Protein AF-0000000078980904 (afdb_homodimer)

Organism: Ruegeria pomeroyi (strain ATCC 700808 / DSM 15171 / DSS-3) (NCBI:txid246200)

Secondary structure (DSSP, 8-state):
-HHHHHHHTT--SHHHHHHHHHHHHHTTTEEEEEEEEES---SS----GGG-EEEE-S-HHHHIIIIITSGGGG-HHHHHHHH--EEEETHHHHHHHHTT---HHHHHHHHHHHHTT--SEEEEEPP-SBTT-EEEEEEEEPTT--HHHHHHHHHHHHHHHHHHHHHHHHHHTTS----TT-PPPHHHHHHHHHHHTT--HHHHHHHHT--HHHHHHHHHHHHHHHT-SSHHHHHHHHHHTT-TTB---/-HHHHHHHHH--SHHHHHHHHHHHHHTTTEEEEEEEEES---SS----GGG-EEEE-S-HHHHIIIIITSGGGG-HHHHHHHH--EEEETHHHHHHHHTT---HHHHHHHHHHHHTT--SEEEEEPP-SBTT-EEEEEEEEPTT--HHHHHHHHHHHHHHHHHHHHHHHHHHTTS----TT-PPPHHHHHHHHHHHTT--HHHHHHHHTS-HHHHHHHHHHHHHHHT-SSHHHHHHHHHHTT-TTB---

pLDDT: mean 93.18, std 6.85, range [42.88, 98.75]

InterPro domains:
  IPR000792 Transcription regulator LuxR, C-terminal [PF00196] (183-237)
  IPR000792 Transcription regulator LuxR, C-terminal [PR00038] (184-198)
  IPR000792 Transcription regulator LuxR, C-terminal [PR00038] (198-214)
  IPR000792 Transcription regulator LuxR, C-terminal [PR00038] (214-226)
  IPR000792 Transcription regulator LuxR, C-terminal [PS50043] (177-242)
  IPR000792 Transcription regulator LuxR, C-terminal [SM00421] (181-238)
  IPR000792 Transcription regulator LuxR, C-terminal [cd06170] (184-238)
  IPR005143 Transcription factor LuxR-like, autoinducer-binding domain [PF03472] (14-171)
  IPR016032 Signal transduction response regulator, C-terminal effector [SSF46894] (166-242)
  IPR036388 Winged helix-like DNA-binding domain superfamily [G3DSA:1.10.10.10] (178-242)
  IPR036693 Transcription factor LuxR-like, autoinducer-binding domain superfamily [G3DSA:3.30.450.80] (2-177)
  IPR036693 Transcription factor LuxR-like, autoinducer-binding domain superfamily [SSF75516] (3-175)

Nearest PDB structures (foldseek):
  6cbq-assembly1_A  TM=6.176E-01  e=3.354E-12  Pseudomonas aeruginosa
  3szt-assembly1_B  TM=5.827E-01  e=2.633E-11  Pseudomonas aeruginosa
  7r3g-assembly1_B  TM=4.937E-01  e=3.749E-12  Pseudomonas aeruginosa PAO1
  2q0o-assembly1_B  TM=4.973E-01  e=9.662E-12  Sinorhizobium fredii NGR234
  4lgw-assembly1_A  TM=5.316E-01  e=2.633E-11  Escherichia coli K-12

Structure (mmCIF, N/CA/C/O backbone):
data_AF-0000000078980904-model_v1
#
loop_
_entity.id
_entity.type
_entity.pdbx_description
1 polymer 'Autoinducer-binding transcriptional regulator, LuxR family'
#
loop_
_atom_site.group_PDB
_atom_site.id
_atom_site.type_symbol
_atom_site.label_atom_id
_atom_site.label_alt_id
_atom_site.label_comp_id
_atom_site.label_asym_id
_atom_site.label_entity_id
_atom_site.label_seq_id
_atom_site.pdbx_PDB_ins_code
_atom_site.Cartn_x
_atom_site.Cartn_y
_atom_site.Cartn_z
_atom_site.occupancy
_atom_site.B_iso_or_equiv
_atom_site.auth_seq_id
_atom_site.auth_comp_id
_atom_site.auth_asym_id
_atom_site.auth_atom_id
_atom_site.pdbx_PDB_model_num
ATOM 1 N N . MET A 1 1 ? 20.359 -0.77 -10.539 1 91.62 1 MET A N 1
ATOM 2 C CA . MET A 1 1 ? 19.359 -0.873 -9.477 1 91.62 1 MET A CA 1
ATOM 3 C C . MET A 1 1 ? 18.75 0.488 -9.172 1 91.62 1 MET A C 1
ATOM 5 O O . MET A 1 1 ? 17.531 0.631 -9.164 1 91.62 1 MET A O 1
ATOM 9 N N . ARG A 1 2 ? 19.609 1.496 -9.117 1 91.25 2 ARG A N 1
ATOM 10 C CA . ARG A 1 2 ? 19.109 2.812 -8.742 1 91.25 2 ARG A CA 1
ATOM 11 C C . ARG A 1 2 ? 18.156 3.357 -9.797 1 91.25 2 ARG A C 1
ATOM 13 O O . ARG A 1 2 ? 17.062 3.809 -9.469 1 91.25 2 ARG A O 1
ATOM 20 N N . ASN A 1 3 ? 18.547 3.277 -11.039 1 94.12 3 ASN A N 1
ATOM 21 C CA . ASN A 1 3 ? 17.703 3.771 -12.125 1 94.12 3 ASN A CA 1
ATOM 22 C C . ASN A 1 3 ? 16.391 3.012 -12.203 1 94.12 3 ASN A C 1
ATOM 24 O O . ASN A 1 3 ? 15.336 3.611 -12.43 1 94.12 3 ASN A O 1
ATOM 28 N N . TYR A 1 4 ? 16.453 1.774 -12.031 1 96.75 4 TYR A N 1
ATOM 29 C CA . TYR A 1 4 ? 15.258 0.938 -12.047 1 96.75 4 TYR A CA 1
ATOM 30 C C . TYR A 1 4 ? 14.305 1.334 -10.922 1 96.75 4 TYR A C 1
ATOM 32 O O . TYR A 1 4 ? 13.109 1.527 -11.156 1 96.75 4 TYR A O 1
ATOM 40 N N . LEU A 1 5 ? 14.82 1.483 -9.703 1 96.62 5 LEU A N 1
ATOM 41 C CA . LEU A 1 5 ? 13.992 1.816 -8.555 1 96.62 5 LEU A CA 1
ATOM 42 C C . LEU A 1 5 ? 13.375 3.203 -8.703 1 96.62 5 LEU A C 1
ATOM 44 O O . LEU A 1 5 ? 12.234 3.432 -8.289 1 96.62 5 LEU A O 1
ATOM 48 N N . GLU A 1 6 ? 14.141 4.098 -9.289 1 95.38 6 GLU A N 1
ATOM 49 C CA . GLU A 1 6 ? 13.625 5.438 -9.555 1 95.38 6 GLU A CA 1
ATOM 50 C C . GLU A 1 6 ? 12.43 5.395 -10.5 1 95.38 6 GLU A C 1
ATOM 52 O O . GLU A 1 6 ? 11.391 5.984 -10.211 1 95.38 6 GLU A O 1
ATOM 57 N N . LYS A 1 7 ? 12.555 4.68 -11.57 1 95.56 7 LYS A N 1
ATOM 58 C CA . LYS A 1 7 ? 11.461 4.559 -12.531 1 95.56 7 LYS A CA 1
ATOM 59 C C . LYS A 1 7 ? 10.25 3.877 -11.914 1 95.56 7 LYS A C 1
ATOM 61 O O . LYS A 1 7 ? 9.109 4.293 -12.133 1 95.56 7 LYS A O 1
ATOM 66 N N . LEU A 1 8 ? 10.523 2.846 -11.156 1 95.5 8 LEU A N 1
ATOM 67 C CA . LEU A 1 8 ? 9.477 2.061 -10.516 1 95.5 8 LEU A CA 1
ATOM 68 C C . LEU A 1 8 ? 8.617 2.938 -9.609 1 95.5 8 LEU A C 1
ATOM 70 O O . LEU A 1 8 ? 7.398 2.756 -9.539 1 95.5 8 LEU A O 1
ATOM 74 N N . SER A 1 9 ? 9.164 3.908 -8.938 1 93 9 SER A N 1
ATOM 75 C CA . SER A 1 9 ? 8.484 4.754 -7.961 1 93 9 SER A CA 1
ATOM 76 C C . SER A 1 9 ? 7.438 5.637 -8.633 1 93 9 SER A C 1
ATOM 78 O O . SER A 1 9 ? 6.512 6.121 -7.98 1 93 9 SER A O 1
ATOM 80 N N . TYR A 1 10 ? 7.531 5.812 -9.992 1 93.5 10 TYR A N 1
ATOM 81 C CA . TYR A 1 10 ? 6.668 6.793 -10.648 1 93.5 10 TYR A CA 1
ATOM 82 C C . TYR A 1 10 ? 5.676 6.105 -11.578 1 93.5 10 TYR A C 1
ATOM 84 O O . TYR A 1 10 ? 4.836 6.766 -12.195 1 93.5 10 TYR A O 1
ATOM 92 N N . VAL A 1 11 ? 5.773 4.781 -11.664 1 94.56 11 VAL A N 1
ATOM 93 C CA . VAL A 1 11 ? 4.848 4.062 -12.531 1 94.56 11 VAL A CA 1
ATOM 94 C C . VAL A 1 11 ? 3.422 4.211 -12 1 94.56 11 VAL A C 1
ATOM 96 O O . VAL A 1 11 ? 3.213 4.336 -10.797 1 94.56 11 VAL A O 1
ATOM 99 N N . ARG A 1 12 ? 2.438 4.105 -12.93 1 92.44 12 ARG A N 1
ATOM 100 C CA . ARG A 1 12 ? 1.066 4.379 -12.516 1 92.44 12 ARG A CA 1
ATOM 101 C C . ARG A 1 12 ? 0.149 3.207 -12.844 1 92.44 12 ARG A C 1
ATOM 103 O O . ARG A 1 12 ? -1.033 3.219 -12.492 1 92.44 12 ARG A O 1
ATOM 110 N N . THR A 1 13 ? 0.688 2.209 -13.594 1 93.62 13 THR A N 1
ATOM 111 C CA . THR A 1 13 ? -0.117 1.042 -13.938 1 93.62 13 THR A CA 1
ATOM 112 C C . THR A 1 13 ? 0.659 -0.245 -13.672 1 93.62 13 THR A C 1
ATOM 114 O O . THR A 1 13 ? 1.891 -0.251 -13.703 1 93.62 13 THR A O 1
ATOM 117 N N . LEU A 1 14 ? -0.031 -1.295 -13.445 1 95.5 14 LEU A N 1
ATOM 118 C CA . LEU A 1 14 ? 0.595 -2.6 -13.266 1 95.5 14 LEU A CA 1
ATOM 119 C C . LEU A 1 14 ? 1.284 -3.057 -14.539 1 95.5 14 LEU A C 1
ATOM 121 O O . LEU A 1 14 ? 2.322 -3.721 -14.492 1 95.5 14 LEU A O 1
ATOM 125 N N . GLU A 1 15 ? 0.719 -2.691 -15.656 1 95.94 15 GLU A N 1
ATOM 126 C CA . GLU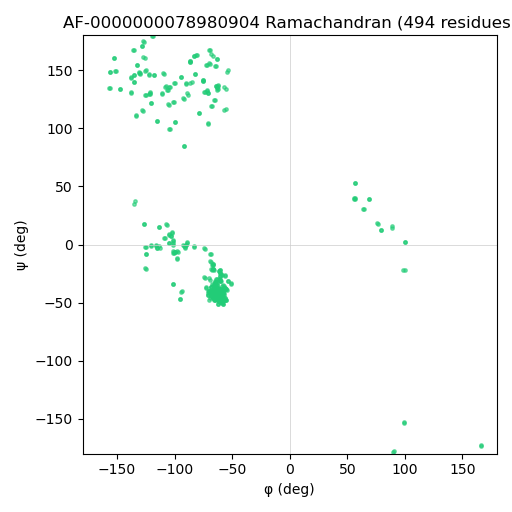 A 1 15 ? 1.309 -3.051 -16.938 1 95.94 15 GLU A CA 1
ATOM 127 C C . GLU A 1 15 ? 2.703 -2.449 -17.094 1 95.94 15 GLU A C 1
ATOM 129 O O . GLU A 1 15 ? 3.65 -3.152 -17.453 1 95.94 15 GLU A O 1
ATOM 134 N N . GLU A 1 16 ? 2.756 -1.181 -16.797 1 96.69 16 GLU A N 1
ATOM 135 C CA . GLU A 1 16 ? 4.043 -0.5 -16.891 1 96.69 16 GLU A CA 1
ATOM 136 C C . GLU A 1 16 ? 5.043 -1.087 -15.891 1 96.69 16 GLU A C 1
ATOM 138 O O . GLU A 1 16 ? 6.203 -1.326 -16.234 1 96.69 16 GLU A O 1
ATOM 143 N N . LEU A 1 17 ? 4.578 -1.302 -14.703 1 97.88 17 LEU A N 1
ATOM 144 C CA . LEU A 1 17 ? 5.445 -1.865 -13.672 1 97.88 17 LEU A CA 1
ATOM 145 C C . LEU A 1 17 ? 5.961 -3.238 -14.086 1 97.88 17 LEU A C 1
ATOM 147 O O . LEU A 1 17 ? 7.164 -3.502 -14.016 1 97.88 17 LEU A O 1
ATOM 151 N N . TRP A 1 18 ? 5.086 -4.062 -14.5 1 98.25 18 TRP A N 1
ATOM 152 C CA . TRP A 1 18 ? 5.426 -5.453 -14.781 1 98.25 18 TRP A CA 1
ATOM 153 C C . TRP A 1 18 ? 6.371 -5.555 -15.969 1 98.25 18 TRP A C 1
ATOM 155 O O . TRP A 1 18 ? 7.312 -6.352 -15.961 1 98.25 18 TRP A O 1
ATOM 165 N N . ASP A 1 19 ? 6.129 -4.773 -16.969 1 98.12 19 ASP A N 1
ATOM 166 C CA . ASP A 1 19 ? 7.027 -4.727 -18.125 1 98.12 19 ASP A CA 1
ATOM 167 C C . ASP A 1 19 ? 8.445 -4.348 -17.688 1 98.12 19 ASP A C 1
ATOM 169 O O . ASP A 1 19 ? 9.406 -5.039 -18.031 1 98.12 19 ASP A O 1
ATOM 173 N N . GLY A 1 20 ? 8.555 -3.275 -16.953 1 98.25 20 GLY A N 1
ATOM 174 C CA . GLY A 1 20 ? 9.852 -2.85 -16.469 1 98.25 20 GLY A CA 1
ATOM 175 C C . GLY A 1 20 ? 10.516 -3.875 -15.57 1 98.25 20 GLY A C 1
ATOM 176 O O . GLY A 1 20 ? 11.727 -4.098 -15.656 1 98.25 20 GLY A O 1
ATOM 177 N N . HIS A 1 21 ? 9.734 -4.523 -14.711 1 98.75 21 HIS A N 1
ATOM 178 C CA . HIS A 1 21 ? 10.289 -5.461 -13.75 1 98.75 21 HIS A CA 1
ATOM 179 C C . HIS A 1 21 ? 10.781 -6.73 -14.43 1 98.75 21 HIS A C 1
ATOM 181 O O . HIS A 1 21 ? 11.859 -7.238 -14.109 1 98.75 21 HIS A O 1
ATOM 187 N N . THR A 1 22 ? 9.992 -7.234 -15.359 1 98.62 22 THR A N 1
ATOM 188 C CA . THR A 1 22 ? 10.398 -8.438 -16.078 1 98.62 22 THR A CA 1
ATOM 189 C C . THR A 1 22 ? 11.68 -8.188 -16.859 1 98.62 22 THR A C 1
ATOM 191 O O . THR A 1 22 ? 12.57 -9.039 -16.891 1 98.62 22 THR A O 1
ATOM 194 N N . ARG A 1 23 ? 11.805 -7.008 -17.469 1 98.31 23 ARG A N 1
ATOM 195 C CA . ARG A 1 23 ? 13.016 -6.664 -18.203 1 98.31 23 ARG A CA 1
ATOM 196 C C . ARG A 1 23 ? 14.211 -6.57 -17.25 1 98.31 23 ARG A C 1
ATOM 198 O O . ARG A 1 23 ? 15.297 -7.059 -17.562 1 98.31 23 ARG A O 1
ATOM 205 N N . GLN A 1 24 ? 13.969 -5.98 -16.156 1 98.62 24 GLN A N 1
ATOM 206 C CA . GLN A 1 24 ? 15.055 -5.812 -15.188 1 98.62 24 GLN A CA 1
ATOM 207 C C . GLN A 1 24 ? 15.539 -7.164 -14.664 1 98.62 24 GLN A C 1
ATOM 209 O O . GLN A 1 24 ? 16.75 -7.402 -14.578 1 98.62 24 GLN A O 1
ATOM 214 N N . MET A 1 25 ? 14.656 -8.062 -14.281 1 98.62 25 MET A N 1
ATOM 215 C CA . MET A 1 25 ? 15.031 -9.375 -13.773 1 98.62 25 MET A CA 1
ATOM 216 C C . MET A 1 25 ? 15.719 -10.203 -14.852 1 98.62 25 MET A C 1
ATOM 218 O O . MET A 1 25 ? 16.625 -10.984 -14.555 1 98.62 25 MET A O 1
ATOM 222 N N . ALA A 1 26 ? 15.297 -9.953 -16.078 1 98.38 26 ALA A N 1
ATOM 223 C CA . ALA A 1 26 ? 15.906 -10.672 -17.188 1 98.38 26 ALA A CA 1
ATOM 224 C C . ALA A 1 26 ? 17.391 -10.336 -17.328 1 98.38 26 ALA A C 1
ATOM 226 O O . ALA A 1 26 ? 18.188 -11.164 -17.75 1 98.38 26 ALA A O 1
ATOM 227 N N . GLU A 1 27 ? 17.75 -9.141 -16.938 1 97.69 27 GLU A N 1
ATOM 228 C CA . GLU A 1 27 ? 19.156 -8.734 -16.953 1 97.69 27 GLU A CA 1
ATOM 229 C C . GLU A 1 27 ? 19.984 -9.609 -16.031 1 97.69 27 GLU A C 1
ATOM 231 O O . GLU A 1 27 ? 21.203 -9.758 -16.234 1 97.69 27 GLU A O 1
ATOM 236 N N . TYR A 1 28 ? 19.328 -10.234 -15.055 1 97.62 28 TYR A N 1
ATOM 237 C CA . TYR A 1 28 ? 20.031 -11.102 -14.125 1 97.62 28 TYR A CA 1
ATOM 238 C C . TYR A 1 28 ? 19.828 -12.57 -14.477 1 97.62 28 TYR A C 1
ATOM 240 O O . TYR A 1 28 ? 20.203 -13.461 -13.703 1 97.62 28 TYR A O 1
ATOM 248 N N . GLY A 1 29 ? 19.141 -12.805 -15.562 1 97.56 29 GLY A N 1
ATOM 249 C CA . GLY A 1 29 ? 18.984 -14.172 -16.031 1 97.56 29 GLY A CA 1
ATOM 250 C C . GLY A 1 29 ? 17.656 -14.789 -15.672 1 97.56 29 GLY A C 1
ATOM 251 O O . GLY A 1 29 ? 17.406 -15.961 -15.945 1 97.56 29 GLY A O 1
ATOM 252 N N . PHE A 1 30 ? 16.781 -14.078 -15.039 1 98.69 30 PHE A N 1
ATOM 253 C CA . PHE A 1 30 ? 15.438 -14.539 -14.719 1 98.69 30 PHE A CA 1
ATOM 254 C C . PHE A 1 30 ? 14.43 -13.992 -15.719 1 98.69 30 PHE A C 1
ATOM 256 O O . PHE A 1 30 ? 13.992 -12.844 -15.609 1 98.69 30 PHE A O 1
ATOM 263 N N . ASP A 1 31 ? 13.977 -14.836 -16.594 1 98.12 31 ASP A N 1
ATOM 264 C CA . ASP A 1 31 ? 13.211 -14.273 -17.703 1 98.12 31 ASP A CA 1
ATOM 265 C C . ASP A 1 31 ? 11.758 -14.734 -17.672 1 98.12 31 ASP A C 1
ATOM 267 O O . ASP A 1 31 ? 10.953 -14.344 -18.516 1 98.12 31 ASP A O 1
ATOM 271 N N . ARG A 1 32 ? 11.367 -15.57 -16.766 1 98 32 ARG A N 1
ATOM 272 C CA . ARG A 1 32 ? 9.984 -15.969 -16.516 1 98 32 ARG A CA 1
ATOM 273 C C . ARG A 1 32 ? 9.625 -15.805 -15.047 1 98 32 ARG A C 1
ATOM 275 O O . ARG A 1 32 ? 10.195 -16.469 -14.188 1 98 32 ARG A O 1
ATOM 282 N N . LEU A 1 33 ? 8.727 -14.938 -14.82 1 98.62 33 LEU A N 1
ATOM 283 C CA . LEU A 1 33 ? 8.344 -14.578 -13.461 1 98.62 33 LEU A CA 1
ATOM 284 C C . LEU A 1 33 ? 6.879 -14.906 -13.203 1 98.62 33 LEU A C 1
ATOM 286 O O . LEU A 1 33 ? 6.051 -14.828 -14.117 1 98.62 33 LEU A O 1
ATOM 290 N N . LEU A 1 34 ? 6.562 -15.297 -12.016 1 97.38 34 LEU A N 1
ATOM 291 C CA . LEU A 1 34 ? 5.195 -15.477 -11.531 1 97.38 34 LEU A CA 1
ATOM 292 C C . LEU A 1 34 ? 5.02 -14.852 -10.156 1 97.38 34 LEU A C 1
ATOM 294 O O . LEU A 1 34 ? 5.625 -15.297 -9.18 1 97.38 34 LEU A O 1
ATOM 298 N N . TYR A 1 35 ? 4.246 -13.805 -10.125 1 97.62 35 TYR A N 1
ATOM 299 C CA . TYR A 1 35 ? 3.916 -13.078 -8.898 1 97.62 35 TYR A CA 1
ATOM 300 C C . TYR A 1 35 ? 2.496 -13.398 -8.445 1 97.62 35 TYR A C 1
ATOM 302 O O . TYR A 1 35 ? 1.574 -13.445 -9.266 1 97.62 35 TYR A O 1
ATOM 310 N N . GLY A 1 36 ? 2.375 -13.633 -7.152 1 95.38 36 GLY A N 1
ATOM 311 C CA . GLY A 1 36 ? 1.072 -13.82 -6.535 1 95.38 36 GLY A CA 1
ATOM 312 C C . GLY A 1 36 ? 0.915 -13.07 -5.227 1 95.38 36 GLY A C 1
ATOM 313 O O . GLY A 1 36 ? 1.856 -12.984 -4.438 1 95.38 36 GLY A O 1
ATOM 314 N N . TYR A 1 37 ? -0.259 -12.516 -5.074 1 94.94 37 TYR A N 1
ATOM 315 C CA . TYR A 1 37 ? -0.573 -11.766 -3.861 1 94.94 37 TYR A CA 1
ATOM 316 C C . TYR A 1 37 ? -2.047 -11.906 -3.5 1 94.94 37 TYR A C 1
ATOM 318 O O . TYR A 1 37 ? -2.914 -11.844 -4.375 1 94.94 37 TYR A O 1
ATOM 326 N N . THR A 1 38 ? -2.314 -12.172 -2.223 1 91.81 38 THR A N 1
ATOM 327 C CA . THR A 1 38 ? -3.697 -12.242 -1.764 1 91.81 38 THR A CA 1
ATOM 328 C C . THR A 1 38 ? -3.902 -11.383 -0.521 1 91.81 38 THR A C 1
ATOM 330 O O . THR A 1 38 ? -2.984 -11.219 0.287 1 91.81 38 THR A O 1
ATOM 333 N N . ASN A 1 39 ? -5.113 -10.812 -0.394 1 88.62 39 ASN A N 1
ATOM 334 C CA . ASN A 1 39 ? -5.555 -10.078 0.787 1 88.62 39 ASN A CA 1
ATOM 335 C C . ASN A 1 39 ? -6.535 -10.898 1.622 1 88.62 39 ASN A C 1
ATOM 337 O O . ASN A 1 39 ? -7.137 -10.383 2.564 1 88.62 39 ASN A O 1
ATOM 341 N N . TYR A 1 40 ? -6.738 -12.156 1.313 1 84.94 40 TYR A N 1
ATOM 342 C CA . TYR A 1 40 ? -7.863 -12.891 1.877 1 84.94 40 TYR A CA 1
ATOM 343 C C . TYR A 1 40 ? -7.398 -14.18 2.533 1 84.94 40 TYR A C 1
ATOM 345 O O . TYR A 1 40 ? -8.195 -15.094 2.75 1 84.94 40 TYR A O 1
ATOM 353 N N . ARG A 1 41 ? -6.188 -14.188 2.777 1 83.88 41 ARG A N 1
ATOM 354 C CA . ARG A 1 41 ? -5.633 -15.375 3.41 1 83.88 41 ARG A CA 1
ATOM 355 C C . ARG A 1 41 ? -6.211 -15.57 4.809 1 83.88 41 ARG A C 1
ATOM 357 O O . ARG A 1 41 ? -6.43 -14.602 5.539 1 83.88 41 ARG A O 1
ATOM 364 N N . THR A 1 42 ? -6.523 -16.797 5.047 1 79.12 42 THR A N 1
ATOM 365 C CA . THR A 1 42 ? -6.898 -17.203 6.398 1 79.12 42 THR A CA 1
ATOM 366 C C . THR A 1 42 ? -5.941 -18.266 6.926 1 79.12 42 THR A C 1
ATOM 368 O O . THR A 1 42 ? -4.98 -18.641 6.246 1 79.12 42 THR A O 1
ATOM 371 N N . ALA A 1 43 ? -6.148 -18.719 8.133 1 73.19 43 ALA A N 1
ATOM 372 C CA . ALA A 1 43 ? -5.297 -19.734 8.734 1 73.19 43 ALA A CA 1
ATOM 373 C C . ALA A 1 43 ? -5.332 -21.031 7.918 1 73.19 43 ALA A C 1
ATOM 375 O O . ALA A 1 43 ? -4.352 -21.781 7.887 1 73.19 43 ALA A O 1
ATOM 376 N N . THR A 1 44 ? -6.395 -21.172 7.148 1 72.06 44 THR A N 1
ATOM 377 C CA . THR A 1 44 ? -6.559 -22.484 6.531 1 72.06 44 THR A CA 1
ATOM 378 C C . THR A 1 44 ? -6.688 -22.344 5.016 1 72.06 44 THR A C 1
ATOM 380 O O . THR A 1 44 ? -6.867 -23.344 4.316 1 72.06 44 THR A O 1
ATOM 383 N N . SER A 1 45 ? -6.676 -21.141 4.574 1 80.38 45 SER A N 1
ATOM 384 C CA . SER A 1 45 ? -6.922 -21 3.143 1 80.38 45 SER A CA 1
ATOM 385 C C . SER A 1 45 ? -6.234 -19.75 2.594 1 80.38 45 SER A C 1
ATOM 387 O O . SER A 1 45 ? -6.078 -18.75 3.307 1 80.38 45 SER A O 1
ATOM 389 N N . LEU A 1 46 ? -5.859 -19.906 1.31 1 83.06 46 LEU A N 1
ATOM 390 C CA . LEU A 1 46 ? -5.297 -18.734 0.627 1 83.06 46 LEU A CA 1
ATOM 391 C C . LEU A 1 46 ? -6.402 -17.844 0.092 1 83.06 46 LEU A C 1
ATOM 393 O O . LEU A 1 46 ? -6.125 -16.75 -0.407 1 83.06 46 LEU A O 1
ATOM 397 N N . GLY A 1 47 ? -7.645 -18.281 0.299 1 82.81 47 GLY A N 1
ATOM 398 C CA . GLY A 1 47 ? -8.758 -17.531 -0.257 1 82.81 47 GLY A CA 1
ATOM 399 C C . GLY A 1 47 ? -9.141 -17.984 -1.654 1 82.81 47 GLY A C 1
ATOM 400 O O . GLY A 1 47 ? -8.633 -18.984 -2.152 1 82.81 47 GLY A O 1
ATOM 401 N N . ASP A 1 48 ? -10.102 -17.328 -2.219 1 85.5 48 ASP A N 1
ATOM 402 C CA . ASP A 1 48 ? -10.562 -17.594 -3.578 1 85.5 48 ASP A CA 1
ATOM 403 C C . ASP A 1 48 ? -9.492 -17.203 -4.602 1 85.5 48 ASP A C 1
ATOM 405 O O . ASP A 1 48 ? -9.102 -16.047 -4.691 1 85.5 48 ASP A O 1
ATOM 409 N N . PRO A 1 49 ? -9.039 -18.172 -5.363 1 83.69 49 PRO A N 1
ATOM 410 C CA . PRO A 1 49 ?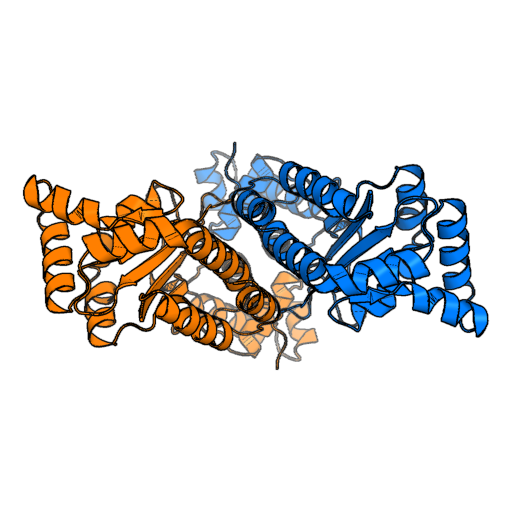 -7.988 -17.875 -6.34 1 83.69 49 PRO A CA 1
ATOM 411 C C . PRO A 1 49 ? -8.375 -16.766 -7.316 1 83.69 49 PRO A C 1
ATOM 413 O O . PRO A 1 49 ? -7.504 -16.078 -7.84 1 83.69 49 PRO A O 1
ATOM 416 N N . GLU A 1 50 ? -9.617 -16.609 -7.539 1 86.5 50 GLU A N 1
ATOM 417 C CA . GLU A 1 50 ? -10.078 -15.57 -8.461 1 86.5 50 GLU A CA 1
ATOM 418 C C . GLU A 1 50 ? -9.836 -14.18 -7.891 1 86.5 50 GLU A C 1
ATOM 420 O O . GLU A 1 50 ? -9.938 -13.18 -8.609 1 86.5 50 GLU A O 1
ATOM 425 N N . ASP A 1 51 ? -9.43 -14.141 -6.641 1 87.56 51 ASP A N 1
ATOM 426 C CA . ASP A 1 51 ? -9.211 -12.852 -5.988 1 87.56 51 ASP A CA 1
ATOM 427 C C . ASP A 1 51 ? -7.715 -12.555 -5.867 1 87.56 51 ASP A C 1
ATOM 429 O O . ASP A 1 51 ? -7.332 -11.508 -5.344 1 87.56 51 ASP A O 1
ATOM 433 N N . PHE A 1 52 ? -6.902 -13.477 -6.387 1 89.38 52 PHE A N 1
ATOM 434 C CA . PHE A 1 52 ? -5.461 -13.258 -6.32 1 89.38 52 PHE A CA 1
ATOM 435 C C . PHE A 1 52 ? -5.023 -12.219 -7.344 1 89.38 52 PHE A C 1
ATOM 437 O O . PHE A 1 52 ? -5.543 -12.18 -8.461 1 89.38 52 PHE A O 1
ATOM 444 N N . VAL A 1 53 ? -4.121 -11.406 -6.914 1 93.12 53 VAL A N 1
ATOM 445 C CA . VAL A 1 53 ? -3.354 -10.648 -7.895 1 93.12 53 VAL A CA 1
ATOM 446 C C . VAL A 1 53 ? -2.27 -11.539 -8.5 1 93.12 53 VAL A C 1
ATOM 448 O O . VAL A 1 53 ? -1.356 -11.977 -7.801 1 93.12 53 VAL A O 1
ATOM 451 N N . ILE A 1 54 ? -2.385 -11.836 -9.742 1 93.25 54 ILE A N 1
ATOM 452 C CA . ILE A 1 54 ? -1.413 -12.68 -10.43 1 93.25 54 ILE A CA 1
ATOM 453 C C . ILE A 1 54 ? -0.788 -11.914 -11.586 1 93.25 54 ILE A C 1
ATOM 455 O O . ILE A 1 54 ? -1.499 -11.391 -12.445 1 93.25 54 ILE A O 1
ATOM 459 N N . LEU A 1 55 ? 0.451 -11.773 -11.586 1 96.12 55 LEU A N 1
ATOM 460 C CA . LEU A 1 55 ? 1.22 -11.219 -12.688 1 96.12 55 LEU A CA 1
ATOM 461 C C . LEU A 1 55 ? 2.262 -12.219 -13.188 1 96.12 55 LEU A C 1
ATOM 463 O O . LEU A 1 55 ? 3 -12.797 -12.383 1 96.12 55 LEU A O 1
ATOM 467 N N . THR A 1 56 ? 2.326 -12.438 -14.469 1 96.75 56 THR A N 1
ATOM 468 C CA . THR A 1 56 ? 3.297 -13.406 -14.984 1 96.75 56 THR A CA 1
ATOM 469 C C . THR A 1 56 ? 3.627 -13.109 -16.453 1 96.75 56 THR A C 1
ATOM 471 O O . THR A 1 56 ? 2.834 -12.484 -17.156 1 96.75 56 THR A O 1
ATOM 474 N N . ASN A 1 57 ? 4.82 -13.406 -16.844 1 97.31 57 ASN A N 1
ATOM 475 C CA . ASN A 1 57 ? 5.199 -13.359 -18.25 1 97.31 57 ASN A CA 1
ATOM 476 C C . ASN A 1 57 ? 5.527 -14.75 -18.797 1 97.31 57 ASN A C 1
ATOM 478 O O . ASN A 1 57 ? 6.191 -14.883 -19.812 1 97.31 57 ASN A O 1
ATOM 482 N N . HIS A 1 58 ? 5.109 -15.859 -18 1 96.69 58 HIS A N 1
ATOM 483 C CA . HIS A 1 58 ? 5.168 -17.219 -18.531 1 96.69 58 HIS A CA 1
ATOM 484 C C . HIS A 1 58 ? 4.234 -17.375 -19.734 1 96.69 58 HIS A C 1
ATOM 486 O O . HIS A 1 58 ? 3.271 -16.625 -19.875 1 96.69 58 HIS A O 1
ATOM 492 N N . ASP A 1 59 ? 4.512 -18.359 -20.484 1 94.12 59 ASP A N 1
ATOM 493 C CA . ASP A 1 59 ? 3.633 -18.641 -21.609 1 94.12 59 ASP A CA 1
ATOM 494 C C . ASP A 1 59 ? 2.279 -19.156 -21.141 1 94.12 59 ASP A C 1
ATOM 496 O O . ASP A 1 59 ? 2.168 -19.703 -20.047 1 94.12 59 ASP A O 1
ATOM 500 N N . GLN A 1 60 ? 1.309 -19 -21.906 1 91.5 60 GLN A N 1
ATOM 501 C CA . GLN A 1 60 ? -0.066 -19.328 -21.547 1 91.5 60 GLN A CA 1
ATOM 502 C C . GLN A 1 60 ? -0.213 -20.828 -21.266 1 91.5 60 GLN A C 1
ATOM 504 O O . GLN A 1 60 ? -1.007 -21.219 -20.406 1 91.5 60 GLN A O 1
ATOM 509 N N . SER A 1 61 ? 0.499 -21.641 -22.031 1 91.31 61 SER A N 1
ATOM 510 C CA . SER A 1 61 ? 0.425 -23.078 -21.812 1 91.31 61 SER A CA 1
ATOM 511 C C . SER A 1 61 ? 0.856 -23.453 -20.406 1 91.31 61 SER A C 1
ATOM 513 O O . SER A 1 61 ? 0.258 -24.344 -19.781 1 91.31 61 SER A O 1
ATOM 515 N N . TYR A 1 62 ? 1.852 -22.781 -19.953 1 93.62 62 TYR A N 1
ATOM 516 C CA . TYR A 1 62 ? 2.305 -23.031 -18.594 1 93.62 62 TYR A CA 1
ATOM 517 C C . TYR A 1 62 ? 1.271 -22.562 -17.578 1 93.62 62 TYR A C 1
ATOM 519 O O . TYR A 1 62 ? 0.952 -23.281 -16.625 1 93.62 62 TYR A O 1
ATOM 527 N N . ILE A 1 63 ? 0.721 -21.406 -17.766 1 90.19 63 ILE A N 1
ATOM 528 C CA . ILE A 1 63 ? -0.221 -20.812 -16.828 1 90.19 63 ILE A CA 1
ATOM 529 C C . ILE A 1 63 ? -1.483 -21.672 -16.75 1 90.19 63 ILE A C 1
ATOM 531 O O . ILE A 1 63 ? -1.998 -21.922 -15.656 1 90.19 63 ILE A O 1
ATOM 535 N N . ASP A 1 64 ? -1.953 -22.047 -17.828 1 88.62 64 ASP A N 1
ATOM 536 C CA . ASP A 1 64 ? -3.162 -22.875 -17.875 1 88.62 64 ASP A CA 1
ATOM 537 C C . ASP A 1 64 ? -2.992 -24.156 -17.062 1 88.62 64 ASP A C 1
ATOM 539 O O . ASP A 1 64 ? -3.852 -24.5 -16.25 1 88.62 64 ASP A O 1
ATOM 543 N N . GLY A 1 65 ? -1.937 -24.766 -17.281 1 87.38 65 GLY A N 1
ATOM 544 C CA . GLY A 1 65 ? -1.689 -26 -16.562 1 87.38 65 GLY A CA 1
ATOM 545 C C . GLY A 1 65 ? -1.414 -25.781 -15.086 1 87.38 65 GLY A C 1
ATOM 546 O O . GLY A 1 65 ? -2.018 -26.438 -14.234 1 87.38 65 GLY A O 1
ATOM 547 N N . PHE A 1 66 ? -0.58 -24.875 -14.859 1 90.12 66 PHE A N 1
ATOM 548 C CA . PHE A 1 66 ? -0.086 -24.656 -13.5 1 90.12 66 PHE A CA 1
ATOM 549 C C . PHE A 1 66 ? -1.179 -24.094 -12.609 1 90.12 66 PHE A C 1
ATOM 551 O O . PHE A 1 66 ? -1.337 -24.516 -11.461 1 90.12 66 PHE A O 1
ATOM 558 N N . MET A 1 67 ? -1.998 -23.156 -13.07 1 83.75 67 MET A N 1
ATOM 559 C CA . MET A 1 67 ? -3.008 -22.484 -12.266 1 83.75 67 MET A CA 1
ATOM 560 C C . MET A 1 67 ? -4.367 -23.141 -12.414 1 83.75 67 MET A C 1
ATOM 562 O O . MET A 1 67 ? -5.062 -23.391 -11.43 1 83.75 67 MET A O 1
ATOM 566 N N . GLN A 1 68 ? -4.75 -23.406 -13.633 1 77.88 68 GLN A N 1
ATOM 567 C CA . GLN A 1 68 ? -6.109 -23.875 -13.891 1 77.88 68 GLN A CA 1
ATOM 568 C C . GLN A 1 68 ? -6.316 -25.297 -13.367 1 77.88 68 GLN A C 1
ATOM 570 O O . GLN A 1 68 ? -7.398 -25.625 -12.875 1 77.88 68 GLN A O 1
ATOM 575 N N . GLU A 1 69 ? -5.254 -26.062 -13.344 1 80.31 69 GLU A N 1
ATOM 576 C CA . GLU A 1 69 ? -5.391 -27.438 -12.859 1 80.31 69 GLU A CA 1
ATOM 577 C C . GLU A 1 69 ? -5.098 -27.516 -11.367 1 80.31 69 GLU A C 1
ATOM 579 O O . GLU A 1 69 ? -5.082 -28.609 -10.797 1 80.31 69 GLU A O 1
ATOM 584 N N . GLY A 1 70 ? -4.777 -26.375 -10.812 1 82.5 70 GLY A N 1
ATOM 585 C CA . GLY A 1 70 ? -4.598 -26.297 -9.375 1 82.5 70 GLY A CA 1
ATOM 586 C C . GLY A 1 70 ? -3.256 -26.828 -8.906 1 82.5 70 GLY A C 1
ATOM 587 O O . GLY A 1 70 ? -3.088 -27.156 -7.73 1 82.5 70 GLY A O 1
ATOM 588 N N . LEU A 1 71 ? -2.322 -27.047 -9.812 1 87.06 71 LEU A N 1
ATOM 589 C CA . LEU A 1 71 ? -1.016 -27.594 -9.461 1 87.06 71 LEU A CA 1
ATOM 590 C C . LEU A 1 71 ? -0.29 -26.672 -8.492 1 87.06 71 LEU A C 1
ATOM 592 O O . LEU A 1 71 ? 0.471 -27.141 -7.637 1 87.06 71 LEU A O 1
ATOM 596 N N . TYR A 1 72 ? -0.583 -25.375 -8.648 1 87.75 72 TYR A N 1
ATOM 597 C CA . TYR A 1 72 ? 0.13 -24.406 -7.824 1 87.75 72 TYR A CA 1
ATOM 598 C C . TYR A 1 72 ? -0.12 -24.656 -6.34 1 87.75 72 TYR A C 1
ATOM 600 O O . TYR A 1 72 ? 0.73 -24.359 -5.5 1 87.75 72 TYR A O 1
ATOM 608 N N . PHE A 1 73 ? -1.19 -25.266 -5.957 1 86.56 73 PHE A N 1
ATOM 609 C CA . PHE A 1 73 ? -1.52 -25.531 -4.559 1 86.56 73 PHE A CA 1
ATOM 610 C C . PHE A 1 73 ? -0.548 -26.531 -3.957 1 86.56 73 PHE A C 1
ATOM 612 O O . PHE A 1 73 ? -0.402 -26.609 -2.734 1 86.56 73 PHE A O 1
ATOM 619 N N . HIS A 1 74 ? 0.037 -27.266 -4.879 1 90.12 74 HIS A N 1
ATOM 620 C CA . HIS A 1 74 ? 0.912 -28.312 -4.391 1 90.12 74 HIS A CA 1
ATOM 621 C C . HIS A 1 74 ? 2.377 -27.984 -4.656 1 90.12 74 HIS A C 1
ATOM 623 O O . HIS A 1 74 ? 3.25 -28.844 -4.48 1 90.12 74 HIS A O 1
ATOM 629 N N . ALA A 1 75 ? 2.605 -26.844 -5.141 1 93.19 75 ALA A N 1
ATOM 630 C CA . ALA A 1 75 ? 3.979 -26.438 -5.43 1 93.19 75 ALA A CA 1
ATOM 631 C C . ALA A 1 75 ? 4.797 -26.328 -4.148 1 93.19 75 ALA A C 1
ATOM 633 O O . ALA A 1 75 ? 4.449 -25.562 -3.246 1 93.19 75 ALA A O 1
ATOM 634 N N . PRO A 1 76 ? 5.871 -27 -4.043 1 93.69 76 PRO A N 1
ATOM 635 C CA . PRO A 1 76 ? 6.684 -26.953 -2.826 1 93.69 76 PRO A CA 1
ATOM 636 C C . PRO A 1 76 ? 7.125 -25.547 -2.465 1 93.69 76 PRO A C 1
ATOM 638 O O . PRO A 1 76 ? 7.164 -25.188 -1.285 1 93.69 76 PRO A O 1
ATOM 641 N N . MET A 1 77 ? 7.43 -24.781 -3.457 1 94.38 77 MET A N 1
ATOM 642 C CA . MET A 1 77 ? 7.93 -23.438 -3.178 1 94.38 77 MET A CA 1
ATOM 643 C C . MET A 1 77 ? 6.801 -22.516 -2.713 1 94.38 77 MET A C 1
ATOM 645 O O . MET A 1 77 ? 7.039 -21.531 -2.018 1 94.38 77 MET A O 1
ATOM 649 N N . LEU A 1 78 ? 5.59 -22.797 -3.143 1 93 78 LEU A N 1
ATOM 650 C CA . LEU A 1 78 ? 4.469 -22.062 -2.557 1 93 78 LEU A CA 1
ATOM 651 C C . LEU A 1 78 ? 4.367 -22.344 -1.061 1 93 78 LEU A C 1
ATOM 653 O O . LEU A 1 78 ? 4.23 -21.406 -0.261 1 93 78 LEU A O 1
ATOM 657 N N . HIS A 1 79 ? 4.477 -23.641 -0.716 1 92.25 79 HIS A N 1
ATOM 658 C CA . HIS A 1 79 ? 4.438 -24 0.695 1 92.25 79 HIS A CA 1
ATOM 659 C C . HIS A 1 79 ? 5.574 -23.344 1.468 1 92.25 79 HIS A C 1
ATOM 661 O O . HIS A 1 79 ? 5.363 -22.844 2.574 1 92.25 79 HIS A O 1
ATOM 667 N N . TRP A 1 80 ? 6.695 -23.375 0.879 1 94.69 80 TRP A N 1
ATOM 668 C CA . TRP A 1 80 ? 7.832 -22.688 1.487 1 94.69 80 TRP A CA 1
ATOM 669 C C . TRP A 1 80 ? 7.527 -21.203 1.705 1 94.69 80 TRP A C 1
ATOM 671 O O . TRP A 1 80 ? 7.762 -20.672 2.791 1 94.69 80 TRP A O 1
ATOM 681 N N . ALA A 1 81 ? 7 -20.547 0.7 1 95 81 ALA A N 1
ATOM 682 C CA . ALA A 1 81 ? 6.738 -19.109 0.732 1 95 81 ALA A CA 1
ATOM 683 C C . ALA A 1 81 ? 5.715 -18.75 1.809 1 95 81 ALA A C 1
ATOM 685 O O . ALA A 1 81 ? 5.777 -17.688 2.41 1 95 81 ALA A O 1
ATOM 686 N N . LEU A 1 82 ? 4.762 -19.609 2.035 1 91.75 82 LEU A N 1
ATOM 687 C CA . LEU A 1 82 ? 3.721 -19.375 3.029 1 91.75 82 LEU A CA 1
ATOM 688 C C . LEU A 1 82 ? 4.305 -19.359 4.438 1 91.75 82 LEU A C 1
ATOM 690 O O . LEU A 1 82 ? 3.777 -18.688 5.328 1 91.75 82 LEU A O 1
ATOM 694 N N . GLU A 1 83 ? 5.504 -19.984 4.605 1 91.94 83 GLU A N 1
ATOM 695 C CA . GLU A 1 83 ? 6.031 -20.188 5.949 1 91.94 83 GLU A CA 1
ATOM 696 C C . GLU A 1 83 ? 7.34 -19.422 6.145 1 91.94 83 GLU A C 1
ATOM 698 O O . GLU A 1 83 ? 7.953 -19.5 7.211 1 91.94 83 GLU A O 1
ATOM 703 N N . HIS A 1 84 ? 7.766 -18.766 5.172 1 94.44 84 HIS A N 1
ATOM 704 C CA . HIS A 1 84 ? 9.055 -18.094 5.258 1 94.44 84 HIS A CA 1
ATOM 705 C C . HIS A 1 84 ? 8.977 -16.672 4.688 1 94.44 84 HIS A C 1
ATOM 707 O O . HIS A 1 84 ? 7.973 -16.312 4.074 1 94.44 84 HIS A O 1
ATOM 713 N N . GLU A 1 85 ? 9.969 -15.93 4.949 1 94.31 85 GLU A N 1
ATOM 714 C CA . GLU A 1 85 ? 10.242 -14.633 4.336 1 94.31 85 GLU A CA 1
ATOM 715 C C . GLU A 1 85 ? 11.641 -14.586 3.73 1 94.31 85 GLU A C 1
ATOM 717 O O . GLU A 1 85 ? 12.555 -15.242 4.23 1 94.31 85 GLU A O 1
ATOM 722 N N . GLY A 1 86 ? 11.719 -13.797 2.676 1 96.5 86 GLY A N 1
ATOM 723 C CA . GLY A 1 86 ? 13.016 -13.719 2.018 1 96.5 86 GLY A CA 1
ATOM 724 C C . GLY A 1 86 ? 13.109 -14.602 0.784 1 96.5 86 GLY A C 1
ATOM 725 O O . GLY A 1 86 ? 12.117 -14.789 0.076 1 96.5 86 GLY A O 1
ATOM 726 N N . ALA A 1 87 ? 14.344 -15.008 0.467 1 97.81 87 ALA A N 1
ATOM 727 C CA . ALA A 1 87 ? 14.578 -15.727 -0.785 1 97.81 87 ALA A CA 1
ATOM 728 C C . ALA A 1 87 ? 14.859 -17.203 -0.527 1 97.81 87 ALA A C 1
ATOM 730 O O . ALA A 1 87 ? 15.594 -17.547 0.404 1 97.81 87 ALA A O 1
ATOM 731 N N . GLY A 1 88 ? 14.25 -18.031 -1.32 1 97.94 88 GLY A N 1
ATOM 732 C CA . GLY A 1 88 ? 14.492 -19.469 -1.271 1 97.94 88 GLY A CA 1
ATOM 733 C C . GLY A 1 88 ? 14.977 -20.031 -2.592 1 97.94 88 GLY A C 1
ATOM 734 O O . GLY A 1 88 ? 14.352 -19.812 -3.631 1 97.94 88 GLY A O 1
ATOM 735 N N . SER A 1 89 ? 16.047 -20.75 -2.471 1 98.44 89 SER A N 1
ATOM 736 C CA . SER A 1 89 ? 16.594 -21.422 -3.645 1 98.44 89 SER A CA 1
ATOM 737 C C . SER A 1 89 ? 15.766 -22.641 -4.027 1 98.44 89 SER A C 1
ATOM 739 O O . SER A 1 89 ? 15.328 -23.391 -3.156 1 98.44 89 SER A O 1
ATOM 741 N N . TRP A 1 90 ? 15.602 -22.844 -5.332 1 97.88 90 TRP A N 1
ATOM 742 C CA . TRP A 1 90 ? 14.859 -24.016 -5.785 1 97.88 90 TRP A CA 1
ATOM 743 C C . TRP A 1 90 ? 15.695 -25.281 -5.617 1 97.88 90 TRP A C 1
ATOM 745 O O . TRP A 1 90 ? 15.211 -26.391 -5.855 1 97.88 90 TRP A O 1
ATOM 755 N N . ARG A 1 91 ? 16.922 -25.141 -5.18 1 95.94 91 ARG A N 1
ATOM 756 C CA . ARG A 1 91 ? 17.766 -26.297 -4.855 1 95.94 91 ARG A CA 1
ATOM 757 C C . ARG A 1 91 ? 17.062 -27.219 -3.865 1 95.94 91 ARG A C 1
ATOM 759 O O . ARG A 1 91 ? 17.266 -28.438 -3.889 1 95.94 91 ARG A O 1
ATOM 766 N N . MET A 1 92 ? 16.281 -26.656 -3.062 1 93.5 92 MET A N 1
ATOM 767 C CA . MET A 1 92 ? 15.586 -27.453 -2.055 1 93.5 92 MET A CA 1
ATOM 768 C C . MET A 1 92 ? 14.695 -28.5 -2.711 1 93.5 92 MET A C 1
ATOM 770 O O . MET A 1 92 ? 14.492 -29.578 -2.154 1 93.5 92 MET A O 1
ATOM 774 N N . ILE A 1 93 ? 14.211 -28.188 -3.865 1 92.75 93 ILE A N 1
ATOM 775 C CA . ILE A 1 93 ? 13.344 -29.125 -4.574 1 92.75 93 ILE A CA 1
ATOM 776 C C . ILE A 1 93 ? 14.156 -30.359 -4.984 1 92.75 93 ILE A C 1
ATOM 778 O O . ILE A 1 93 ? 13.695 -31.5 -4.836 1 92.75 93 ILE A O 1
ATOM 782 N N . SER A 1 94 ? 15.312 -30.109 -5.52 1 89.69 94 SER A N 1
ATOM 783 C CA . SER A 1 94 ? 16.188 -31.219 -5.875 1 89.69 94 SER A CA 1
ATOM 784 C C . SER A 1 94 ? 16.531 -32.062 -4.652 1 89.69 94 SER A C 1
ATOM 786 O O . SER A 1 94 ? 16.594 -33.281 -4.738 1 89.69 94 SER A O 1
ATOM 788 N N . ASP A 1 95 ? 16.734 -31.359 -3.588 1 91.62 95 ASP A N 1
ATOM 789 C CA . ASP A 1 95 ? 17.031 -32.062 -2.348 1 91.62 95 ASP A CA 1
ATOM 790 C C . ASP A 1 95 ? 15.852 -32.969 -1.935 1 91.62 95 ASP A C 1
ATOM 792 O O . ASP A 1 95 ? 16.047 -34.094 -1.495 1 91.62 95 ASP A O 1
ATOM 796 N N . MET A 1 96 ? 14.695 -32.438 -2.096 1 90.88 96 MET A N 1
ATOM 797 C CA . MET A 1 96 ? 13.492 -33.188 -1.778 1 90.88 96 MET A CA 1
ATOM 798 C C . MET A 1 96 ? 13.328 -34.375 -2.721 1 90.88 96 MET A C 1
ATOM 800 O O . MET A 1 96 ? 12.891 -35.438 -2.305 1 90.88 96 MET A O 1
ATOM 804 N N . LEU A 1 97 ? 13.656 -34.156 -3.947 1 88.69 97 LEU A N 1
ATOM 805 C CA . LEU A 1 97 ? 13.609 -35.25 -4.938 1 88.69 97 LEU A CA 1
ATOM 806 C C . LEU A 1 97 ? 14.586 -36.344 -4.582 1 88.69 97 LEU A C 1
ATOM 808 O O . LEU A 1 97 ? 14.211 -37.531 -4.562 1 88.69 97 LEU A O 1
ATOM 812 N N . ASP A 1 98 ? 15.742 -35.969 -4.262 1 89.38 98 ASP A N 1
ATOM 813 C CA . ASP A 1 98 ? 16.797 -36.938 -3.947 1 89.38 98 ASP A CA 1
ATOM 814 C C . ASP A 1 98 ? 16.469 -37.75 -2.691 1 89.38 98 ASP A C 1
ATOM 816 O O . ASP A 1 98 ? 16.766 -38.938 -2.611 1 89.38 98 ASP A O 1
ATOM 820 N N . SER A 1 99 ? 15.82 -37.062 -1.794 1 91.12 99 SER A N 1
ATOM 821 C CA . SER A 1 99 ? 15.5 -37.719 -0.531 1 91.12 99 SER A CA 1
ATOM 822 C C . SER A 1 99 ? 14.148 -38.406 -0.599 1 91.12 99 SER A C 1
ATOM 824 O O . SER A 1 99 ? 13.68 -38.969 0.397 1 91.12 99 SER A O 1
ATOM 826 N N . GLU A 1 100 ? 13.461 -38.344 -1.691 1 89.25 100 GLU A N 1
ATOM 827 C CA . GLU A 1 100 ? 12.164 -38.969 -1.954 1 89.25 100 GLU A CA 1
ATOM 828 C C . GLU A 1 100 ? 11.117 -38.531 -0.942 1 89.25 100 GLU A C 1
ATOM 830 O O . GLU A 1 100 ? 10.344 -39.344 -0.437 1 89.25 100 GLU A O 1
ATOM 835 N N . THR A 1 101 ? 11.234 -37.281 -0.665 1 89.5 101 THR A N 1
ATOM 836 C CA . THR A 1 101 ? 10.305 -36.781 0.331 1 89.5 101 THR A CA 1
ATOM 837 C C . THR A 1 101 ? 9.156 -36.031 -0.34 1 89.5 101 THR A C 1
ATOM 839 O O . THR A 1 101 ? 8.203 -35.625 0.324 1 89.5 101 THR A O 1
ATOM 842 N N . LEU A 1 102 ? 9.164 -35.938 -1.617 1 91.5 102 LEU A N 1
ATOM 843 C CA . LEU A 1 102 ? 8.07 -35.281 -2.33 1 91.5 102 LEU A CA 1
ATOM 844 C C . LEU A 1 102 ? 6.805 -36.125 -2.297 1 91.5 102 LEU A C 1
ATOM 846 O O . LEU A 1 102 ? 6.855 -37.344 -2.545 1 91.5 102 LEU A O 1
ATOM 850 N N . THR A 1 103 ? 5.773 -35.531 -2.002 1 92 103 THR A N 1
ATOM 851 C CA . THR A 1 103 ? 4.488 -36.188 -2.15 1 92 103 THR A CA 1
ATOM 852 C C . THR A 1 103 ? 4.176 -36.438 -3.621 1 92 103 THR A C 1
ATOM 854 O O . THR A 1 103 ? 4.801 -35.875 -4.504 1 92 103 THR A O 1
ATOM 857 N N . PRO A 1 104 ? 3.219 -37.344 -3.883 1 93 104 PRO A N 1
ATOM 858 C CA . PRO A 1 104 ? 2.832 -37.594 -5.277 1 93 104 PRO A CA 1
ATOM 859 C C . PRO A 1 104 ? 2.385 -36.312 -5.98 1 93 104 PRO A C 1
ATOM 861 O O . PRO A 1 104 ? 2.707 -36.094 -7.152 1 93 104 PRO A O 1
ATOM 864 N N . GLN A 1 105 ? 1.701 -35.438 -5.281 1 92.56 105 GLN A N 1
ATOM 865 C CA . GLN A 1 105 ? 1.233 -34.188 -5.863 1 92.56 105 GLN A CA 1
ATOM 866 C C . GLN A 1 105 ? 2.4 -33.25 -6.16 1 92.56 105 GLN A C 1
ATOM 868 O O . GLN A 1 105 ? 2.439 -32.625 -7.215 1 92.56 105 GLN A O 1
ATOM 873 N N . GLU A 1 106 ? 3.314 -33.188 -5.312 1 93.38 106 GLU A N 1
ATOM 874 C CA . GLU A 1 106 ? 4.496 -32.375 -5.508 1 93.38 106 GLU A CA 1
ATOM 875 C C . GLU A 1 106 ? 5.348 -32.875 -6.668 1 93.38 106 GLU A C 1
ATOM 877 O O . GLU A 1 106 ? 5.93 -32.094 -7.41 1 93.38 106 GLU A O 1
ATOM 882 N N . ARG A 1 107 ? 5.406 -34.156 -6.785 1 93.19 107 ARG A N 1
ATOM 883 C CA . ARG A 1 107 ? 6.148 -34.75 -7.887 1 93.19 107 ARG A CA 1
ATOM 884 C C . ARG A 1 107 ? 5.52 -34.406 -9.234 1 93.19 107 ARG A C 1
ATOM 886 O O . ARG A 1 107 ? 6.227 -34.219 -10.227 1 93.19 107 ARG A O 1
ATOM 893 N N . ARG A 1 108 ? 4.211 -34.375 -9.203 1 92.88 108 ARG A N 1
ATOM 894 C CA . ARG A 1 108 ? 3.51 -33.969 -10.414 1 92.88 108 ARG A CA 1
ATOM 895 C C . ARG A 1 108 ? 3.863 -32.562 -10.797 1 92.88 108 ARG A C 1
ATOM 897 O O . ARG A 1 108 ? 4.059 -32.25 -11.977 1 92.88 108 ARG A O 1
ATOM 904 N N . VAL A 1 109 ? 3.922 -31.688 -9.805 1 94.38 109 VAL A N 1
ATOM 905 C CA . VAL A 1 109 ? 4.305 -30.297 -10.039 1 94.38 109 VAL A CA 1
ATOM 906 C C . VAL A 1 109 ? 5.723 -30.234 -10.602 1 94.38 109 VAL A C 1
ATOM 908 O O . VAL A 1 109 ? 5.98 -29.516 -11.57 1 94.38 109 VAL A O 1
ATOM 911 N N . TYR A 1 110 ? 6.609 -30.969 -10.031 1 93.56 110 TYR A N 1
ATOM 912 C CA . TYR A 1 110 ? 7.996 -31.016 -10.484 1 93.56 110 TYR A CA 1
ATOM 913 C C . TYR A 1 110 ? 8.078 -31.469 -11.938 1 93.56 110 TYR A C 1
ATOM 915 O O . TYR A 1 110 ? 8.773 -30.859 -12.75 1 93.56 110 TYR A O 1
ATOM 923 N N . ALA A 1 111 ? 7.398 -32.562 -12.195 1 93.94 111 ALA A N 1
ATOM 924 C CA . ALA A 1 111 ? 7.414 -33.125 -13.547 1 93.94 111 ALA A CA 1
ATOM 925 C C . ALA A 1 111 ? 6.852 -32.125 -14.562 1 93.94 111 ALA A C 1
ATOM 927 O O . ALA A 1 111 ? 7.41 -31.938 -15.641 1 93.94 111 ALA A O 1
ATOM 928 N N . PHE A 1 112 ? 5.785 -31.531 -14.18 1 94.94 112 PHE A N 1
ATOM 929 C CA . PHE A 1 112 ? 5.172 -30.516 -15.039 1 94.94 112 PHE A CA 1
ATOM 930 C C . PHE A 1 112 ? 6.141 -29.375 -15.312 1 94.94 112 PHE A C 1
ATOM 932 O O . PHE A 1 112 ? 6.312 -28.969 -16.469 1 94.94 112 PHE A O 1
ATOM 939 N N . ASN A 1 113 ? 6.773 -28.812 -14.281 1 95.25 113 ASN A N 1
ATOM 940 C CA . ASN A 1 113 ? 7.742 -27.734 -14.414 1 95.25 113 ASN A CA 1
ATOM 941 C C . ASN A 1 113 ? 8.914 -28.141 -15.297 1 95.25 113 ASN A C 1
ATOM 943 O O . ASN A 1 113 ? 9.344 -27.359 -16.156 1 95.25 113 ASN A O 1
ATOM 947 N N . ALA A 1 114 ? 9.383 -29.328 -15.102 1 93.69 114 ALA A N 1
ATOM 948 C CA . ALA A 1 114 ? 10.5 -29.844 -15.891 1 93.69 114 ALA A CA 1
ATOM 949 C C . ALA A 1 114 ? 10.141 -29.891 -17.375 1 93.69 114 ALA A C 1
ATOM 951 O O . ALA A 1 114 ? 10.953 -29.516 -18.234 1 93.69 114 ALA A O 1
ATOM 952 N N . GLU A 1 115 ? 8.953 -30.359 -17.625 1 94.25 115 GLU A N 1
ATOM 953 C CA . GLU A 1 115 ? 8.484 -30.453 -19 1 94.25 115 GLU A CA 1
ATOM 954 C C . GLU A 1 115 ? 8.438 -29.078 -19.672 1 94.25 115 GLU A C 1
ATOM 956 O O . GLU A 1 115 ? 8.617 -28.969 -20.891 1 94.25 115 GLU A O 1
ATOM 961 N N . HIS A 1 116 ? 8.266 -28.078 -18.906 1 94.69 116 HIS A N 1
ATOM 962 C CA . HIS A 1 116 ? 8.133 -26.734 -19.453 1 94.69 116 HIS A CA 1
ATOM 963 C C . HIS A 1 116 ? 9.43 -25.938 -19.281 1 94.69 116 HIS A C 1
ATOM 965 O O . HIS A 1 116 ? 9.453 -24.719 -19.484 1 94.69 116 HIS A O 1
ATOM 971 N N . GLY A 1 117 ? 10.461 -26.625 -18.828 1 94.88 117 GLY A N 1
ATOM 972 C CA . GLY A 1 117 ? 11.766 -26 -18.703 1 94.88 117 GLY A CA 1
ATOM 973 C C . GLY A 1 117 ? 11.867 -25.062 -17.5 1 94.88 117 GLY A C 1
ATOM 974 O O . GLY A 1 117 ? 12.68 -24.141 -17.5 1 94.88 117 GLY A O 1
ATOM 975 N N . VAL A 1 118 ? 11 -25.172 -16.547 1 96.19 118 VAL A N 1
ATOM 976 C CA . VAL A 1 118 ? 11.039 -24.438 -15.281 1 96.19 118 VAL A CA 1
ATOM 977 C C . VAL A 1 118 ? 11.789 -25.25 -14.227 1 96.19 118 VAL A C 1
ATOM 979 O O . VAL A 1 118 ? 11.18 -26 -13.461 1 96.19 118 VAL A O 1
ATOM 982 N N . THR A 1 119 ? 13.133 -25.109 -14.242 1 95.44 119 THR A N 1
ATOM 983 C CA . THR A 1 119 ? 13.914 -26.109 -13.516 1 95.44 119 THR A CA 1
ATOM 984 C C . THR A 1 119 ? 14.844 -25.438 -12.508 1 95.44 119 THR A C 1
ATOM 986 O O . THR A 1 119 ? 15.367 -26.094 -11.602 1 95.44 119 THR A O 1
ATOM 989 N N . ALA A 1 120 ? 15.141 -24.156 -12.695 1 98 120 ALA A N 1
ATOM 990 C CA . ALA A 1 120 ? 16.031 -23.422 -11.797 1 98 120 ALA A CA 1
ATOM 991 C C . ALA A 1 120 ? 15.5 -22.031 -11.5 1 98 120 ALA A C 1
ATOM 993 O O . ALA A 1 120 ? 14.867 -21.406 -12.352 1 98 120 ALA A O 1
ATOM 994 N N . GLY A 1 121 ? 15.711 -21.625 -10.281 1 98.31 121 GLY A N 1
ATOM 995 C CA . GLY A 1 121 ? 15.219 -20.297 -9.93 1 98.31 121 GLY A CA 1
ATOM 996 C C . GLY A 1 121 ? 15.203 -20.047 -8.438 1 98.31 121 GLY A C 1
ATOM 997 O O . GLY A 1 121 ? 15.859 -20.75 -7.672 1 98.31 121 GLY A O 1
ATOM 998 N N . TYR A 1 122 ? 14.656 -18.984 -8.062 1 98.69 122 TYR A N 1
ATOM 999 C CA . TYR A 1 122 ? 14.438 -18.578 -6.676 1 98.69 122 TYR A CA 1
ATOM 1000 C C . TYR A 1 122 ? 13 -18.125 -6.461 1 98.69 122 TYR A C 1
ATOM 1002 O O . TYR A 1 122 ? 12.344 -17.656 -7.395 1 98.69 122 TYR A O 1
ATOM 1010 N N . THR A 1 123 ? 12.531 -18.344 -5.301 1 98.5 123 THR A N 1
ATOM 1011 C CA . THR A 1 123 ? 11.273 -17.766 -4.848 1 98.5 123 THR A CA 1
ATOM 1012 C C . THR A 1 123 ? 11.516 -16.719 -3.766 1 98.5 123 THR A C 1
ATOM 1014 O O . THR A 1 123 ? 12.32 -16.938 -2.854 1 98.5 123 THR A O 1
ATOM 1017 N N . VAL A 1 124 ? 10.93 -15.547 -3.938 1 98.5 124 VAL A N 1
ATOM 1018 C CA . VAL A 1 124 ? 10.969 -14.508 -2.914 1 98.5 124 VAL A CA 1
ATOM 1019 C C . VAL A 1 124 ? 9.617 -14.422 -2.215 1 98.5 124 VAL A C 1
ATOM 1021 O O . VAL A 1 124 ? 8.586 -14.219 -2.865 1 98.5 124 VAL A O 1
ATOM 1024 N N . SER A 1 125 ? 9.617 -14.633 -0.923 1 97.75 125 SER A N 1
ATOM 1025 C CA . SER A 1 125 ? 8.438 -14.469 -0.081 1 97.75 125 SER A CA 1
ATOM 1026 C C . SER A 1 125 ? 8.461 -13.141 0.661 1 97.75 125 SER A C 1
ATOM 1028 O O . SER A 1 125 ? 9.398 -12.852 1.408 1 97.75 125 SER A O 1
ATOM 1030 N N . PHE A 1 126 ? 7.465 -12.352 0.475 1 97.06 126 PHE A N 1
ATOM 1031 C CA . PHE A 1 126 ? 7.48 -10.984 0.976 1 97.06 126 PHE A CA 1
ATOM 1032 C C . PHE A 1 126 ? 6.98 -10.93 2.414 1 97.06 126 PHE A C 1
ATOM 1034 O O . PHE A 1 126 ? 6.227 -11.797 2.85 1 97.06 126 PHE A O 1
ATOM 1041 N N . THR A 1 127 ? 7.402 -9.883 3.068 1 91.56 127 THR A N 1
ATOM 1042 C CA . THR A 1 127 ? 6.945 -9.617 4.43 1 91.56 127 THR A CA 1
ATOM 1043 C C . THR A 1 127 ? 5.48 -9.188 4.43 1 91.56 127 THR A C 1
ATOM 1045 O O . THR A 1 127 ? 5.074 -8.344 3.627 1 91.56 127 THR A O 1
ATOM 1048 N N . SER A 1 128 ? 4.699 -9.82 5.277 1 85.62 128 SER A N 1
ATOM 1049 C CA . SER A 1 128 ? 3.293 -9.477 5.441 1 85.62 128 SER A CA 1
ATOM 1050 C C . SER A 1 128 ? 3.057 -8.727 6.75 1 85.62 128 SER A C 1
ATOM 1052 O O . SER A 1 128 ? 3.65 -9.062 7.777 1 85.62 128 SER A O 1
ATOM 1054 N N . VAL A 1 129 ? 2.314 -7.652 6.609 1 78.69 129 VAL A N 1
ATOM 1055 C CA . VAL A 1 129 ? 2.014 -6.902 7.828 1 78.69 129 VAL A CA 1
ATOM 1056 C C . VAL A 1 129 ? 0.599 -7.234 8.305 1 78.69 129 VAL A C 1
ATOM 1058 O O . VAL A 1 129 ? 0.175 -6.789 9.367 1 78.69 129 VAL A O 1
ATOM 1061 N N . SER A 1 130 ? -0.097 -7.938 7.562 1 82.5 130 SER A N 1
ATOM 1062 C CA . SER A 1 130 ? -1.44 -8.398 7.891 1 82.5 130 SER A CA 1
ATOM 1063 C C . SER A 1 130 ? -1.526 -9.922 7.844 1 82.5 130 SER A C 1
ATOM 1065 O O . SER A 1 130 ? -0.882 -10.562 7.008 1 82.5 130 SER A O 1
ATOM 1067 N N . ALA A 1 131 ? -2.32 -10.422 8.68 1 79.88 131 ALA A N 1
ATOM 1068 C CA . ALA A 1 131 ? -2.514 -11.867 8.734 1 79.88 131 ALA A CA 1
ATOM 1069 C C . ALA A 1 131 ? -3.242 -12.375 7.492 1 79.88 131 ALA A C 1
ATOM 1071 O O . ALA A 1 131 ? -3.234 -13.57 7.203 1 79.88 131 ALA A O 1
ATOM 1072 N N . ARG A 1 132 ? -3.791 -11.5 6.785 1 86.56 132 ARG A N 1
ATOM 1073 C CA . ARG A 1 132 ? -4.621 -11.922 5.66 1 86.56 132 ARG A CA 1
ATOM 1074 C C . ARG A 1 132 ? -3.869 -11.789 4.344 1 86.56 132 ARG A C 1
ATOM 1076 O O . ARG A 1 132 ? -4.371 -12.188 3.289 1 86.56 132 ARG A O 1
ATOM 1083 N N . THR A 1 133 ? -2.74 -11.234 4.496 1 90.69 133 THR A N 1
ATOM 1084 C CA . THR A 1 133 ? -2.039 -10.961 3.248 1 90.69 133 THR A CA 1
ATOM 1085 C C . THR A 1 133 ? -0.828 -11.875 3.096 1 90.69 133 THR A C 1
ATOM 1087 O O . THR A 1 133 ? -0.238 -12.305 4.09 1 90.69 133 THR A O 1
ATOM 1090 N N . LYS A 1 134 ? -0.508 -12.227 1.909 1 93.62 134 LYS A N 1
ATOM 1091 C CA . LYS A 1 134 ? 0.719 -12.93 1.55 1 93.62 134 LYS A CA 1
ATOM 1092 C C . LYS A 1 134 ? 1.072 -12.703 0.082 1 93.62 134 LYS A C 1
ATOM 1094 O O . LYS A 1 134 ? 0.196 -12.727 -0.784 1 93.62 134 LYS A O 1
ATOM 1099 N N . GLY A 1 135 ? 2.273 -12.43 -0.142 1 95.69 135 GLY A N 1
ATOM 1100 C CA . GLY A 1 135 ? 2.783 -12.25 -1.492 1 95.69 135 GLY A CA 1
ATOM 1101 C C . GLY A 1 135 ? 4.109 -12.953 -1.726 1 95.69 135 GLY A C 1
ATOM 1102 O O . GLY A 1 135 ? 4.922 -13.078 -0.805 1 95.69 135 GLY A O 1
ATOM 1103 N N . ALA A 1 136 ? 4.254 -13.414 -2.904 1 97.44 136 ALA A N 1
ATOM 1104 C CA . ALA A 1 136 ? 5.508 -14.039 -3.311 1 97.44 136 ALA A CA 1
ATOM 1105 C C . ALA A 1 136 ? 5.723 -13.914 -4.816 1 97.44 136 ALA A C 1
ATOM 1107 O O . ALA A 1 136 ? 4.781 -13.633 -5.562 1 97.44 136 ALA A O 1
ATOM 1108 N N . ILE A 1 137 ? 6.949 -14.078 -5.215 1 98.44 137 ILE A N 1
ATOM 1109 C CA . ILE A 1 137 ? 7.281 -14.07 -6.637 1 98.44 137 ILE A CA 1
ATOM 1110 C C . ILE A 1 137 ? 8.281 -15.18 -6.938 1 98.44 137 ILE A C 1
ATOM 1112 O O . ILE A 1 137 ? 9.234 -15.391 -6.18 1 98.44 137 ILE A O 1
ATOM 1116 N N . SER A 1 138 ? 8.016 -15.945 -7.941 1 98 138 SER A N 1
ATOM 1117 C CA . SER A 1 138 ? 8.961 -16.938 -8.461 1 98 138 SER A CA 1
ATOM 1118 C C . SER A 1 138 ? 9.805 -16.344 -9.586 1 98 138 SER A C 1
ATOM 1120 O O . SER A 1 138 ? 9.266 -15.797 -10.547 1 98 138 SER A O 1
ATOM 1122 N N . LEU A 1 139 ? 11.023 -16.438 -9.445 1 98.75 139 LEU A N 1
ATOM 1123 C CA . LEU A 1 139 ? 12 -16.031 -10.445 1 98.75 139 LEU A CA 1
ATOM 1124 C C . LEU A 1 139 ? 12.602 -17.234 -11.148 1 98.75 139 LEU A C 1
ATOM 1126 O O . LEU A 1 139 ? 13.523 -17.859 -10.625 1 98.75 139 LEU A O 1
ATOM 1130 N N . CYS A 1 140 ? 12.094 -17.5 -12.281 1 98.56 140 CYS A N 1
ATOM 1131 C CA . CYS A 1 140 ? 12.578 -18.641 -13.039 1 98.56 140 CYS A CA 1
ATOM 1132 C C . CYS A 1 140 ? 13.75 -18.234 -13.93 1 98.56 140 CYS A C 1
ATOM 1134 O O . CYS A 1 140 ? 13.664 -17.266 -14.68 1 98.56 140 CYS A O 1
ATOM 1136 N N . ALA A 1 141 ? 14.789 -18.984 -13.852 1 98.25 141 ALA A N 1
ATOM 1137 C CA . ALA A 1 141 ? 15.984 -18.719 -14.656 1 98.25 141 ALA A CA 1
ATOM 1138 C C . ALA A 1 141 ? 15.75 -19.062 -16.125 1 98.25 141 ALA A C 1
ATOM 1140 O O . ALA A 1 141 ? 14.914 -19.922 -16.438 1 98.25 141 ALA A O 1
ATOM 1141 N N . ARG A 1 142 ? 16.5 -18.406 -16.922 1 96.75 142 ARG A N 1
ATOM 1142 C CA . ARG A 1 142 ? 16.453 -18.703 -18.344 1 96.75 142 ARG A CA 1
ATOM 1143 C C . ARG A 1 142 ? 16.688 -20.188 -18.609 1 96.75 142 ARG A C 1
ATOM 1145 O O . ARG A 1 142 ? 17.438 -20.828 -17.891 1 96.75 142 ARG A O 1
ATOM 1152 N N . LYS A 1 143 ? 16.062 -20.641 -19.719 1 95.06 143 LYS A N 1
ATOM 1153 C CA . LYS A 1 143 ? 16.25 -22.047 -20.094 1 95.06 143 LYS A CA 1
ATOM 1154 C C . LYS A 1 143 ? 17.719 -22.359 -20.281 1 95.06 143 LYS A C 1
ATOM 1156 O O . LYS A 1 143 ? 18.469 -21.578 -20.875 1 95.06 143 LYS A O 1
ATOM 1161 N N . GLY A 1 144 ? 18.125 -23.484 -19.734 1 93 144 GLY A N 1
ATOM 1162 C CA . GLY A 1 144 ? 19.5 -23.922 -19.875 1 93 144 GLY A CA 1
ATOM 1163 C C . GLY A 1 144 ? 20.375 -23.609 -18.688 1 93 144 GLY A C 1
ATOM 1164 O O . GLY A 1 144 ? 21.438 -24.203 -18.5 1 93 144 GLY A O 1
ATOM 1165 N N . MET A 1 145 ? 20.016 -22.672 -17.891 1 96.31 145 MET A N 1
ATOM 1166 C CA . MET A 1 145 ? 20.75 -22.344 -16.672 1 96.31 145 MET A CA 1
ATOM 1167 C C . MET A 1 145 ? 20.516 -23.391 -15.602 1 96.31 145 MET A C 1
ATOM 1169 O O . MET A 1 145 ? 19.359 -23.766 -15.328 1 96.31 145 MET A O 1
ATOM 1173 N N . SER A 1 146 ? 21.594 -23.844 -15.023 1 96.94 146 SER A N 1
ATOM 1174 C CA . SER A 1 146 ? 21.484 -24.797 -13.93 1 96.94 146 SER A CA 1
ATOM 1175 C C . SER A 1 146 ? 21.234 -24.078 -12.602 1 96.94 146 SER A C 1
ATOM 1177 O O . SER A 1 146 ? 21.5 -22.875 -12.477 1 96.94 146 SER A O 1
ATOM 1179 N N . GLN A 1 147 ? 20.766 -24.828 -11.617 1 98 147 GLN A N 1
ATOM 1180 C CA . GLN A 1 147 ? 20.562 -24.234 -10.297 1 98 147 GLN A CA 1
ATOM 1181 C C . GLN A 1 147 ? 21.891 -23.781 -9.688 1 98 147 GLN A C 1
ATOM 1183 O O . GLN A 1 147 ? 21.938 -22.781 -8.977 1 98 147 GLN A O 1
ATOM 1188 N N . ASP A 1 148 ? 22.984 -24.469 -9.984 1 97.88 148 ASP A N 1
ATOM 1189 C CA . ASP A 1 148 ? 24.297 -24.062 -9.523 1 97.88 148 ASP A CA 1
ATOM 1190 C C . ASP A 1 148 ? 24.656 -22.672 -10.055 1 97.88 148 ASP A C 1
ATOM 1192 O O . ASP A 1 148 ? 25.203 -21.844 -9.32 1 97.88 148 ASP A O 1
ATOM 1196 N N . GLU A 1 149 ? 24.359 -22.484 -11.297 1 98 149 GLU A N 1
ATOM 1197 C CA . GLU A 1 149 ? 24.625 -21.188 -11.906 1 98 149 GLU A CA 1
ATOM 1198 C C . GLU A 1 149 ? 23.766 -20.094 -11.266 1 98 149 GLU A C 1
ATOM 1200 O O . GLU A 1 149 ? 24.234 -19 -11.016 1 98 149 GLU A O 1
ATOM 1205 N N . VAL A 1 150 ? 22.531 -20.391 -11.016 1 98.31 150 VAL A N 1
ATOM 1206 C CA . VAL A 1 150 ? 21.609 -19.453 -10.391 1 98.31 150 VAL A CA 1
ATOM 1207 C C . VAL A 1 150 ? 22.094 -19.125 -8.977 1 98.31 150 VAL A C 1
ATOM 1209 O O . VAL A 1 150 ? 22.109 -17.953 -8.578 1 98.31 150 VAL A O 1
ATOM 1212 N N . ASP A 1 151 ? 22.516 -20.156 -8.234 1 98.25 151 ASP A N 1
ATOM 1213 C CA . ASP A 1 151 ? 23 -19.938 -6.879 1 98.25 151 ASP A CA 1
ATOM 1214 C C . ASP A 1 151 ? 24.266 -19.094 -6.879 1 98.25 151 ASP A C 1
ATOM 1216 O O . ASP A 1 151 ? 24.469 -18.266 -5.984 1 98.25 151 ASP A O 1
ATOM 1220 N N . ALA A 1 152 ? 25.109 -19.297 -7.828 1 98 152 ALA A N 1
ATOM 1221 C CA . ALA A 1 152 ? 26.312 -18.484 -7.965 1 98 152 ALA A CA 1
ATOM 1222 C C . ALA A 1 152 ? 25.938 -17.016 -8.242 1 98 152 ALA A C 1
ATOM 1224 O O . ALA A 1 152 ? 26.516 -16.109 -7.641 1 98 152 ALA A O 1
ATOM 1225 N N . LEU A 1 153 ? 25.031 -16.891 -9.156 1 97.44 153 LEU A N 1
ATOM 1226 C CA . LEU A 1 153 ? 24.531 -15.555 -9.477 1 97.44 153 LEU A CA 1
ATOM 1227 C C . LEU A 1 153 ? 23.938 -14.891 -8.234 1 97.44 153 LEU A C 1
ATOM 1229 O O . LEU A 1 153 ? 24.203 -13.711 -7.977 1 97.44 153 LEU A O 1
ATOM 1233 N N . TRP A 1 154 ? 23.203 -15.625 -7.426 1 97.88 154 TRP A N 1
ATOM 1234 C CA . TRP A 1 154 ? 22.531 -15.102 -6.238 1 97.88 154 TRP A CA 1
ATOM 1235 C C . TRP A 1 154 ? 23.547 -14.672 -5.184 1 97.88 154 TRP A C 1
ATOM 1237 O O . TRP A 1 154 ? 23.312 -13.719 -4.438 1 97.88 154 TRP A O 1
ATOM 1247 N N . ARG A 1 155 ? 24.641 -15.383 -5.105 1 97.38 155 ARG A N 1
ATOM 1248 C CA . ARG A 1 155 ? 25.703 -15.016 -4.16 1 97.38 155 ARG A CA 1
ATOM 1249 C C . ARG A 1 155 ? 26.234 -13.617 -4.457 1 97.38 155 ARG A C 1
ATOM 1251 O O . ARG A 1 155 ? 26.594 -12.883 -3.539 1 97.38 155 ARG A O 1
ATOM 1258 N N . THR A 1 156 ? 26.203 -13.242 -5.707 1 97.12 156 THR A N 1
ATOM 1259 C CA . THR A 1 156 ? 26.781 -11.969 -6.129 1 97.12 156 THR A CA 1
ATOM 1260 C C . THR A 1 156 ? 25.719 -10.875 -6.152 1 97.12 156 THR A C 1
ATOM 1262 O O . THR A 1 156 ? 25.969 -9.75 -5.727 1 97.12 156 THR A O 1
ATOM 1265 N N . HIS A 1 157 ? 24.547 -11.242 -6.605 1 97.44 157 HIS A N 1
ATOM 1266 C CA . HIS A 1 157 ? 23.547 -10.211 -6.91 1 97.44 157 HIS A CA 1
ATOM 1267 C C . HIS A 1 157 ? 22.281 -10.398 -6.082 1 97.44 157 HIS A C 1
ATOM 1269 O O . HIS A 1 157 ? 21.344 -9.625 -6.199 1 97.44 157 HIS A O 1
ATOM 1275 N N . GLY A 1 158 ? 22.203 -11.398 -5.258 1 97.44 158 GLY A N 1
ATOM 1276 C CA . GLY A 1 158 ? 20.984 -11.797 -4.574 1 97.44 158 GLY A CA 1
ATOM 1277 C C . GLY A 1 158 ? 20.391 -10.695 -3.725 1 97.44 158 GLY A C 1
ATOM 1278 O O . GLY A 1 158 ? 19.172 -10.508 -3.705 1 97.44 158 GLY A O 1
ATOM 1279 N N . GLN A 1 159 ? 21.25 -9.977 -3.047 1 96 159 GLN A N 1
ATOM 1280 C CA . GLN A 1 159 ? 20.766 -8.898 -2.188 1 96 159 GLN A CA 1
ATOM 1281 C C . GLN A 1 159 ? 20.094 -7.797 -3.008 1 96 159 GLN A C 1
ATOM 1283 O O . GLN A 1 159 ? 19.047 -7.273 -2.615 1 96 159 GLN A O 1
ATOM 1288 N N . ASP A 1 160 ? 20.672 -7.473 -4.121 1 96.88 160 ASP A N 1
ATOM 1289 C CA . ASP A 1 160 ? 20.094 -6.465 -5.004 1 96.88 160 ASP A CA 1
ATOM 1290 C C . ASP A 1 160 ? 18.766 -6.945 -5.594 1 96.88 160 ASP A C 1
ATOM 1292 O O . ASP A 1 160 ? 17.797 -6.188 -5.648 1 96.88 160 ASP A O 1
ATOM 1296 N N . ILE A 1 161 ? 18.734 -8.172 -6.023 1 98.12 161 ILE A N 1
ATOM 1297 C CA . ILE A 1 161 ? 17.531 -8.75 -6.621 1 98.12 161 ILE A CA 1
ATOM 1298 C C . ILE A 1 161 ? 16.406 -8.781 -5.59 1 98.12 161 ILE A C 1
ATOM 1300 O O . ILE A 1 161 ? 15.273 -8.398 -5.895 1 98.12 161 ILE A O 1
ATOM 1304 N N . LEU A 1 162 ? 16.781 -9.18 -4.406 1 97.94 162 LEU A N 1
ATOM 1305 C CA . LEU A 1 162 ? 15.812 -9.219 -3.32 1 97.94 162 LEU A CA 1
ATOM 1306 C C . LEU A 1 162 ? 15.25 -7.832 -3.039 1 97.94 162 LEU A C 1
ATOM 1308 O O . LEU A 1 162 ? 14.039 -7.66 -2.912 1 97.94 162 LEU A O 1
ATOM 1312 N N . LEU A 1 163 ? 16.094 -6.887 -2.994 1 97.5 163 LEU A N 1
ATOM 1313 C CA . LEU A 1 163 ? 15.68 -5.516 -2.732 1 97.5 163 LEU A CA 1
ATOM 1314 C C . LEU A 1 163 ? 14.758 -5.008 -3.836 1 97.5 163 LEU A C 1
ATOM 1316 O O . LEU A 1 163 ? 13.703 -4.434 -3.557 1 97.5 163 LEU A O 1
ATOM 1320 N N . MET A 1 164 ? 15.094 -5.215 -5.086 1 98.31 164 MET A N 1
ATOM 1321 C CA . MET A 1 164 ? 14.273 -4.777 -6.211 1 98.31 164 MET A CA 1
ATOM 1322 C C . MET A 1 164 ? 12.891 -5.426 -6.16 1 98.31 164 MET A C 1
ATOM 1324 O O . MET A 1 164 ? 11.883 -4.77 -6.414 1 98.31 164 MET A O 1
ATOM 1328 N N . ASN A 1 165 ? 12.844 -6.668 -5.805 1 98.69 165 ASN A N 1
ATOM 1329 C CA . ASN A 1 165 ? 11.562 -7.367 -5.727 1 98.69 165 ASN A CA 1
ATOM 1330 C C . ASN A 1 165 ? 10.727 -6.871 -4.547 1 98.69 165 ASN A C 1
ATOM 1332 O O . ASN A 1 165 ? 9.508 -6.75 -4.656 1 98.69 165 ASN A O 1
ATOM 1336 N N . ASN A 1 166 ? 11.406 -6.645 -3.436 1 98.06 166 ASN A N 1
ATOM 1337 C CA . ASN A 1 166 ? 10.688 -6.09 -2.293 1 98.06 166 ASN A CA 1
ATOM 1338 C C . ASN A 1 166 ? 10.039 -4.75 -2.633 1 98.06 166 ASN A C 1
ATOM 1340 O O . ASN A 1 166 ? 8.875 -4.516 -2.307 1 98.06 166 ASN A O 1
ATOM 1344 N N . VAL A 1 167 ? 10.742 -3.887 -3.281 1 97.88 167 VAL A N 1
ATOM 1345 C CA . VAL A 1 167 ? 10.219 -2.568 -3.621 1 97.88 167 VAL A CA 1
ATOM 1346 C C . VAL A 1 167 ? 9.125 -2.703 -4.684 1 97.88 167 VAL A C 1
ATOM 1348 O O . VAL A 1 167 ? 8.109 -2.008 -4.629 1 97.88 167 VAL A O 1
ATOM 1351 N N . ALA A 1 168 ? 9.328 -3.586 -5.648 1 98.44 168 ALA A N 1
ATOM 1352 C CA . ALA A 1 168 ? 8.289 -3.84 -6.645 1 98.44 168 ALA A CA 1
ATOM 1353 C C . ALA A 1 168 ? 6.988 -4.289 -5.988 1 98.44 168 ALA A C 1
ATOM 1355 O O . ALA A 1 168 ? 5.906 -3.836 -6.367 1 98.44 168 ALA A O 1
ATOM 1356 N N . HIS A 1 169 ? 7.121 -5.16 -5.027 1 97.94 169 HIS A N 1
ATOM 1357 C CA . HIS A 1 169 ? 5.953 -5.637 -4.297 1 97.94 169 HIS A CA 1
ATOM 1358 C C . HIS A 1 169 ? 5.223 -4.488 -3.613 1 97.94 169 HIS A C 1
ATOM 1360 O O . HIS A 1 169 ? 3.996 -4.383 -3.705 1 97.94 169 HIS A O 1
ATOM 1366 N N . LEU A 1 170 ? 5.973 -3.617 -2.979 1 96.56 170 LEU A N 1
ATOM 1367 C CA . LEU A 1 170 ? 5.379 -2.457 -2.324 1 96.56 170 LEU A CA 1
ATOM 1368 C C . LEU A 1 170 ? 4.621 -1.596 -3.328 1 96.56 170 LEU A C 1
ATOM 1370 O O . LEU A 1 170 ? 3.518 -1.126 -3.039 1 96.56 170 LEU A O 1
ATOM 1374 N N . LYS A 1 171 ? 5.211 -1.382 -4.445 1 97.06 171 LYS A N 1
ATOM 1375 C CA . LYS A 1 171 ? 4.566 -0.553 -5.461 1 97.06 171 LYS A CA 1
ATOM 1376 C C . LYS A 1 171 ? 3.324 -1.236 -6.023 1 97.06 171 LYS A C 1
ATOM 1378 O O . LYS A 1 171 ? 2.293 -0.591 -6.227 1 97.06 171 LYS A O 1
ATOM 1383 N N . ILE A 1 172 ? 3.387 -2.529 -6.281 1 96.56 172 ILE A N 1
ATOM 1384 C CA . ILE A 1 172 ? 2.256 -3.283 -6.812 1 96.56 172 ILE A CA 1
ATOM 1385 C C . ILE A 1 172 ? 1.051 -3.123 -5.887 1 96.56 172 ILE A C 1
ATOM 1387 O O . ILE A 1 172 ? -0.077 -2.939 -6.355 1 96.56 172 ILE A O 1
ATOM 1391 N N . MET A 1 173 ? 1.301 -3.104 -4.652 1 94.25 173 MET A N 1
ATOM 1392 C CA . MET A 1 173 ? 0.235 -3.047 -3.656 1 94.25 173 MET A CA 1
ATOM 1393 C C . MET A 1 173 ? -0.505 -1.716 -3.73 1 94.25 173 MET A C 1
ATOM 1395 O O . MET A 1 173 ? -1.598 -1.577 -3.176 1 94.25 173 MET A O 1
ATOM 1399 N N . THR A 1 174 ? 0.048 -0.718 -4.352 1 93.06 174 THR A N 1
ATOM 1400 C CA . THR A 1 174 ? -0.58 0.597 -4.414 1 93.06 174 THR A CA 1
ATOM 1401 C C . THR A 1 174 ? -1.33 0.779 -5.727 1 93.06 174 THR A C 1
ATOM 1403 O O . THR A 1 174 ? -2.057 1.76 -5.906 1 93.06 174 THR A O 1
ATOM 1406 N N . LEU A 1 175 ? -1.142 -0.091 -6.699 1 94.12 175 LEU A N 1
ATOM 1407 C CA . LEU A 1 175 ? -1.679 0.093 -8.047 1 94.12 175 LEU A CA 1
ATOM 1408 C C . LEU A 1 175 ? -3.014 -0.627 -8.195 1 94.12 175 LEU A C 1
ATOM 1410 O O . LEU A 1 175 ? -3.205 -1.714 -7.648 1 94.12 175 LEU A O 1
ATOM 1414 N N . PRO A 1 176 ? -3.873 -0.026 -8.945 1 91.62 176 PRO A N 1
ATOM 1415 C CA . PRO A 1 176 ? -5.16 -0.686 -9.172 1 91.62 176 PRO A CA 1
ATOM 1416 C C . PRO A 1 176 ? -5.02 -2.014 -9.914 1 91.62 176 PRO A C 1
ATOM 1418 O O . PRO A 1 176 ? -4.27 -2.104 -10.891 1 91.62 176 PRO A O 1
ATOM 1421 N N . TYR A 1 177 ? -5.711 -2.951 -9.422 1 91.19 177 TYR A N 1
ATOM 1422 C CA . TYR A 1 177 ? -5.777 -4.262 -10.055 1 91.19 177 TYR A CA 1
ATOM 1423 C C . TYR A 1 177 ? -7.223 -4.668 -10.32 1 91.19 177 TYR A C 1
ATOM 1425 O O . TYR A 1 177 ? -8.062 -4.621 -9.422 1 91.19 177 TYR A O 1
ATOM 1433 N N . VAL A 1 178 ? -7.414 -5.043 -11.531 1 85.62 178 VAL A N 1
ATOM 1434 C CA . VAL A 1 178 ? -8.727 -5.559 -11.906 1 85.62 178 VAL A CA 1
ATOM 1435 C C . VAL A 1 178 ? -8.609 -7.027 -12.305 1 85.62 178 VAL A C 1
ATOM 1437 O O . VAL A 1 178 ? -8.086 -7.348 -13.375 1 85.62 178 VAL A O 1
ATOM 1440 N N . ALA A 1 179 ? -9.102 -7.828 -11.391 1 83.38 179 ALA A N 1
ATOM 1441 C CA . ALA A 1 179 ? -9.141 -9.242 -11.75 1 83.38 179 ALA A CA 1
ATOM 1442 C C . ALA A 1 179 ? -10.047 -9.477 -12.953 1 83.38 179 ALA A C 1
ATOM 1444 O O . ALA A 1 179 ? -11.117 -8.875 -13.062 1 83.38 179 ALA A O 1
ATOM 1445 N N . PRO A 1 180 ? -9.617 -10.297 -13.891 1 81.19 180 PRO A N 1
ATOM 1446 C CA . PRO A 1 180 ? -10.367 -10.508 -15.133 1 81.19 180 PRO A CA 1
ATOM 1447 C C . PRO A 1 180 ? -11.836 -10.852 -14.875 1 81.19 180 PRO A C 1
ATOM 1449 O O . PRO A 1 180 ? -12.719 -10.391 -15.609 1 81.19 180 PRO A O 1
ATOM 1452 N N . ASN A 1 181 ? -12.211 -11.523 -13.852 1 83.31 181 ASN A N 1
ATOM 1453 C CA . ASN A 1 181 ? -13.586 -11.945 -13.625 1 83.31 181 ASN A CA 1
ATOM 1454 C C . ASN A 1 181 ? -14.242 -11.141 -12.5 1 83.31 181 ASN A C 1
ATOM 1456 O O . ASN A 1 181 ? -15.289 -11.531 -11.984 1 83.31 181 ASN A O 1
ATOM 1460 N N . ARG A 1 182 ? -13.664 -10.031 -12.188 1 87.94 182 ARG A N 1
ATOM 1461 C CA . ARG A 1 182 ? -14.195 -9.242 -11.078 1 87.94 182 ARG A CA 1
ATOM 1462 C C . ARG A 1 182 ? -14.281 -7.766 -11.445 1 87.94 182 ARG A C 1
ATOM 1464 O O . ARG A 1 182 ? -14.133 -6.895 -10.586 1 87.94 182 ARG A O 1
ATOM 1471 N N . SER A 1 183 ? -14.578 -7.469 -12.641 1 90.25 183 SER A N 1
ATOM 1472 C CA . SER A 1 183 ? -14.562 -6.082 -13.094 1 90.25 183 SER A CA 1
ATOM 1473 C C . SER A 1 183 ? -15.883 -5.387 -12.781 1 90.25 183 SER A C 1
ATOM 1475 O O . SER A 1 183 ? -16.953 -5.984 -12.906 1 90.25 183 SER A O 1
ATOM 1477 N N . LEU A 1 184 ? -15.734 -4.148 -12.367 1 93.94 184 LEU A N 1
ATOM 1478 C CA . LEU A 1 184 ? -16.891 -3.301 -12.117 1 93.94 184 LEU A CA 1
ATOM 1479 C C . LEU A 1 184 ? -17.125 -2.344 -13.281 1 93.94 184 LEU A C 1
ATOM 1481 O O . LEU A 1 184 ? -16.172 -1.806 -13.844 1 93.94 184 LEU A O 1
ATOM 1485 N N . THR A 1 185 ? -18.406 -2.18 -13.625 1 93.44 185 THR A N 1
ATOM 1486 C CA . THR A 1 185 ? -18.734 -1.091 -14.539 1 93.44 185 THR A CA 1
ATOM 1487 C C . THR A 1 185 ? -18.547 0.262 -13.859 1 93.44 185 THR A C 1
ATOM 1489 O O . THR A 1 185 ? -18.359 0.33 -12.641 1 93.44 185 THR A O 1
ATOM 1492 N N . ARG A 1 186 ? -18.562 1.278 -14.695 1 93.38 186 ARG A N 1
ATOM 1493 C CA . ARG A 1 186 ? -18.391 2.631 -14.18 1 93.38 186 ARG A CA 1
ATOM 1494 C C . ARG A 1 186 ? -19.469 2.975 -13.156 1 93.38 186 ARG A C 1
ATOM 1496 O O . ARG A 1 186 ? -19.156 3.514 -12.094 1 93.38 186 ARG A O 1
ATOM 1503 N N . ARG A 1 187 ? -20.703 2.619 -13.422 1 95.19 187 ARG A N 1
ATOM 1504 C CA . ARG A 1 187 ? -21.828 2.973 -12.562 1 95.19 187 ARG A CA 1
ATOM 1505 C C . ARG A 1 187 ? -21.797 2.156 -11.273 1 95.19 187 ARG A C 1
ATOM 1507 O O . ARG A 1 187 ? -22.141 2.664 -10.203 1 95.19 187 ARG A O 1
ATOM 1514 N N . GLN A 1 188 ? -21.391 0.876 -11.383 1 95.75 188 GLN A N 1
ATOM 1515 C CA . GLN A 1 188 ? -21.25 0.029 -10.203 1 95.75 188 GLN A CA 1
ATOM 1516 C C . GLN A 1 188 ? -20.188 0.579 -9.258 1 95.75 188 GLN A C 1
ATOM 1518 O O . GLN A 1 188 ? -20.438 0.708 -8.055 1 95.75 188 GLN A O 1
ATOM 1523 N N . ARG A 1 189 ? -19.109 0.964 -9.82 1 94.75 189 ARG A N 1
ATOM 1524 C CA . ARG A 1 189 ? -18.016 1.531 -9.047 1 94.75 189 ARG A CA 1
ATOM 1525 C C . ARG A 1 189 ? -18.438 2.852 -8.406 1 94.75 189 ARG A C 1
ATOM 1527 O O . ARG A 1 189 ? -18.141 3.09 -7.227 1 94.75 189 ARG A O 1
ATOM 1534 N N . GLU A 1 190 ? -19 3.664 -9.156 1 95.25 190 GLU A N 1
ATOM 1535 C CA . GLU A 1 190 ? -19.453 4.949 -8.648 1 95.25 190 GLU A CA 1
ATOM 1536 C C . GLU A 1 190 ? -20.391 4.766 -7.449 1 95.25 190 GLU A C 1
ATOM 1538 O O . GLU A 1 190 ? -20.219 5.43 -6.426 1 95.25 190 GLU A O 1
ATOM 1543 N N . ALA A 1 191 ? -21.375 3.867 -7.574 1 96.94 191 ALA A N 1
ATOM 1544 C CA . ALA A 1 191 ? -22.297 3.592 -6.48 1 96.94 191 ALA A CA 1
ATOM 1545 C C . ALA A 1 191 ? -21.562 3.104 -5.242 1 96.94 191 ALA A C 1
ATOM 1547 O O . ALA A 1 191 ? -21.828 3.559 -4.129 1 96.94 191 ALA A O 1
ATOM 1548 N N . LEU A 1 192 ? -20.609 2.232 -5.426 1 95.75 192 LEU A N 1
ATOM 1549 C CA . LEU A 1 192 ? -19.844 1.691 -4.316 1 95.75 192 LEU A CA 1
ATOM 1550 C C . LEU A 1 192 ? -19.031 2.789 -3.629 1 95.75 192 LEU A C 1
ATOM 1552 O O . LEU A 1 192 ? -18.906 2.799 -2.402 1 95.75 192 LEU A O 1
ATOM 1556 N N . GLN A 1 193 ? -18.5 3.693 -4.395 1 94.94 193 GLN A N 1
ATOM 1557 C CA . GLN A 1 193 ? -17.703 4.793 -3.852 1 94.94 193 GLN A CA 1
ATOM 1558 C C . GLN A 1 193 ? -18.562 5.695 -2.961 1 94.94 193 GLN A C 1
ATOM 1560 O O . GLN A 1 193 ? -18.109 6.129 -1.899 1 94.94 193 GLN A O 1
ATOM 1565 N N . TRP A 1 194 ? -19.75 5.898 -3.365 1 95.88 194 TRP A N 1
ATOM 1566 C CA . TRP A 1 194 ? -20.656 6.707 -2.553 1 95.88 194 TRP A CA 1
ATOM 1567 C C . TRP A 1 194 ? -21 5.988 -1.256 1 95.88 194 TRP A C 1
ATOM 1569 O O . TRP A 1 194 ? -21.094 6.613 -0.197 1 95.88 194 TRP A O 1
ATOM 1579 N N . VAL A 1 195 ? -21.203 4.672 -1.366 1 96.62 195 VAL A N 1
ATOM 1580 C CA . VAL A 1 195 ? -21.406 3.885 -0.155 1 96.62 195 VAL A CA 1
ATOM 1581 C C . VAL A 1 195 ? -20.219 4.043 0.777 1 96.62 195 VAL A C 1
ATOM 1583 O O . VAL A 1 195 ? -20.375 4.254 1.981 1 96.62 195 VAL A O 1
ATOM 1586 N N . GLY A 1 196 ? -19.047 3.939 0.211 1 94.44 196 GLY A N 1
ATOM 1587 C CA . GLY A 1 196 ? -17.812 4.113 0.973 1 94.44 196 GLY A CA 1
ATOM 1588 C C . GLY A 1 196 ? -17.719 5.473 1.635 1 94.44 196 GLY A C 1
ATOM 1589 O O . GLY A 1 196 ? -17.047 5.621 2.664 1 94.44 196 GLY A O 1
ATOM 1590 N N . ASP A 1 197 ? -18.406 6.43 1.046 1 93.12 197 ASP A N 1
ATOM 1591 C CA . ASP A 1 197 ? -18.406 7.785 1.589 1 93.12 197 ASP A CA 1
ATOM 1592 C C . ASP A 1 197 ? -19.531 7.965 2.605 1 93.12 197 ASP A C 1
ATOM 1594 O O . ASP A 1 197 ? -19.766 9.07 3.102 1 93.12 197 ASP A O 1
ATOM 1598 N N . GLY A 1 198 ? -20.25 6.902 2.834 1 95.31 198 GLY A N 1
ATOM 1599 C CA . GLY A 1 198 ? -21.25 6.914 3.885 1 95.31 198 GLY A CA 1
ATOM 1600 C C . GLY A 1 198 ? -22.609 7.406 3.41 1 95.31 198 GLY A C 1
ATOM 1601 O O . GLY A 1 198 ? -23.469 7.734 4.223 1 95.31 198 GLY A O 1
ATOM 1602 N N . LYS A 1 199 ? -22.75 7.453 2.158 1 96.62 199 LYS A N 1
ATOM 1603 C CA . LYS A 1 199 ? -24.016 7.934 1.629 1 96.62 199 LYS A CA 1
ATOM 1604 C C . LYS A 1 199 ? -25.062 6.82 1.62 1 96.62 199 LYS A C 1
ATOM 1606 O O . LYS A 1 199 ? -24.734 5.66 1.367 1 96.62 199 LYS A O 1
ATOM 1611 N N . THR A 1 200 ? -26.297 7.168 1.829 1 95.12 200 THR A N 1
ATOM 1612 C CA . THR A 1 200 ? -27.422 6.23 1.751 1 95.12 200 THR A CA 1
ATOM 1613 C C . THR A 1 200 ? -27.828 6.008 0.301 1 95.12 200 THR A C 1
ATOM 1615 O O . THR A 1 200 ? -27.469 6.781 -0.583 1 95.12 200 THR A O 1
ATOM 1618 N N . THR A 1 201 ? -28.562 4.934 0.144 1 96.38 201 THR A N 1
ATOM 1619 C CA . THR A 1 201 ? -29.078 4.648 -1.193 1 96.38 201 THR A CA 1
ATOM 1620 C C . THR A 1 201 ? -29.859 5.836 -1.737 1 96.38 201 THR A C 1
ATOM 1622 O O . THR A 1 201 ? -29.766 6.16 -2.922 1 96.38 201 THR A O 1
ATOM 1625 N N . GLN A 1 202 ? -30.609 6.484 -0.873 1 96.88 202 GLN A N 1
ATOM 1626 C CA . GLN A 1 202 ? -31.391 7.648 -1.278 1 96.88 202 GLN A CA 1
ATOM 1627 C C . GLN A 1 202 ? -30.484 8.805 -1.682 1 96.88 202 GLN A C 1
ATOM 1629 O O . GLN A 1 202 ? -30.719 9.469 -2.695 1 96.88 202 GLN A O 1
ATOM 1634 N N . ASP A 1 203 ? -29.5 9.039 -0.92 1 97.19 203 ASP A N 1
ATOM 1635 C CA . ASP A 1 203 ? -28.516 10.086 -1.243 1 97.19 203 ASP A CA 1
ATOM 1636 C C . ASP A 1 203 ? -27.812 9.789 -2.564 1 97.19 203 ASP A C 1
ATOM 1638 O O . ASP A 1 203 ? -27.641 10.68 -3.393 1 97.19 203 ASP A O 1
ATOM 1642 N N . ILE A 1 204 ? -27.422 8.547 -2.752 1 97.5 204 ILE A N 1
ATOM 1643 C CA . ILE A 1 204 ? -26.703 8.117 -3.947 1 97.5 204 ILE A CA 1
ATOM 1644 C C . ILE A 1 204 ? -27.578 8.32 -5.176 1 97.5 204 ILE A C 1
ATOM 1646 O O . ILE A 1 204 ? -27.109 8.758 -6.227 1 97.5 204 ILE A O 1
ATOM 1650 N N . ALA A 1 205 ? -28.844 8 -5.012 1 98 205 ALA A N 1
ATOM 1651 C CA . ALA A 1 205 ? -29.797 8.195 -6.105 1 98 205 ALA A CA 1
ATOM 1652 C C . ALA A 1 205 ? -29.797 9.648 -6.574 1 98 205 ALA A C 1
ATOM 1654 O O . ALA A 1 205 ? -29.734 9.922 -7.773 1 98 205 ALA A O 1
ATOM 1655 N N . ILE A 1 206 ? -29.828 10.57 -5.656 1 97.81 206 ILE A N 1
ATOM 1656 C CA . ILE A 1 206 ? -29.828 11.992 -5.961 1 97.81 206 ILE A CA 1
ATOM 1657 C C . ILE A 1 206 ? -28.5 12.383 -6.625 1 97.81 206 ILE A C 1
ATOM 1659 O O . ILE A 1 206 ? -28.5 13.023 -7.676 1 97.81 206 ILE A O 1
ATOM 1663 N N . LEU A 1 207 ? -27.438 11.953 -6.086 1 96.25 207 LEU A N 1
ATOM 1664 C CA . LEU A 1 207 ? -26.109 12.32 -6.547 1 96.25 207 LEU A CA 1
ATOM 1665 C C . LEU A 1 207 ? -25.844 11.797 -7.953 1 96.25 207 LEU A C 1
ATOM 1667 O O . LEU A 1 207 ? -25.172 12.445 -8.758 1 96.25 207 LEU A O 1
ATOM 1671 N N . MET A 1 208 ? -26.422 10.617 -8.258 1 96.88 208 MET A N 1
ATOM 1672 C CA . MET A 1 208 ? -26.156 9.969 -9.539 1 96.88 208 MET A CA 1
ATOM 1673 C C . MET A 1 208 ? -27.266 10.258 -10.539 1 96.88 208 MET A C 1
ATOM 1675 O O . MET A 1 208 ? -27.188 9.875 -11.703 1 96.88 208 MET A O 1
ATOM 1679 N N . GLY A 1 209 ? -28.281 10.898 -10.086 1 97.94 209 GLY A N 1
ATOM 1680 C CA . GLY A 1 209 ? -29.422 11.172 -10.953 1 97.94 209 GLY A CA 1
ATOM 1681 C C . GLY A 1 209 ? -30.203 9.922 -11.32 1 97.94 209 GLY A C 1
ATOM 1682 O O . GLY A 1 209 ? -30.578 9.734 -12.477 1 97.94 209 GLY A O 1
ATOM 1683 N N . LEU A 1 210 ? -30.359 9.055 -10.414 1 98.12 210 LEU A N 1
ATOM 1684 C CA . LEU A 1 210 ? -31.047 7.789 -10.602 1 98.12 210 LEU A CA 1
ATOM 1685 C C . LEU A 1 210 ? -32.156 7.605 -9.547 1 98.12 210 LEU A C 1
ATOM 1687 O O . LEU A 1 210 ? -32.312 8.453 -8.664 1 98.12 210 LEU A O 1
ATOM 1691 N N . THR A 1 211 ? -32.906 6.547 -9.695 1 98.12 211 THR A N 1
ATOM 1692 C CA . THR A 1 211 ? -33.844 6.141 -8.641 1 98.12 211 THR A CA 1
ATOM 1693 C C . THR A 1 211 ? -33.125 5.25 -7.621 1 98.12 211 THR A C 1
ATOM 1695 O O . THR A 1 211 ? -32.125 4.625 -7.93 1 98.12 211 THR A O 1
ATOM 1698 N N . ALA A 1 212 ? -33.688 5.215 -6.461 1 97.88 212 ALA A N 1
ATOM 1699 C CA . ALA A 1 212 ? -33.156 4.332 -5.434 1 97.88 212 ALA A CA 1
ATOM 1700 C C . ALA A 1 212 ? -33.125 2.881 -5.914 1 97.88 212 ALA A C 1
ATOM 1702 O O . ALA A 1 212 ? -32.188 2.135 -5.613 1 97.88 212 ALA A O 1
ATOM 1703 N N . ALA A 1 213 ? -34.094 2.535 -6.66 1 98.12 213 ALA A N 1
ATOM 1704 C CA . ALA A 1 213 ? -34.188 1.175 -7.184 1 98.12 213 ALA A CA 1
ATOM 1705 C C . ALA A 1 213 ? -33.031 0.881 -8.148 1 98.12 213 ALA A C 1
ATOM 1707 O O . ALA A 1 213 ? -32.469 -0.213 -8.125 1 98.12 213 ALA A O 1
ATOM 1708 N N . THR A 1 214 ? -32.719 1.752 -8.969 1 98.25 214 THR A N 1
ATOM 1709 C CA . THR A 1 214 ? -31.625 1.584 -9.914 1 98.25 214 THR A CA 1
ATOM 1710 C C . THR A 1 214 ? -30.281 1.521 -9.188 1 98.25 214 THR A C 1
ATOM 1712 O O . THR A 1 214 ? -29.406 0.743 -9.562 1 98.25 214 THR A O 1
ATOM 1715 N N . VAL A 1 215 ? -30.125 2.342 -8.211 1 98.25 215 VAL A N 1
ATOM 1716 C CA . VAL A 1 215 ? -28.906 2.303 -7.402 1 98.25 215 VAL A CA 1
ATOM 1717 C C . VAL A 1 215 ? -28.75 0.923 -6.77 1 98.25 215 VAL A C 1
ATOM 1719 O O . VAL A 1 215 ? -27.672 0.332 -6.812 1 98.25 215 VAL A O 1
ATOM 1722 N N . GLU A 1 216 ? -29.844 0.434 -6.203 1 98 216 GLU A N 1
ATOM 1723 C CA . GLU A 1 216 ? -29.812 -0.891 -5.59 1 98 216 GLU A CA 1
ATOM 1724 C C . GLU A 1 216 ? -29.438 -1.962 -6.617 1 98 216 GLU A C 1
ATOM 1726 O O . GLU A 1 216 ? -28.75 -2.922 -6.293 1 98 216 GLU A O 1
ATOM 1731 N N . LYS A 1 217 ? -29.938 -1.806 -7.746 1 98.19 217 LYS A N 1
ATOM 1732 C CA . LYS A 1 217 ? -29.578 -2.736 -8.812 1 98.19 217 LYS A CA 1
ATOM 1733 C C . LYS A 1 217 ? -28.078 -2.693 -9.094 1 98.19 217 LYS A C 1
ATOM 1735 O O . LYS A 1 217 ? -27.438 -3.738 -9.219 1 98.19 217 LYS A O 1
ATOM 1740 N N . HIS A 1 218 ? -27.5 -1.478 -9.227 1 97.94 218 HIS A N 1
ATOM 1741 C CA . HIS A 1 218 ? -26.062 -1.342 -9.453 1 97.94 218 HIS A CA 1
ATOM 1742 C C . HIS A 1 218 ? -25.266 -1.974 -8.32 1 97.94 218 HIS A C 1
ATOM 1744 O O . HIS A 1 218 ? -24.266 -2.641 -8.555 1 97.94 218 HIS A O 1
ATOM 1750 N N . LEU A 1 219 ? -25.734 -1.763 -7.129 1 98.06 219 LEU A N 1
ATOM 1751 C CA . LEU A 1 219 ? -25.031 -2.322 -5.973 1 98.06 219 LEU A CA 1
ATOM 1752 C C . LEU A 1 219 ? -25.125 -3.844 -5.969 1 98.06 219 LEU A C 1
ATOM 1754 O O . LEU A 1 219 ? -24.156 -4.531 -5.645 1 98.06 219 LEU A O 1
ATOM 1758 N N . ARG A 1 220 ? -26.297 -4.348 -6.289 1 98.06 220 ARG A N 1
ATOM 1759 C CA . ARG A 1 220 ? -26.453 -5.797 -6.387 1 98.06 220 ARG A CA 1
ATOM 1760 C C . ARG A 1 220 ? -25.531 -6.383 -7.445 1 98.06 220 ARG A C 1
ATOM 1762 O O . ARG A 1 220 ? -24.875 -7.398 -7.211 1 98.06 220 ARG A O 1
ATOM 1769 N N . LEU A 1 221 ? -25.516 -5.77 -8.555 1 97.69 221 LEU A N 1
ATOM 1770 C CA . LEU A 1 221 ? -24.656 -6.238 -9.641 1 97.69 221 LEU A CA 1
ATOM 1771 C C . LEU A 1 221 ? -23.188 -6.113 -9.273 1 97.69 221 LEU A C 1
ATOM 1773 O O . LEU A 1 221 ? -22.375 -6.941 -9.688 1 97.69 221 LEU A O 1
ATOM 1777 N N . ALA A 1 222 ? -22.844 -5.078 -8.539 1 96.94 222 ALA A N 1
AT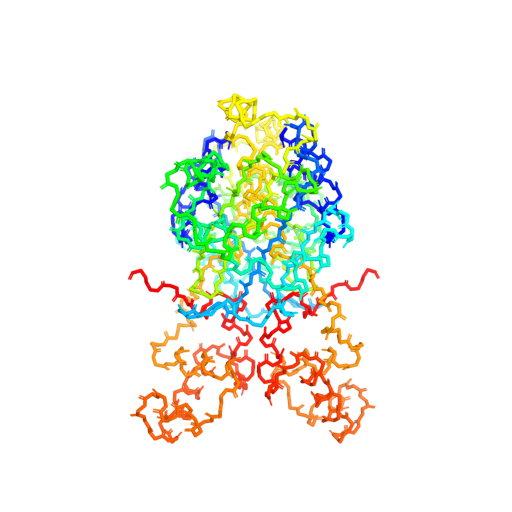OM 1778 C CA . ALA A 1 222 ? -21.484 -4.934 -8.055 1 96.94 222 ALA A CA 1
ATOM 1779 C C . ALA A 1 222 ? -21.094 -6.094 -7.141 1 96.94 222 ALA A C 1
ATOM 1781 O O . ALA A 1 222 ? -20 -6.645 -7.254 1 96.94 222 ALA A O 1
ATOM 1782 N N . ARG A 1 223 ? -21.984 -6.461 -6.223 1 97.62 223 ARG A N 1
ATOM 1783 C CA . ARG A 1 223 ? -21.75 -7.594 -5.336 1 97.62 223 ARG A CA 1
ATOM 1784 C C . ARG A 1 223 ? -21.562 -8.883 -6.133 1 97.62 223 ARG A C 1
ATOM 1786 O O . ARG A 1 223 ? -20.672 -9.672 -5.84 1 97.62 223 ARG A O 1
ATOM 1793 N N . GLU A 1 224 ? -22.359 -9.047 -7.105 1 97.06 224 GLU A N 1
ATOM 1794 C CA . GLU A 1 224 ? -22.25 -10.227 -7.965 1 97.06 224 GLU A CA 1
ATOM 1795 C C . GLU A 1 224 ? -20.922 -10.258 -8.703 1 97.06 224 GLU A C 1
ATOM 1797 O O . GLU A 1 224 ? -20.234 -11.281 -8.711 1 97.06 224 GLU A O 1
ATOM 1802 N N . ALA A 1 225 ? -20.562 -9.117 -9.234 1 95 225 ALA A N 1
ATOM 1803 C CA . ALA A 1 225 ? -19.312 -9.016 -9.984 1 95 225 ALA A CA 1
ATOM 1804 C C . ALA A 1 225 ? -18.109 -9.344 -9.094 1 95 225 ALA A C 1
ATOM 1806 O O . ALA A 1 225 ? -17.188 -10.023 -9.531 1 95 225 ALA A O 1
ATOM 1807 N N . LEU A 1 226 ? -18.156 -8.922 -7.879 1 95 226 LEU A N 1
ATOM 1808 C CA . LEU A 1 226 ? -17.031 -9.094 -6.957 1 95 226 LEU A CA 1
ATOM 1809 C C . LEU A 1 226 ? -17.172 -10.398 -6.18 1 95 226 LEU A C 1
ATOM 1811 O O . LEU A 1 226 ? -16.297 -10.742 -5.379 1 95 226 LEU A O 1
ATOM 1815 N N . SER A 1 227 ? -18.234 -11.141 -6.379 1 94.69 227 SER A N 1
ATOM 1816 C CA . SER A 1 227 ? -18.516 -12.414 -5.723 1 94.69 227 SER A CA 1
ATOM 1817 C C . SER A 1 227 ? -18.516 -12.266 -4.203 1 94.69 227 SER A C 1
ATOM 1819 O O . SER A 1 227 ? -17.828 -13.008 -3.502 1 94.69 227 SER A O 1
ATOM 1821 N N . VAL A 1 228 ? -19.312 -11.312 -3.785 1 95.88 228 VAL A N 1
ATOM 1822 C CA . VAL A 1 228 ? -19.438 -11.078 -2.352 1 95.88 228 VAL A CA 1
ATOM 1823 C C . VAL A 1 228 ? -20.906 -11.055 -1.948 1 95.88 228 VAL A C 1
ATOM 1825 O O . VAL A 1 228 ? -21.781 -11.023 -2.807 1 95.88 228 VAL A O 1
ATOM 1828 N N . GLU A 1 229 ? -21.156 -11.031 -0.657 1 95.06 229 GLU A N 1
ATOM 1829 C CA . GLU A 1 229 ? -22.516 -11.203 -0.151 1 95.06 229 GLU A CA 1
ATOM 1830 C C . GLU A 1 229 ? -23.125 -9.859 0.247 1 95.06 229 GLU A C 1
ATOM 1832 O O . GLU A 1 229 ? -24.344 -9.68 0.166 1 95.06 229 GLU A O 1
ATOM 1837 N N . THR A 1 230 ? -22.344 -8.93 0.749 1 96.81 230 THR A N 1
ATOM 1838 C CA . THR A 1 230 ? -22.859 -7.676 1.271 1 96.81 230 THR A CA 1
ATOM 1839 C C . THR A 1 230 ? -22.188 -6.48 0.61 1 96.81 230 THR A C 1
ATOM 1841 O O . THR A 1 230 ? -21.109 -6.625 0.02 1 96.81 230 THR A O 1
ATOM 1844 N N . THR A 1 231 ? -22.844 -5.332 0.716 1 96.62 231 THR A N 1
ATOM 1845 C CA . THR A 1 231 ? -22.281 -4.113 0.137 1 96.62 231 THR A CA 1
ATOM 1846 C C . THR A 1 231 ? -21.031 -3.68 0.89 1 96.62 231 THR A C 1
ATOM 1848 O O . THR A 1 231 ? -20.078 -3.188 0.286 1 96.62 231 THR A O 1
ATOM 1851 N N . ALA A 1 232 ? -21.031 -3.865 2.201 1 96.31 232 ALA A N 1
ATOM 1852 C CA . ALA A 1 232 ? -19.844 -3.555 2.982 1 96.31 232 ALA A CA 1
ATOM 1853 C C . ALA A 1 232 ? -18.656 -4.402 2.529 1 96.31 232 ALA A C 1
ATOM 1855 O O . ALA A 1 232 ? -17.531 -3.895 2.395 1 96.31 232 ALA A O 1
ATOM 1856 N N . GLN A 1 233 ? -18.891 -5.625 2.301 1 96.06 233 GLN A N 1
ATOM 1857 C CA . GLN A 1 233 ? -17.859 -6.516 1.792 1 96.06 233 GLN A CA 1
ATOM 1858 C C . GLN A 1 233 ? -17.391 -6.074 0.409 1 96.06 233 GLN A C 1
ATOM 1860 O O . GLN A 1 233 ? -16.188 -6.152 0.1 1 96.06 233 GLN A O 1
ATOM 1865 N N . ALA A 1 234 ? -18.312 -5.645 -0.394 1 96.69 234 ALA A N 1
ATOM 1866 C CA . ALA A 1 234 ? -17.969 -5.16 -1.729 1 96.69 234 ALA A CA 1
ATOM 1867 C C . ALA A 1 234 ? -17.062 -3.936 -1.654 1 96.69 234 ALA A C 1
ATOM 1869 O O . ALA A 1 234 ? -16.078 -3.84 -2.387 1 96.69 234 ALA A O 1
ATOM 1870 N N . VAL A 1 235 ? -17.375 -3.023 -0.787 1 95.62 235 VAL A N 1
ATOM 1871 C CA . VAL A 1 235 ? -16.578 -1.818 -0.587 1 95.62 235 VAL A CA 1
ATOM 1872 C C . VAL A 1 235 ? -15.172 -2.197 -0.151 1 95.62 235 VAL A C 1
ATOM 1874 O O . VAL A 1 235 ? -14.188 -1.684 -0.691 1 95.62 235 VAL A O 1
ATOM 1877 N N . LEU A 1 236 ? -15.078 -3.109 0.76 1 94.5 236 LEU A N 1
ATOM 1878 C CA . LEU A 1 236 ? -13.781 -3.555 1.26 1 94.5 236 LEU A CA 1
ATOM 1879 C C . LEU A 1 236 ? -12.961 -4.188 0.144 1 94.5 236 LEU A C 1
ATOM 1881 O O . LEU A 1 236 ? -11.797 -3.826 -0.059 1 94.5 236 LEU A O 1
ATOM 1885 N N . LYS A 1 237 ? -13.555 -5.094 -0.531 1 93.5 237 LYS A N 1
ATOM 1886 C CA . LYS A 1 237 ? -12.844 -5.809 -1.588 1 93.5 237 LYS A CA 1
ATOM 1887 C C . LYS A 1 237 ? -12.359 -4.852 -2.672 1 93.5 237 LYS A C 1
ATOM 1889 O O . LYS A 1 237 ? -11.219 -4.941 -3.121 1 93.5 237 LYS A O 1
ATOM 1894 N N . ALA A 1 238 ? -13.211 -3.979 -3.09 1 93 238 ALA A N 1
ATOM 1895 C CA . ALA A 1 238 ? -12.836 -2.984 -4.09 1 93 238 ALA A CA 1
ATOM 1896 C C . ALA A 1 238 ? -11.688 -2.111 -3.59 1 93 238 ALA A C 1
ATOM 1898 O O . ALA A 1 238 ? -10.781 -1.77 -4.355 1 93 238 ALA A O 1
ATOM 1899 N N . ALA A 1 239 ? -11.727 -1.753 -2.35 1 91.5 239 ALA A N 1
ATOM 1900 C CA . ALA A 1 239 ? -10.68 -0.926 -1.757 1 91.5 239 ALA A CA 1
ATOM 1901 C C . ALA A 1 239 ? -9.352 -1.677 -1.707 1 91.5 239 ALA A C 1
ATOM 1903 O O . ALA A 1 239 ? -8.297 -1.112 -2.021 1 91.5 239 ALA A O 1
ATOM 1904 N N . LEU A 1 240 ? -9.375 -2.926 -1.329 1 90.25 240 LEU A N 1
ATOM 1905 C CA . LEU A 1 240 ? -8.172 -3.74 -1.187 1 90.25 240 LEU A CA 1
ATOM 1906 C C . LEU A 1 240 ? -7.512 -3.977 -2.541 1 90.25 240 LEU A C 1
ATOM 1908 O O . LEU A 1 240 ? -6.305 -4.223 -2.615 1 90.25 240 LEU A O 1
ATOM 1912 N N . HIS A 1 241 ? -8.234 -3.832 -3.588 1 89.69 241 HIS A N 1
ATOM 1913 C CA . HIS A 1 241 ? -7.695 -3.986 -4.934 1 89.69 241 HIS A CA 1
ATOM 1914 C C . HIS A 1 241 ? -7.445 -2.631 -5.59 1 89.69 241 HIS A C 1
ATOM 1916 O O . HIS A 1 241 ? -7.238 -2.553 -6.801 1 89.69 241 HIS A O 1
ATOM 1922 N N . ASN A 1 242 ? -7.551 -1.63 -4.789 1 88.88 242 ASN A N 1
ATOM 1923 C CA . ASN A 1 242 ? -7.309 -0.263 -5.238 1 88.88 242 ASN A CA 1
ATOM 1924 C C . ASN A 1 242 ? -8.195 0.102 -6.422 1 88.88 242 ASN A C 1
ATOM 1926 O O . ASN A 1 242 ? -7.742 0.731 -7.379 1 88.88 242 ASN A O 1
ATOM 1930 N N . GLN A 1 243 ? -9.375 -0.342 -6.34 1 85.62 243 GLN A N 1
ATOM 1931 C CA . GLN A 1 243 ? -10.297 -0.095 -7.441 1 85.62 243 GLN A CA 1
ATOM 1932 C C . GLN A 1 243 ? -11.219 1.08 -7.133 1 85.62 243 GLN A C 1
ATOM 1934 O O . GLN A 1 243 ? -12 1.509 -7.992 1 85.62 243 GLN A O 1
ATOM 1939 N N . MET A 1 244 ? -11.086 1.517 -5.922 1 82 244 MET A N 1
ATOM 1940 C CA . MET A 1 244 ? -11.922 2.646 -5.539 1 82 244 MET A CA 1
ATOM 1941 C C . MET A 1 244 ? -11.227 3.969 -5.836 1 82 244 MET A C 1
ATOM 1943 O O . MET A 1 244 ? -10.008 4.082 -5.68 1 82 244 MET A O 1
ATOM 1947 N N . PHE A 1 245 ? -11.922 4.977 -6.363 1 75.81 245 PHE A N 1
ATOM 1948 C CA . PHE A 1 245 ? -11.469 6.352 -6.539 1 75.81 245 PHE A CA 1
ATOM 1949 C C . PHE A 1 245 ? -10.305 6.418 -7.523 1 75.81 245 PHE A C 1
ATOM 1951 O O . PHE A 1 245 ? -9.336 7.145 -7.297 1 75.81 245 PHE A O 1
ATOM 1958 N N . ILE A 1 246 ? -10.289 5.539 -8.445 1 72.44 246 ILE A N 1
ATOM 1959 C CA . ILE A 1 246 ? -9.219 5.477 -9.445 1 72.44 246 ILE A CA 1
ATOM 1960 C C . ILE A 1 246 ? -9.227 6.754 -10.281 1 72.44 246 ILE A C 1
ATOM 1962 O O . ILE A 1 246 ? -10.289 7.289 -10.602 1 72.44 246 ILE A O 1
ATOM 1966 N N . MET A 1 247 ? -8.039 7.289 -10.438 1 63.53 247 MET A N 1
ATOM 1967 C CA . MET A 1 247 ? -7.879 8.453 -11.312 1 63.53 247 MET A CA 1
ATOM 1968 C C . MET A 1 247 ? -8.047 8.062 -12.773 1 63.53 247 MET A C 1
ATOM 1970 O O . MET A 1 247 ? -7.457 7.082 -13.234 1 63.53 247 MET A O 1
ATOM 1974 N N . GLU A 1 248 ? -9.156 8.398 -13.328 1 56.94 248 GLU A N 1
ATOM 1975 C CA . GLU A 1 248 ? -9.289 8.117 -14.758 1 56.94 248 GLU A CA 1
ATOM 1976 C C . GLU A 1 248 ? -8.172 8.781 -15.555 1 56.94 248 GLU A C 1
ATOM 1978 O O . GLU A 1 248 ? -7.832 9.938 -15.32 1 56.94 248 GLU A O 1
ATOM 1983 N N . ALA A 1 249 ? -7.402 7.953 -16.141 1 42.88 249 ALA A N 1
ATOM 1984 C CA . ALA A 1 249 ? -6.434 8.539 -17.062 1 42.88 249 ALA A CA 1
ATOM 1985 C C . ALA A 1 249 ? -7.117 9.469 -18.047 1 42.88 249 ALA A C 1
ATOM 1987 O O . ALA A 1 249 ? -8.273 9.258 -18.422 1 42.88 249 ALA A O 1
ATOM 1988 N N . MET B 1 1 ? 22.516 3.795 1.11 1 91.69 1 MET B N 1
ATOM 1989 C CA . MET B 1 1 ? 21.172 3.725 0.549 1 91.69 1 MET B CA 1
ATOM 1990 C C . MET B 1 1 ? 20.688 2.281 0.479 1 91.69 1 MET B C 1
ATOM 1992 O O . MET B 1 1 ? 19.594 1.967 0.958 1 91.69 1 MET B O 1
ATOM 1996 N N . ARG B 1 2 ? 21.594 1.418 0.047 1 91.25 2 ARG B N 1
ATOM 1997 C CA . ARG B 1 2 ? 21.172 0.031 -0.136 1 91.25 2 ARG B CA 1
ATOM 1998 C C . ARG B 1 2 ? 20.812 -0.614 1.198 1 91.25 2 ARG B C 1
ATOM 2000 O O . ARG B 1 2 ? 19.766 -1.228 1.334 1 91.25 2 ARG B O 1
ATOM 2007 N N . ASN B 1 3 ? 21.656 -0.447 2.172 1 94.06 3 ASN B N 1
ATOM 2008 C CA . ASN B 1 3 ? 21.422 -1.025 3.49 1 94.06 3 ASN B CA 1
ATOM 2009 C C . ASN B 1 3 ? 20.141 -0.46 4.125 1 94.06 3 ASN B C 1
ATOM 2011 O O . ASN B 1 3 ? 19.375 -1.198 4.734 1 94.06 3 ASN B O 1
ATOM 2015 N N . TYR B 1 4 ? 19.969 0.771 3.984 1 96.75 4 TYR B N 1
ATOM 2016 C CA . TYR B 1 4 ? 18.781 1.43 4.504 1 96.75 4 TYR B CA 1
ATOM 2017 C C . TYR B 1 4 ? 17.516 0.871 3.855 1 96.75 4 TYR B C 1
ATOM 2019 O O . TYR B 1 4 ? 16.562 0.515 4.547 1 96.75 4 TYR B O 1
ATOM 2027 N N . LEU B 1 5 ? 17.516 0.751 2.535 1 96.69 5 LEU B N 1
ATOM 2028 C CA . LEU B 1 5 ? 16.344 0.271 1.807 1 96.69 5 LEU B CA 1
ATOM 2029 C C . LEU B 1 5 ? 16.047 -1.185 2.152 1 96.69 5 LEU B C 1
ATOM 2031 O O . LEU B 1 5 ? 14.883 -1.583 2.232 1 96.69 5 LEU B O 1
ATOM 2035 N N . GLU B 1 6 ? 17.109 -1.935 2.342 1 95.38 6 GLU B N 1
ATOM 2036 C CA . GLU B 1 6 ? 16.938 -3.326 2.746 1 95.38 6 GLU B CA 1
ATOM 2037 C C . GLU B 1 6 ? 16.234 -3.426 4.098 1 95.38 6 GLU B C 1
ATOM 2039 O O . GLU B 1 6 ? 15.258 -4.164 4.246 1 95.38 6 GLU B O 1
ATOM 2044 N N . LYS B 1 7 ? 16.688 -2.684 5.051 1 95.56 7 LYS B N 1
ATOM 2045 C CA . LYS B 1 7 ? 16.078 -2.697 6.379 1 95.56 7 LYS B CA 1
ATOM 2046 C C . LYS B 1 7 ? 14.641 -2.215 6.328 1 95.56 7 LYS B C 1
ATOM 2048 O O . LYS B 1 7 ? 13.766 -2.783 6.988 1 95.56 7 LYS B O 1
ATOM 2053 N N . LEU B 1 8 ? 14.43 -1.169 5.566 1 95.56 8 LEU B N 1
ATOM 2054 C CA . LEU B 1 8 ? 13.109 -0.56 5.434 1 95.56 8 LEU B CA 1
ATOM 2055 C C . LEU B 1 8 ? 12.086 -1.577 4.938 1 95.56 8 LEU B C 1
ATOM 2057 O O . LEU B 1 8 ? 10.938 -1.576 5.379 1 95.56 8 LEU B O 1
ATOM 2061 N N . SER B 1 9 ? 12.445 -2.465 4.055 1 93.06 9 SER B N 1
ATOM 2062 C CA . SER B 1 9 ? 11.547 -3.424 3.422 1 93.06 9 SER B CA 1
ATOM 2063 C C . SER B 1 9 ? 11.016 -4.438 4.434 1 93.06 9 SER B C 1
ATOM 2065 O O . SER B 1 9 ? 9.984 -5.066 4.203 1 93.06 9 SER B O 1
ATOM 2067 N N . TYR B 1 10 ? 11.68 -4.57 5.617 1 93.56 10 TYR B N 1
ATOM 2068 C CA . TYR B 1 10 ? 11.32 -5.641 6.539 1 93.56 10 TYR B CA 1
ATOM 2069 C C . TYR B 1 10 ? 10.695 -5.082 7.812 1 93.56 10 TYR B C 1
ATOM 2071 O O . TYR B 1 10 ? 10.281 -5.836 8.695 1 93.56 10 TYR B O 1
ATOM 2079 N N . VAL B 1 11 ? 10.633 -3.758 7.906 1 94.56 11 VAL B N 1
ATOM 2080 C CA . VAL B 1 11 ? 10.047 -3.154 9.102 1 94.56 11 VAL B CA 1
ATOM 2081 C C . VAL B 1 11 ? 8.57 -3.527 9.195 1 94.56 11 VAL B C 1
ATOM 2083 O O . VAL B 1 11 ? 7.906 -3.721 8.172 1 94.56 11 VAL B O 1
ATOM 2086 N N . ARG B 1 12 ? 8.047 -3.545 10.438 1 92.56 12 ARG B N 1
ATOM 2087 C CA . ARG B 1 12 ? 6.68 -4.027 10.617 1 92.56 12 ARG B CA 1
ATOM 2088 C C . ARG B 1 12 ? 5.816 -2.992 11.328 1 92.56 12 ARG B C 1
ATOM 2090 O O . ARG B 1 12 ? 4.613 -3.191 11.508 1 92.56 12 ARG B O 1
ATOM 2097 N N . THR B 1 13 ? 6.469 -1.892 11.82 1 93.69 13 THR B N 1
ATOM 2098 C CA . THR B 1 13 ? 5.715 -0.844 12.5 1 93.69 13 THR B CA 1
ATOM 2099 C C . THR B 1 13 ? 6.117 0.535 11.984 1 93.69 13 THR B C 1
ATOM 2101 O O . THR B 1 13 ? 7.238 0.721 11.508 1 93.69 13 THR B O 1
ATOM 2104 N N . LEU B 1 14 ? 5.242 1.457 12.094 1 95.5 14 LEU B N 1
ATOM 2105 C CA . LEU B 1 14 ? 5.539 2.834 11.711 1 95.5 14 LEU B CA 1
ATOM 2106 C C . LEU B 1 14 ? 6.621 3.426 12.609 1 95.5 14 LEU B C 1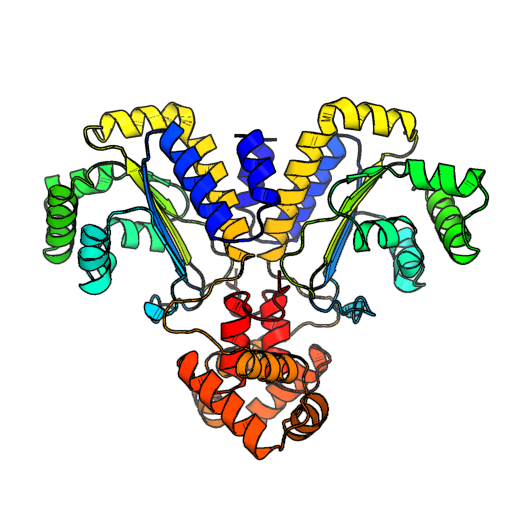
ATOM 2108 O O . LEU B 1 14 ? 7.438 4.234 12.164 1 95.5 14 LEU B O 1
ATOM 2112 N N . GLU B 1 15 ? 6.625 3.025 13.844 1 95.9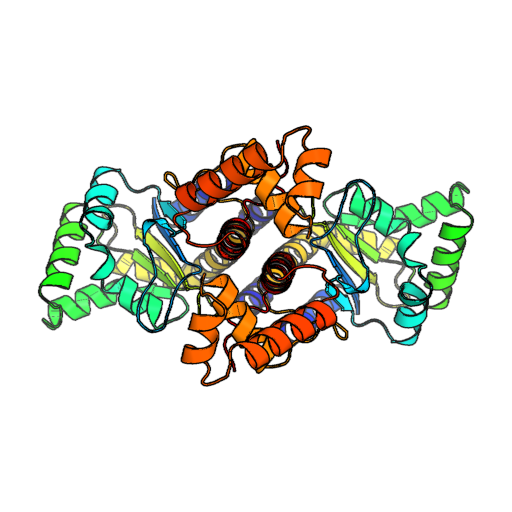4 15 GLU B N 1
ATOM 2113 C CA . GLU B 1 15 ? 7.629 3.506 14.789 1 95.94 15 GLU B CA 1
ATOM 2114 C C . GLU B 1 15 ? 9.039 3.121 14.336 1 95.94 15 GLU B C 1
ATOM 2116 O O . GLU B 1 15 ? 9.93 3.967 14.297 1 95.94 15 GLU B O 1
ATOM 2121 N N . GLU B 1 16 ? 9.148 1.859 14.008 1 96.69 16 GLU B N 1
ATOM 2122 C CA . GLU B 1 16 ? 10.445 1.376 13.539 1 96.69 16 GLU B CA 1
ATOM 2123 C C . GLU B 1 16 ? 10.852 2.072 12.242 1 96.69 16 GLU B C 1
ATOM 2125 O O . GLU B 1 16 ? 12.008 2.49 12.094 1 96.69 16 GLU B O 1
ATOM 2130 N N . LEU B 1 17 ? 9.914 2.178 11.359 1 97.88 17 LEU B N 1
ATOM 2131 C CA . LEU B 1 17 ? 10.195 2.83 10.086 1 97.88 17 LEU B CA 1
ATOM 2132 C C . LEU B 1 17 ? 10.625 4.277 10.297 1 97.88 17 LEU B C 1
ATOM 2134 O O . LEU B 1 17 ? 11.641 4.711 9.75 1 97.88 17 LEU B O 1
ATOM 2138 N N . TRP B 1 18 ? 9.891 4.973 11.055 1 98.25 18 TRP B N 1
ATOM 2139 C CA . TRP B 1 18 ? 10.109 6.406 11.211 1 98.25 18 TRP B CA 1
ATOM 2140 C C . TRP B 1 18 ? 11.43 6.68 11.922 1 98.25 18 TRP B C 1
ATOM 2142 O O . TRP B 1 18 ? 12.156 7.605 11.555 1 98.25 18 TRP B O 1
ATOM 2152 N N . ASP B 1 19 ? 11.727 5.91 12.898 1 98.12 19 ASP B N 1
ATOM 2153 C CA . ASP B 1 19 ? 13.016 6.027 13.578 1 98.12 19 ASP B CA 1
ATOM 2154 C C . ASP B 1 19 ? 14.172 5.844 12.602 1 98.12 19 ASP B C 1
ATOM 2156 O O . ASP B 1 19 ? 15.086 6.672 12.547 1 98.12 19 ASP B O 1
ATOM 2160 N N . GLY B 1 20 ? 14.133 4.777 11.844 1 98.25 20 GLY B N 1
ATOM 2161 C CA . GLY B 1 20 ? 15.172 4.531 10.859 1 98.25 20 GLY B CA 1
ATOM 2162 C C . GLY B 1 20 ? 15.25 5.617 9.797 1 98.25 20 GLY B C 1
ATOM 2163 O O . GLY B 1 20 ? 16.344 6.016 9.398 1 98.25 20 GLY B O 1
ATOM 2164 N N . HIS B 1 21 ? 14.102 6.113 9.359 1 98.75 21 HIS B N 1
ATOM 2165 C CA . HIS B 1 21 ? 14.07 7.094 8.281 1 98.75 21 HIS B CA 1
ATOM 2166 C C . HIS B 1 21 ? 14.609 8.445 8.742 1 98.75 21 HIS B C 1
ATOM 2168 O O . HIS B 1 21 ? 15.375 9.086 8.031 1 98.75 21 HIS B O 1
ATOM 2174 N N . THR B 1 22 ? 14.203 8.859 9.938 1 98.62 22 THR B N 1
ATOM 2175 C CA . THR B 1 22 ? 14.688 10.125 10.461 1 98.62 22 THR B CA 1
ATOM 2176 C C . THR B 1 22 ? 16.203 10.094 10.648 1 98.62 22 THR B C 1
ATOM 2178 O O . THR B 1 22 ? 16.891 11.07 10.336 1 98.62 22 THR B O 1
ATOM 2181 N N . ARG B 1 23 ? 16.734 8.953 11.109 1 98.31 23 ARG B N 1
ATOM 2182 C CA . ARG B 1 23 ? 18.172 8.812 11.266 1 98.31 23 ARG B CA 1
ATOM 2183 C C . ARG B 1 23 ? 18.875 8.867 9.914 1 98.31 23 ARG B C 1
ATOM 2185 O O . ARG B 1 23 ? 19.906 9.523 9.773 1 98.31 23 ARG B O 1
ATOM 2192 N N . GLN B 1 24 ? 18.297 8.211 8.984 1 98.62 24 GLN B N 1
ATOM 2193 C CA . GLN B 1 24 ? 18.891 8.172 7.66 1 98.62 24 GLN B CA 1
ATOM 2194 C C . GLN B 1 24 ? 18.922 9.562 7.031 1 98.62 24 GLN B C 1
ATOM 2196 O O . GLN B 1 24 ? 19.938 9.969 6.461 1 98.62 24 GLN B O 1
ATOM 2201 N N . MET B 1 25 ? 17.844 10.32 7.074 1 98.62 25 MET B N 1
ATOM 2202 C CA . MET B 1 25 ? 17.781 11.664 6.5 1 98.62 25 MET B CA 1
ATOM 2203 C C . MET B 1 25 ? 18.719 12.609 7.23 1 98.62 25 MET B C 1
ATOM 2205 O O . MET B 1 25 ? 19.312 13.508 6.613 1 98.62 25 MET B O 1
ATOM 2209 N N . ALA B 1 26 ? 18.875 12.344 8.516 1 98.38 26 ALA B N 1
ATOM 2210 C CA . ALA B 1 26 ? 19.781 13.18 9.297 1 98.38 26 ALA B CA 1
ATOM 2211 C C . ALA B 1 26 ? 21.219 13.062 8.805 1 98.38 26 ALA B C 1
ATOM 2213 O O . ALA B 1 26 ? 21.984 14.016 8.891 1 98.38 26 ALA B O 1
ATOM 2214 N N . GLU B 1 27 ? 21.562 11.922 8.266 1 97.69 27 GLU B N 1
ATOM 2215 C CA . GLU B 1 27 ? 22.891 11.727 7.699 1 97.69 27 GLU B CA 1
ATOM 2216 C C . GLU B 1 27 ? 23.141 12.688 6.539 1 97.69 27 GLU B C 1
ATOM 2218 O O . GLU B 1 27 ? 24.297 13.016 6.238 1 97.69 27 GLU B O 1
ATOM 2223 N N . TYR B 1 28 ? 22.062 13.172 5.945 1 97.56 28 TYR B N 1
ATOM 2224 C CA . TYR B 1 28 ? 22.188 14.102 4.828 1 97.56 28 TYR B CA 1
ATOM 2225 C C . TYR B 1 28 ? 21.938 15.539 5.285 1 97.56 28 TYR B C 1
ATOM 2227 O O . TYR B 1 28 ? 21.828 16.453 4.457 1 97.56 28 TYR B O 1
ATOM 2235 N N . GLY B 1 29 ? 21.719 15.703 6.562 1 97.56 29 GLY B N 1
ATOM 2236 C CA . GLY B 1 29 ? 21.562 17.047 7.094 1 97.56 29 GLY B CA 1
ATOM 2237 C C . GLY B 1 29 ? 20.125 17.453 7.328 1 97.56 29 GLY B C 1
ATOM 2238 O O . GLY B 1 29 ? 19.844 18.578 7.719 1 97.56 29 GLY B O 1
ATOM 2239 N N . PHE B 1 30 ? 19.188 16.594 7.082 1 98.69 30 PHE B N 1
ATOM 2240 C CA . PHE B 1 30 ? 17.781 16.844 7.348 1 98.69 30 PHE B CA 1
ATOM 2241 C C . PHE B 1 30 ? 17.344 16.188 8.656 1 98.69 30 PHE B C 1
ATOM 2243 O O . PHE B 1 30 ? 17.062 14.984 8.695 1 98.69 30 PHE B O 1
ATOM 2250 N N . ASP B 1 31 ? 17.172 16.984 9.664 1 98.12 31 ASP B N 1
ATOM 2251 C CA . ASP B 1 31 ? 17.031 16.344 10.969 1 98.12 31 ASP B CA 1
ATOM 2252 C C . ASP B 1 31 ? 15.633 16.594 11.547 1 98.12 31 ASP B C 1
ATOM 2254 O O . ASP B 1 31 ? 15.305 16.109 12.633 1 98.12 31 ASP B O 1
ATOM 2258 N N . ARG B 1 32 ? 14.797 17.344 10.914 1 98 32 ARG B N 1
ATOM 2259 C CA . ARG B 1 32 ? 13.398 17.531 11.266 1 98 32 ARG B CA 1
ATOM 2260 C C . ARG B 1 32 ? 12.492 17.266 10.062 1 98 32 ARG B C 1
ATOM 2262 O O . ARG B 1 32 ? 12.562 17.984 9.062 1 98 32 ARG B O 1
ATOM 2269 N N . LEU B 1 33 ? 11.719 16.266 10.203 1 98.62 33 LEU B N 1
ATOM 2270 C CA . LEU B 1 33 ? 10.867 15.82 9.109 1 98.62 33 LEU B CA 1
ATOM 2271 C C . LEU B 1 33 ? 9.398 15.922 9.484 1 98.62 33 LEU B C 1
ATOM 2273 O O . LEU B 1 33 ? 9.031 15.742 10.648 1 98.62 33 LEU B O 1
ATOM 2277 N N . LEU B 1 34 ? 8.57 16.234 8.531 1 97.5 34 LEU B N 1
ATOM 2278 C CA . LEU B 1 34 ? 7.113 16.203 8.656 1 97.5 34 LEU B CA 1
ATOM 2279 C C . LEU B 1 34 ? 6.48 15.508 7.457 1 97.5 34 LEU B C 1
ATOM 2281 O O . LEU B 1 34 ? 6.559 16.016 6.336 1 97.5 34 LEU B O 1
ATOM 2285 N N . TYR B 1 35 ? 5.934 14.344 7.707 1 97.69 35 TYR B N 1
ATOM 2286 C CA . TYR B 1 35 ? 5.238 13.547 6.703 1 97.69 35 TYR B CA 1
ATOM 2287 C C . TYR B 1 35 ? 3.729 13.641 6.883 1 97.69 35 TYR B C 1
ATOM 2289 O O . TYR B 1 35 ? 3.225 13.578 8.008 1 97.69 35 TYR B O 1
ATOM 2297 N N . GLY B 1 36 ? 3.053 13.82 5.762 1 95.44 36 GLY B N 1
ATOM 2298 C CA . GLY B 1 36 ? 1.599 13.797 5.738 1 95.44 36 GLY B CA 1
ATOM 2299 C C . GLY B 1 36 ? 1.032 12.984 4.59 1 95.44 36 GLY B C 1
ATOM 2300 O O . GLY B 1 36 ? 1.573 13 3.482 1 95.44 36 GLY B O 1
ATOM 2301 N N . TYR B 1 37 ? -0.011 12.266 4.906 1 95 37 TYR B N 1
ATOM 2302 C CA . TYR B 1 37 ? -0.682 11.445 3.908 1 95 37 TYR B CA 1
ATOM 2303 C C . TYR B 1 37 ? -2.178 11.359 4.184 1 95 37 TYR B C 1
ATOM 2305 O O . TYR B 1 37 ? -2.596 11.211 5.336 1 95 37 TYR B O 1
ATOM 2313 N N . THR B 1 38 ? -2.973 11.539 3.135 1 91.88 38 THR B N 1
ATOM 2314 C CA . THR B 1 38 ? -4.418 11.406 3.279 1 91.88 38 THR B CA 1
ATOM 2315 C C . THR B 1 38 ? -4.984 10.484 2.203 1 91.88 38 THR B C 1
ATOM 2317 O O . THR B 1 38 ? -4.461 10.43 1.087 1 91.88 38 THR B O 1
ATOM 2320 N N . ASN B 1 39 ? -6.043 9.734 2.561 1 88.62 39 ASN B N 1
ATOM 2321 C CA . ASN B 1 39 ? -6.816 8.906 1.641 1 88.62 39 ASN B CA 1
ATOM 2322 C C . ASN B 1 39 ? -8.164 9.547 1.31 1 88.62 39 ASN B C 1
ATOM 2324 O O . ASN B 1 39 ? -9.016 8.922 0.681 1 88.62 39 ASN B O 1
ATOM 2328 N N . TYR B 1 40 ? -8.398 10.773 1.71 1 85.06 40 TYR B N 1
ATOM 2329 C CA . TYR B 1 40 ? -9.75 11.32 1.681 1 85.06 40 TYR B CA 1
ATOM 2330 C C . TYR B 1 40 ? -9.789 12.641 0.925 1 85.06 40 TYR B C 1
ATOM 2332 O O . TYR B 1 40 ? -10.727 13.422 1.072 1 85.06 40 TYR B O 1
ATOM 2340 N N . ARG B 1 41 ? -8.789 12.812 0.21 1 84.19 41 ARG B N 1
ATOM 2341 C CA . ARG B 1 41 ? -8.711 14.047 -0.562 1 84.19 41 ARG B CA 1
ATOM 2342 C C . ARG B 1 41 ? -9.828 14.109 -1.6 1 84.19 41 ARG B C 1
ATOM 2344 O O . ARG B 1 41 ? -10.18 13.094 -2.205 1 84.19 41 ARG B O 1
ATOM 2351 N N . THR B 1 42 ? -10.398 15.266 -1.66 1 79.38 42 THR B N 1
ATOM 2352 C CA . THR B 1 42 ? -11.336 15.578 -2.73 1 79.38 42 THR B CA 1
ATOM 2353 C C . THR B 1 42 ? -10.836 16.75 -3.572 1 79.38 42 THR B C 1
ATOM 2355 O O . THR B 1 42 ? -9.734 17.266 -3.336 1 79.38 42 THR B O 1
ATOM 2358 N N . ALA B 1 43 ? -11.57 17.125 -4.57 1 73.62 43 ALA B N 1
ATOM 2359 C CA . ALA B 1 43 ? -11.188 18.234 -5.43 1 73.62 43 ALA B CA 1
ATOM 2360 C C . ALA B 1 43 ? -11.07 19.531 -4.633 1 73.62 43 ALA B C 1
ATOM 2362 O O . ALA B 1 43 ? -10.273 20.406 -4.977 1 73.62 43 ALA B O 1
ATOM 2363 N N . THR B 1 44 ? -11.742 19.531 -3.494 1 72.5 44 THR B N 1
ATOM 2364 C CA . THR B 1 44 ? -11.828 20.828 -2.826 1 72.5 44 THR B CA 1
ATOM 2365 C C . THR B 1 44 ? -11.32 20.734 -1.391 1 72.5 44 THR B C 1
ATOM 2367 O O . THR B 1 44 ? -11.352 21.719 -0.647 1 72.5 44 THR B O 1
ATOM 2370 N N . SER B 1 45 ? -10.961 19.562 -1.033 1 81 45 SER B N 1
ATOM 2371 C CA . SER B 1 45 ? -10.586 19.422 0.37 1 81 45 SER B CA 1
ATOM 2372 C C . SER B 1 45 ? -9.562 18.312 0.561 1 81 45 SER B C 1
ATOM 2374 O O . SER B 1 45 ? -9.562 17.328 -0.183 1 81 45 SER B O 1
ATOM 2376 N N . LEU B 1 46 ? -8.734 18.562 1.595 1 83.62 46 LEU B N 1
ATOM 2377 C CA . LEU B 1 46 ? -7.785 17.516 1.96 1 83.62 46 LEU B CA 1
ATOM 2378 C C . LEU B 1 46 ? -8.438 16.484 2.873 1 83.62 46 LEU B C 1
ATOM 2380 O O . LEU B 1 46 ? -7.832 15.453 3.188 1 83.62 46 LEU B O 1
ATOM 2384 N N . GLY B 1 47 ? -9.703 16.75 3.201 1 83.38 47 GLY B N 1
ATOM 2385 C CA . GLY B 1 47 ? -10.375 15.859 4.133 1 83.38 47 GLY B CA 1
ATOM 2386 C C . GLY B 1 47 ? -10.227 16.281 5.582 1 83.38 47 GLY B C 1
ATOM 2387 O O . GLY B 1 47 ? -9.711 17.375 5.863 1 83.38 47 GLY B O 1
ATOM 2388 N N . ASP B 1 48 ? -10.766 15.508 6.457 1 85.75 48 ASP B N 1
ATOM 2389 C CA . ASP B 1 48 ? -10.664 15.742 7.898 1 85.75 48 ASP B CA 1
ATOM 2390 C C . ASP B 1 48 ? -9.234 15.555 8.383 1 85.75 48 ASP B C 1
ATOM 2392 O O . ASP B 1 48 ? -8.672 14.461 8.273 1 85.75 48 ASP B O 1
ATOM 2396 N N . PRO B 1 49 ? -8.656 16.594 8.922 1 84.06 49 PRO B N 1
ATOM 2397 C CA . PRO B 1 49 ? -7.27 16.5 9.383 1 84.06 49 PRO B CA 1
ATOM 2398 C C . PRO B 1 49 ? -7.055 15.375 10.398 1 84.06 49 PRO B C 1
ATOM 2400 O O . PRO B 1 49 ? -5.953 14.828 10.5 1 84.06 49 PRO B O 1
ATOM 2403 N N . GLU B 1 50 ? -8.062 15.031 11.094 1 86.75 50 GLU B N 1
ATOM 2404 C CA . GLU B 1 50 ? -7.949 13.969 12.086 1 86.75 50 GLU B CA 1
ATOM 2405 C C . GLU B 1 50 ? -7.75 12.609 11.422 1 86.75 50 GLU B C 1
ATOM 2407 O O . GLU B 1 50 ? -7.402 11.633 12.094 1 86.75 50 GLU B O 1
ATOM 2412 N N . ASP B 1 51 ? -7.887 12.602 10.117 1 87.69 51 ASP B N 1
ATOM 2413 C CA . ASP B 1 51 ? -7.762 11.336 9.391 1 87.69 51 ASP B CA 1
ATOM 2414 C C . ASP B 1 51 ? -6.422 11.258 8.664 1 87.69 51 ASP B C 1
ATOM 2416 O O . ASP B 1 51 ? -6.137 10.273 7.984 1 87.69 51 ASP B O 1
ATOM 2420 N N . PHE B 1 52 ? -5.609 12.297 8.836 1 89.56 52 PHE B N 1
ATOM 2421 C CA . PHE B 1 52 ? -4.305 12.289 8.188 1 89.56 52 PHE B CA 1
ATOM 2422 C C . PHE B 1 52 ? -3.342 11.359 8.914 1 89.56 52 PHE B C 1
ATOM 2424 O O . PHE B 1 52 ? -3.35 11.289 10.141 1 89.56 52 PHE B O 1
ATOM 2431 N N . VAL B 1 53 ? -2.586 10.68 8.133 1 93.12 53 VAL B N 1
ATOM 2432 C CA . VAL B 1 53 ? -1.382 10.07 8.688 1 93.12 53 VAL B CA 1
ATOM 2433 C C . VAL B 1 53 ? -0.286 11.125 8.828 1 93.12 53 VAL B C 1
ATOM 2435 O O . VAL B 1 53 ? 0.182 11.68 7.828 1 93.12 53 VAL B O 1
ATOM 2438 N N . ILE B 1 54 ? 0.075 11.445 10.008 1 93.31 54 ILE B N 1
ATOM 2439 C CA . ILE B 1 54 ? 1.111 12.438 10.266 1 93.31 54 ILE B CA 1
ATOM 2440 C C . ILE B 1 54 ? 2.26 11.805 11.047 1 93.31 54 ILE B C 1
ATOM 2442 O O . ILE B 1 54 ? 2.045 11.211 12.109 1 93.31 54 ILE B O 1
ATOM 2446 N N . LEU B 1 55 ? 3.389 11.844 10.531 1 96.19 55 LEU B N 1
ATOM 2447 C CA . LEU B 1 55 ? 4.617 11.438 11.211 1 96.19 55 LEU B CA 1
ATOM 2448 C C . LEU B 1 55 ? 5.609 12.594 11.266 1 96.19 55 LEU B C 1
ATOM 2450 O O . LEU B 1 55 ? 5.871 13.242 10.25 1 96.19 55 LEU B O 1
ATOM 2454 N N . THR B 1 56 ? 6.156 12.875 12.422 1 96.81 56 THR B N 1
ATOM 2455 C CA . THR B 1 56 ? 7.098 13.977 12.523 1 96.81 56 THR B CA 1
ATOM 2456 C C . THR B 1 56 ? 8.031 13.781 13.711 1 96.81 56 THR B C 1
ATOM 2458 O O . THR B 1 56 ? 7.695 13.078 14.672 1 96.81 56 THR B O 1
ATOM 2461 N N . ASN B 1 57 ? 9.234 14.258 13.602 1 97.31 57 ASN B N 1
ATOM 2462 C CA . ASN B 1 57 ? 10.156 14.312 14.734 1 97.31 57 ASN B CA 1
ATOM 2463 C C . ASN B 1 57 ? 10.469 15.75 15.133 1 97.31 57 ASN B C 1
ATOM 2465 O O . ASN B 1 57 ? 11.461 16.016 15.805 1 97.31 57 ASN B O 1
ATOM 2469 N N . HIS B 1 58 ? 9.609 16.766 14.609 1 96.69 58 HIS B N 1
ATOM 2470 C CA . HIS B 1 58 ? 9.68 18.125 15.109 1 96.69 58 HIS B CA 1
ATOM 2471 C C . HIS B 1 58 ? 9.297 18.188 16.594 1 96.69 58 HIS B C 1
ATOM 2473 O O . HIS B 1 58 ? 8.602 17.312 17.094 1 96.69 58 HIS B O 1
ATOM 2479 N N . ASP B 1 59 ? 9.719 19.219 17.188 1 94.12 59 ASP B N 1
ATOM 2480 C CA . ASP B 1 59 ? 9.352 19.391 18.594 1 94.12 59 ASP B CA 1
ATOM 2481 C C . ASP B 1 59 ? 7.859 19.703 18.734 1 94.12 59 ASP B C 1
ATOM 2483 O O . ASP B 1 59 ? 7.23 20.188 17.781 1 94.12 59 ASP B O 1
ATOM 2487 N N . GLN B 1 60 ? 7.312 19.438 19.812 1 91.62 60 GLN B N 1
ATOM 2488 C CA . GLN B 1 60 ? 5.879 19.562 20.062 1 91.62 60 GLN B CA 1
ATOM 2489 C C . GLN B 1 60 ? 5.41 21 19.906 1 91.62 60 GLN B C 1
ATOM 2491 O O . GLN B 1 60 ? 4.289 21.25 19.453 1 91.62 60 GLN B O 1
ATOM 2496 N N . SER B 1 61 ? 6.25 21.953 20.328 1 91.44 61 SER B N 1
ATOM 2497 C CA . SER B 1 61 ? 5.887 23.359 20.203 1 91.44 61 SER B CA 1
ATOM 2498 C C . SER B 1 61 ? 5.645 23.734 18.75 1 91.44 61 SER B C 1
ATOM 2500 O O . SER B 1 61 ? 4.723 24.5 18.453 1 91.44 61 SER B O 1
ATOM 2502 N N . TYR B 1 62 ? 6.453 23.203 17.922 1 93.75 62 TYR B N 1
ATOM 2503 C CA . TYR B 1 62 ? 6.27 23.469 16.5 1 93.75 62 TYR B CA 1
ATOM 2504 C C . TYR B 1 62 ? 4.996 22.828 15.977 1 93.75 62 TYR B C 1
ATOM 2506 O O . TYR B 1 62 ? 4.215 23.453 15.258 1 93.75 62 TYR B O 1
ATOM 2514 N N . ILE B 1 63 ? 4.742 21.609 16.344 1 90.44 63 ILE B N 1
ATOM 2515 C CA . ILE B 1 63 ? 3.6 20.844 15.844 1 90.44 63 ILE B CA 1
ATOM 2516 C C . ILE B 1 63 ? 2.303 21.5 16.312 1 90.44 63 ILE B C 1
ATOM 2518 O O . ILE B 1 63 ? 1.357 21.641 15.531 1 90.44 63 ILE B O 1
ATOM 2522 N N . ASP B 1 64 ? 2.26 21.859 17.5 1 89.12 64 ASP B N 1
ATOM 2523 C CA . ASP B 1 64 ? 1.068 22.5 18.062 1 89.12 64 ASP B CA 1
ATOM 2524 C C . ASP B 1 64 ? 0.707 23.766 17.281 1 89.12 64 ASP B C 1
ATOM 2526 O O . ASP B 1 64 ? -0.451 23.953 16.906 1 89.12 64 ASP B O 1
ATOM 2530 N N . GLY B 1 65 ? 1.672 24.531 17.078 1 87.88 65 GLY B N 1
ATOM 2531 C CA . GLY B 1 65 ? 1.42 25.766 16.344 1 87.88 65 GLY B CA 1
ATOM 2532 C C . GLY B 1 65 ? 1.098 25.547 14.883 1 87.88 65 GLY B C 1
ATOM 2533 O O . GLY B 1 65 ? 0.115 26.078 14.367 1 87.88 65 GLY B O 1
ATOM 2534 N N . PHE B 1 66 ? 1.881 24.734 14.305 1 90.38 66 PHE B N 1
ATOM 2535 C CA . PHE B 1 66 ? 1.806 24.547 12.859 1 90.38 66 PHE B CA 1
ATOM 2536 C C . PHE B 1 66 ? 0.544 23.797 12.469 1 90.38 66 PHE B C 1
ATOM 2538 O O . PHE B 1 66 ? -0.129 24.141 11.5 1 90.38 66 PHE B O 1
ATOM 2545 N N . MET B 1 67 ? 0.136 22.75 13.195 1 84.38 67 MET B N 1
ATOM 2546 C CA . MET B 1 67 ? -0.997 21.906 12.852 1 84.38 67 MET B CA 1
ATOM 2547 C C . MET B 1 67 ? -2.26 22.359 13.578 1 84.38 67 MET B C 1
ATOM 2549 O O . MET B 1 67 ? -3.326 22.453 12.969 1 84.38 67 MET B O 1
ATOM 2553 N N . GLN B 1 68 ? -2.148 22.594 14.844 1 78.19 68 GLN B N 1
ATOM 2554 C CA . GLN B 1 68 ? -3.336 22.859 15.656 1 78.19 68 GLN B CA 1
ATOM 2555 C C . GLN B 1 68 ? -3.951 24.203 15.312 1 78.19 68 GLN B C 1
ATOM 2557 O O . GLN B 1 68 ? -5.176 24.359 15.32 1 78.19 68 GLN B O 1
ATOM 2562 N N . GLU B 1 69 ? -3.105 25.125 14.898 1 80.75 69 GLU B N 1
ATOM 2563 C CA . GLU B 1 69 ? -3.635 26.453 14.57 1 80.75 69 GLU B CA 1
ATOM 2564 C C . GLU B 1 69 ? -3.996 26.547 13.094 1 80.75 69 GLU B C 1
ATOM 2566 O O . GLU B 1 69 ? -4.391 27.609 12.609 1 80.75 69 GLU B O 1
ATOM 2571 N N . GLY B 1 70 ? -3.75 25.453 12.406 1 83.25 70 GLY B N 1
ATOM 2572 C CA . GLY B 1 70 ? -4.168 25.359 11.016 1 83.25 70 GLY B CA 1
ATOM 2573 C C . GLY B 1 70 ? -3.229 26.078 10.062 1 83.25 70 GLY B C 1
ATOM 2574 O O . GLY B 1 70 ? -3.604 26.391 8.93 1 83.25 70 GLY B O 1
ATOM 2575 N N . LEU B 1 71 ? -2.053 26.469 10.508 1 87.44 71 LEU B N 1
ATOM 2576 C CA . LEU B 1 71 ? -1.101 27.188 9.672 1 87.44 71 LEU B CA 1
ATOM 2577 C C . LEU B 1 71 ? -0.707 26.359 8.453 1 87.44 71 LEU B C 1
ATOM 2579 O O . LEU B 1 71 ? -0.436 26.906 7.383 1 87.44 71 LEU B O 1
ATOM 2583 N N . TYR B 1 72 ? -0.72 25.031 8.672 1 88.19 72 TYR B N 1
ATOM 2584 C CA . TYR B 1 72 ? -0.271 24.156 7.602 1 88.19 72 TYR B CA 1
ATOM 2585 C C . TYR B 1 72 ? -1.139 24.328 6.359 1 88.19 72 TYR B C 1
ATOM 2587 O O . TYR B 1 72 ? -0.671 24.125 5.234 1 88.19 72 TYR B O 1
ATOM 2595 N N . PHE B 1 73 ? -2.354 24.766 6.469 1 87 73 PHE B N 1
ATOM 2596 C CA . PHE B 1 73 ? -3.262 24.922 5.34 1 87 73 PHE B CA 1
ATOM 2597 C C . PHE B 1 73 ? -2.781 26.047 4.422 1 87 73 PHE B C 1
ATOM 2599 O O . PHE B 1 73 ? -3.162 26.109 3.252 1 87 73 PHE B O 1
ATOM 2606 N N . HIS B 1 74 ? -1.979 26.875 5.047 1 90.44 74 HIS B N 1
ATOM 2607 C CA . HIS B 1 74 ? -1.546 28.047 4.277 1 90.44 74 HIS B CA 1
ATOM 2608 C C . HIS B 1 74 ? -0.068 27.938 3.914 1 90.44 74 HIS B C 1
ATOM 2610 O O . HIS B 1 74 ? 0.521 28.906 3.42 1 90.44 74 HIS B O 1
ATOM 2616 N N . ALA B 1 75 ? 0.51 26.859 4.219 1 93.38 75 ALA B N 1
ATOM 2617 C CA . ALA B 1 75 ? 1.926 26.672 3.91 1 93.38 75 ALA B CA 1
ATOM 2618 C C . ALA B 1 75 ? 2.16 26.641 2.402 1 93.38 75 ALA B C 1
ATOM 2620 O O . ALA B 1 75 ? 1.589 25.797 1.698 1 93.38 75 ALA B O 1
ATOM 2621 N N . PRO B 1 76 ? 2.992 27.469 1.898 1 93.81 76 PRO B N 1
ATOM 2622 C CA . PRO B 1 76 ? 3.24 27.5 0.456 1 93.81 76 PRO B CA 1
ATOM 2623 C C . PRO B 1 76 ? 3.691 26.141 -0.093 1 93.81 76 PRO B C 1
ATOM 2625 O O . PRO B 1 76 ? 3.299 25.75 -1.196 1 93.81 76 PRO B O 1
ATOM 2628 N N . MET B 1 77 ? 4.48 25.453 0.668 1 94.5 77 MET B N 1
ATOM 2629 C CA . MET B 1 77 ? 5.004 24.188 0.175 1 94.5 77 MET B CA 1
ATOM 2630 C C . MET B 1 77 ? 3.926 23.109 0.183 1 94.5 77 MET B C 1
ATOM 2632 O O . MET B 1 77 ? 4 22.141 -0.578 1 94.5 77 MET B O 1
ATOM 2636 N N . LEU B 1 78 ? 2.971 23.203 1.069 1 93.31 78 LEU B N 1
ATOM 2637 C CA . LEU B 1 78 ? 1.823 22.312 0.968 1 93.31 78 LEU B CA 1
ATOM 2638 C C . LEU B 1 78 ? 1.085 22.531 -0.349 1 93.31 78 LEU B C 1
ATOM 2640 O O . LEU B 1 78 ? 0.774 21.562 -1.053 1 93.31 78 LEU B O 1
ATOM 2644 N N . HIS B 1 79 ? 0.854 23.812 -0.669 1 92.38 79 HIS B N 1
ATOM 2645 C CA . HIS B 1 79 ? 0.192 24.125 -1.931 1 92.38 79 HIS B CA 1
ATOM 2646 C C . HIS B 1 79 ? 0.998 23.609 -3.117 1 92.38 79 HIS B C 1
ATOM 2648 O O . HIS B 1 79 ? 0.433 23.047 -4.062 1 92.38 79 HIS B O 1
ATOM 2654 N N . TRP B 1 80 ? 2.246 23.812 -3.031 1 94.81 80 TRP B N 1
ATOM 2655 C CA . TRP B 1 80 ? 3.121 23.281 -4.07 1 94.81 80 TRP B CA 1
ATOM 2656 C C . TRP B 1 80 ? 2.971 21.781 -4.191 1 94.81 80 TRP B C 1
ATOM 2658 O O . TRP B 1 80 ? 2.814 21.25 -5.293 1 94.81 80 TRP B O 1
ATOM 2668 N N . ALA B 1 81 ? 3.002 21.062 -3.082 1 95.06 81 ALA B N 1
ATOM 2669 C CA . ALA B 1 81 ? 2.961 19.609 -3.051 1 95.06 81 ALA B CA 1
ATOM 2670 C C . ALA B 1 81 ? 1.648 19.078 -3.625 1 95.06 81 ALA B C 1
ATOM 2672 O O . ALA B 1 81 ? 1.616 18.016 -4.238 1 95.06 81 ALA B O 1
ATOM 2673 N N . LEU B 1 82 ? 0.579 19.781 -3.416 1 91.88 82 LEU B N 1
ATOM 2674 C CA . LEU B 1 82 ? -0.731 19.359 -3.902 1 91.88 82 LEU B CA 1
ATOM 2675 C C . LEU B 1 82 ? -0.781 19.391 -5.426 1 91.88 82 LEU B C 1
ATOM 2677 O O . LEU B 1 82 ? -1.523 18.625 -6.047 1 91.88 82 LEU B O 1
ATOM 2681 N N . GLU B 1 83 ? 0.14 20.172 -6.047 1 91.88 83 GLU B N 1
ATOM 2682 C CA . GLU B 1 83 ? 0.04 20.406 -7.488 1 91.88 83 GLU B CA 1
ATOM 2683 C C . GLU B 1 83 ? 1.246 19.828 -8.227 1 91.88 83 GLU B C 1
ATOM 2685 O O . GLU B 1 83 ? 1.352 19.953 -9.445 1 91.88 83 GLU B O 1
ATOM 2690 N N . HIS B 1 84 ? 2.123 19.281 -7.531 1 94.44 84 HIS B N 1
ATOM 2691 C CA . HIS B 1 84 ? 3.348 18.797 -8.156 1 94.44 84 HIS B CA 1
ATOM 2692 C C . HIS B 1 84 ? 3.713 17.406 -7.645 1 94.44 84 HIS B C 1
ATOM 2694 O O . HIS B 1 84 ? 3.111 16.906 -6.688 1 94.44 84 HIS B O 1
ATOM 2700 N N . GLU B 1 85 ? 4.617 16.797 -8.32 1 94.31 85 GLU B N 1
ATOM 2701 C CA . GLU B 1 85 ? 5.301 15.578 -7.91 1 94.31 85 GLU B CA 1
ATOM 2702 C C . GLU B 1 85 ? 6.816 15.766 -7.926 1 94.31 85 GLU B C 1
ATOM 2704 O O . GLU B 1 85 ? 7.344 16.547 -8.719 1 94.31 85 GLU B O 1
ATOM 2709 N N . GLY B 1 86 ? 7.434 15.016 -7.02 1 96.44 86 GLY B N 1
ATOM 2710 C CA . GLY B 1 86 ? 8.875 15.148 -6.949 1 96.44 86 GLY B CA 1
ATOM 2711 C C . GLY B 1 86 ? 9.336 16.062 -5.832 1 96.44 86 GLY B C 1
ATOM 2712 O O . GLY B 1 86 ? 8.711 16.125 -4.773 1 96.44 86 GLY B O 1
ATOM 2713 N N . ALA B 1 87 ? 10.516 16.672 -6.043 1 97.88 87 ALA B N 1
ATOM 2714 C CA . ALA B 1 87 ? 11.133 17.453 -4.973 1 97.88 87 ALA B CA 1
ATOM 2715 C C . ALA B 1 87 ? 11.07 18.953 -5.277 1 97.88 87 ALA B C 1
ATOM 2717 O O . ALA B 1 87 ? 11.297 19.359 -6.414 1 97.88 87 ALA B O 1
ATOM 2718 N N . GLY B 1 88 ? 10.719 19.703 -4.281 1 97.94 88 GLY B N 1
ATOM 2719 C CA . GLY B 1 88 ? 10.711 21.156 -4.379 1 97.94 88 GLY B CA 1
ATOM 2720 C C . GLY B 1 88 ? 11.602 21.828 -3.354 1 97.94 88 GLY B C 1
ATOM 2721 O O . GLY B 1 88 ? 11.492 21.562 -2.156 1 97.94 88 GLY B O 1
ATOM 2722 N N . SER B 1 89 ? 12.406 22.703 -3.871 1 98.44 89 SER B N 1
ATOM 2723 C CA . SER B 1 89 ? 13.281 23.484 -3.004 1 98.44 89 SER B CA 1
ATOM 2724 C C . SER B 1 89 ? 12.508 24.578 -2.277 1 98.44 89 SER B C 1
ATOM 2726 O O . SER B 1 89 ? 11.641 25.219 -2.867 1 98.44 89 SER B O 1
ATOM 2728 N N . TRP B 1 90 ? 12.867 24.797 -1.021 1 97.88 90 TRP B N 1
ATOM 2729 C CA . TRP B 1 90 ? 12.219 25.859 -0.268 1 97.88 90 TRP B CA 1
ATOM 2730 C C . TRP B 1 90 ? 12.711 27.234 -0.725 1 97.88 90 TRP B C 1
ATOM 2732 O O . TRP B 1 90 ? 12.203 28.266 -0.274 1 97.88 90 TRP B O 1
ATOM 2742 N N . ARG B 1 91 ? 13.664 27.266 -1.63 1 96 91 ARG B N 1
ATOM 2743 C CA . ARG B 1 91 ? 14.117 28.516 -2.227 1 96 91 ARG B CA 1
ATOM 2744 C C . ARG B 1 91 ? 12.945 29.297 -2.814 1 96 91 ARG B C 1
ATOM 2746 O O . ARG B 1 91 ? 12.961 30.531 -2.832 1 96 91 ARG B O 1
ATOM 2753 N N . MET B 1 92 ? 12 28.609 -3.254 1 93.44 92 MET B N 1
ATOM 2754 C CA . MET B 1 92 ? 10.844 29.266 -3.859 1 93.44 92 MET B CA 1
ATOM 2755 C C . MET B 1 92 ? 10.156 30.188 -2.863 1 93.44 92 MET B C 1
ATOM 2757 O O . MET B 1 92 ? 9.594 31.219 -3.248 1 93.44 92 MET B O 1
ATOM 2761 N N . ILE B 1 93 ? 10.234 29.844 -1.617 1 92.88 93 ILE B N 1
ATOM 2762 C CA . ILE B 1 93 ? 9.617 30.672 -0.588 1 92.88 93 ILE B CA 1
ATOM 2763 C C . ILE B 1 93 ? 10.336 32 -0.502 1 92.88 93 ILE B C 1
ATOM 2765 O O . ILE B 1 93 ? 9.695 33.062 -0.411 1 92.88 93 ILE B O 1
ATOM 2769 N N . SER B 1 94 ? 11.625 31.953 -0.496 1 89.75 94 SER B N 1
ATOM 2770 C CA . SER B 1 94 ? 12.406 33.188 -0.498 1 89.75 94 SER B CA 1
ATOM 2771 C C . SER B 1 94 ? 12.102 34.031 -1.726 1 89.75 94 SER B C 1
ATOM 2773 O O . SER B 1 94 ? 12.008 35.25 -1.632 1 89.75 94 SER B O 1
ATOM 2775 N N . ASP B 1 95 ? 11.938 33.344 -2.799 1 91.56 95 ASP B N 1
ATOM 2776 C CA . ASP B 1 95 ? 11.594 34.031 -4.027 1 91.56 95 ASP B CA 1
ATOM 2777 C C . ASP B 1 95 ? 10.242 34.75 -3.895 1 91.56 95 ASP B C 1
ATOM 2779 O O . ASP B 1 95 ? 10.07 35.875 -4.34 1 91.56 95 ASP B O 1
ATOM 2783 N N . MET B 1 96 ? 9.344 34.062 -3.289 1 91 96 MET B N 1
ATOM 2784 C CA . MET B 1 96 ? 8.016 34.625 -3.059 1 91 96 MET B CA 1
ATOM 2785 C C . MET B 1 96 ? 8.094 35.812 -2.096 1 91 96 MET B C 1
ATOM 2787 O O . MET B 1 96 ? 7.367 36.781 -2.26 1 91 96 MET B O 1
ATOM 2791 N N . LEU B 1 97 ? 8.914 35.688 -1.117 1 88.75 97 LEU B N 1
ATOM 2792 C CA . LEU B 1 97 ? 9.125 36.75 -0.158 1 88.75 97 LEU B CA 1
ATOM 2793 C C . LEU B 1 97 ? 9.703 38 -0.844 1 88.75 97 LEU B C 1
ATOM 2795 O O . LEU B 1 97 ? 9.195 39.094 -0.671 1 88.75 97 LEU B O 1
ATOM 2799 N N . ASP B 1 98 ? 10.672 37.781 -1.623 1 89.5 98 ASP B N 1
ATOM 2800 C CA . ASP B 1 98 ? 11.367 38.875 -2.311 1 89.5 98 ASP B CA 1
ATOM 2801 C C . ASP B 1 98 ? 10.438 39.594 -3.295 1 89.5 98 ASP B C 1
ATOM 2803 O O . ASP B 1 98 ? 10.5 40.812 -3.451 1 89.5 98 ASP B O 1
ATOM 2807 N N . SER B 1 99 ? 9.578 38.781 -3.875 1 91.19 99 SER B N 1
ATOM 2808 C CA . SER B 1 99 ? 8.68 39.344 -4.875 1 91.19 99 SER B CA 1
ATOM 2809 C C . SER B 1 99 ? 7.387 39.844 -4.234 1 91.19 99 SER B C 1
ATOM 2811 O O . SER B 1 99 ? 6.48 40.312 -4.934 1 91.19 99 SER B O 1
ATOM 2813 N N . GLU B 1 100 ? 7.23 39.719 -2.961 1 89.19 100 GLU B N 1
ATOM 2814 C CA . GLU B 1 100 ? 6.086 40.156 -2.172 1 89.19 100 GLU B CA 1
ATOM 2815 C C . GLU B 1 100 ? 4.789 39.531 -2.68 1 89.19 100 GLU B C 1
ATOM 2817 O O . GLU B 1 100 ? 3.77 40.219 -2.791 1 89.19 100 GLU B O 1
ATOM 2822 N N . THR B 1 101 ? 4.953 38.312 -3.023 1 89.56 101 THR B N 1
ATOM 2823 C CA . THR B 1 101 ? 3.785 37.656 -3.57 1 89.56 101 THR B CA 1
ATOM 2824 C C . THR B 1 101 ? 3.133 36.75 -2.516 1 89.56 101 THR B C 1
ATOM 2826 O O . THR B 1 101 ? 2.064 36.188 -2.748 1 89.56 101 THR B O 1
ATOM 2829 N N . LEU B 1 102 ? 3.664 36.719 -1.355 1 91.56 102 LEU B N 1
ATOM 2830 C CA . LEU B 1 102 ? 3.07 35.938 -0.284 1 91.56 102 LEU B CA 1
ATOM 2831 C C . LEU B 1 102 ? 1.786 36.562 0.223 1 91.56 102 LEU B C 1
ATOM 2833 O O . LEU B 1 102 ? 1.748 37.781 0.469 1 91.56 102 LEU B O 1
ATOM 2837 N N . THR B 1 103 ? 0.828 35.812 0.346 1 92.19 103 THR B N 1
ATOM 2838 C CA . THR B 1 103 ? -0.374 36.312 1.022 1 92.19 103 THR B CA 1
ATOM 2839 C C . THR B 1 103 ? -0.1 36.531 2.504 1 92.19 103 THR B C 1
ATOM 2841 O O . THR B 1 103 ? 0.909 36.094 3.039 1 92.19 103 THR B O 1
ATOM 2844 N N . PRO B 1 104 ? -0.988 37.281 3.162 1 93.19 104 PRO B N 1
ATOM 2845 C CA . PRO B 1 104 ? -0.806 37.5 4.602 1 93.19 104 PRO B CA 1
ATOM 2846 C C . PRO B 1 104 ? -0.738 36.188 5.383 1 93.19 104 PRO B C 1
ATOM 2848 O O . PRO B 1 104 ? 0.058 36.062 6.316 1 93.19 104 PRO B O 1
ATOM 2851 N N . GLN B 1 105 ? -1.511 35.219 4.984 1 92.75 105 GLN B N 1
ATOM 2852 C CA . GLN B 1 105 ? -1.515 33.938 5.66 1 92.75 105 GLN B CA 1
ATOM 2853 C C . GLN B 1 105 ? -0.205 33.188 5.43 1 92.75 105 GLN B C 1
ATOM 2855 O O . GLN B 1 105 ? 0.351 32.594 6.355 1 92.75 105 GLN B O 1
ATOM 2860 N N . GLU B 1 106 ? 0.283 33.25 4.293 1 93.56 106 GLU B N 1
ATOM 2861 C CA . GLU B 1 106 ? 1.552 32.594 3.967 1 93.56 106 GLU B CA 1
ATOM 2862 C C . GLU B 1 106 ? 2.713 33.281 4.695 1 93.56 106 GLU B C 1
ATOM 2864 O O . GLU B 1 106 ? 3.658 32.594 5.113 1 93.56 106 GLU B O 1
ATOM 2869 N N . ARG B 1 107 ? 2.627 34.562 4.824 1 93.25 107 ARG B N 1
ATOM 2870 C CA . ARG B 1 107 ? 3.65 35.312 5.551 1 93.25 107 ARG B CA 1
ATOM 2871 C C . ARG B 1 107 ? 3.684 34.906 7.02 1 93.25 107 ARG B C 1
ATOM 2873 O O . ARG B 1 107 ? 4.75 34.844 7.633 1 93.25 107 ARG B O 1
ATOM 2880 N N . ARG B 1 108 ? 2.502 34.656 7.523 1 93.06 108 ARG B N 1
ATOM 2881 C CA . ARG B 1 108 ? 2.424 34.188 8.906 1 93.06 108 ARG B CA 1
ATOM 2882 C C . ARG B 1 108 ? 3.111 32.844 9.062 1 93.06 108 ARG B C 1
ATOM 2884 O O . ARG B 1 108 ? 3.812 32.594 10.047 1 93.06 108 ARG B O 1
ATOM 2891 N N . VAL B 1 109 ? 2.881 31.969 8.102 1 94.56 109 VAL B N 1
ATOM 2892 C CA . VAL B 1 109 ? 3.527 30.656 8.117 1 94.56 109 VAL B CA 1
ATOM 2893 C C . VAL B 1 109 ? 5.043 30.828 8.055 1 94.56 109 VAL B C 1
ATOM 2895 O O . VAL B 1 109 ? 5.777 30.188 8.812 1 94.56 109 VAL B O 1
ATOM 2898 N N . TYR B 1 110 ? 5.504 31.672 7.188 1 93.62 110 TYR B N 1
ATOM 2899 C CA . TYR B 1 110 ? 6.93 31.938 7.039 1 93.62 110 TYR B CA 1
ATOM 2900 C C . TYR B 1 110 ? 7.531 32.438 8.344 1 93.62 110 TYR B C 1
ATOM 2902 O O . TYR B 1 110 ? 8.578 31.953 8.781 1 93.62 110 TYR B O 1
ATOM 2910 N N . ALA B 1 111 ? 6.863 33.406 8.906 1 94.12 111 ALA B N 1
ATOM 2911 C CA . ALA B 1 111 ? 7.348 34 10.148 1 94.12 111 ALA B CA 1
ATOM 2912 C C . ALA B 1 111 ? 7.398 32.969 11.266 1 94.12 111 ALA B C 1
ATOM 2914 O O . ALA B 1 111 ? 8.375 32.906 12.023 1 94.12 111 ALA B O 1
ATOM 2915 N N . PHE B 1 112 ? 6.371 32.219 11.336 1 95.06 112 PHE B N 1
ATOM 2916 C CA . PHE B 1 112 ? 6.316 31.156 12.336 1 95.06 112 PHE B CA 1
ATOM 2917 C C . PHE B 1 112 ? 7.469 30.188 12.156 1 95.06 112 PHE B C 1
ATOM 2919 O O . PHE B 1 112 ? 8.156 29.828 13.125 1 95.06 112 PHE B O 1
ATOM 2926 N N . ASN B 1 113 ? 7.703 29.688 10.93 1 95.38 113 ASN B N 1
ATOM 2927 C CA . ASN B 1 113 ? 8.789 28.766 10.617 1 95.38 113 ASN B CA 1
ATOM 2928 C C . ASN B 1 113 ? 10.148 29.375 10.961 1 95.38 113 ASN B C 1
ATOM 2930 O O . ASN B 1 113 ? 11 28.688 11.539 1 95.38 113 ASN B O 1
ATOM 2934 N N . ALA B 1 114 ? 10.305 30.609 10.625 1 93.69 114 ALA B N 1
ATOM 2935 C CA . ALA B 1 114 ? 11.562 31.312 10.906 1 93.69 114 ALA B CA 1
ATOM 2936 C C . ALA B 1 114 ? 11.844 31.344 12.406 1 93.69 114 ALA B C 1
ATOM 2938 O O . ALA B 1 114 ? 12.969 31.125 12.844 1 93.69 114 ALA B O 1
ATOM 2939 N N . GLU B 1 115 ? 10.805 31.641 13.141 1 94.38 115 GLU B N 1
ATOM 2940 C CA . GLU B 1 115 ? 10.938 31.703 14.594 1 94.38 115 GLU B CA 1
ATOM 2941 C C . GLU B 1 115 ? 11.367 30.375 15.18 1 94.38 115 GLU B C 1
ATOM 2943 O O . GLU B 1 115 ? 12.039 30.328 16.203 1 94.38 115 GLU B O 1
ATOM 2948 N N . HIS B 1 116 ? 11.047 29.328 14.516 1 94.75 116 HIS B N 1
ATOM 2949 C CA . HIS B 1 116 ? 11.352 28 15.023 1 94.75 116 HIS B CA 1
ATOM 2950 C C . HIS B 1 116 ? 12.562 27.391 14.312 1 94.75 116 HIS B C 1
ATOM 2952 O O . HIS B 1 116 ? 12.844 26.203 14.453 1 94.75 116 HIS B O 1
ATOM 2958 N N . GLY B 1 117 ? 13.203 28.203 13.5 1 94.88 117 GLY B N 1
ATOM 2959 C CA . GLY B 1 117 ? 14.422 27.766 12.836 1 94.88 117 GLY B CA 1
ATOM 2960 C C . GLY B 1 117 ? 14.156 26.828 11.672 1 94.88 117 GLY B C 1
ATOM 2961 O O . GLY B 1 117 ? 15.023 26.031 11.312 1 94.88 117 GLY B O 1
ATOM 2962 N N . VAL B 1 118 ? 12.961 26.766 11.141 1 96.25 118 VAL B N 1
ATOM 2963 C CA . VAL B 1 118 ? 12.594 26.016 9.953 1 96.25 118 VAL B CA 1
ATOM 2964 C C . VAL B 1 118 ? 12.719 26.891 8.711 1 96.25 118 VAL B C 1
ATOM 2966 O O . VAL B 1 118 ? 11.75 27.516 8.281 1 96.25 118 VAL B O 1
ATOM 2969 N N . THR B 1 119 ? 13.961 26.953 8.172 1 95.44 119 THR B N 1
ATOM 2970 C CA . THR B 1 119 ? 14.227 28.031 7.223 1 95.44 119 THR B CA 1
ATOM 2971 C C . THR B 1 119 ? 14.75 27.469 5.906 1 95.44 119 THR B C 1
ATOM 2973 O O . THR B 1 119 ? 14.758 28.172 4.891 1 95.44 119 THR B O 1
ATOM 2976 N N . ALA B 1 120 ? 15.281 26.25 5.922 1 98 120 ALA B N 1
ATOM 2977 C CA . ALA B 1 120 ? 15.828 25.641 4.711 1 98 120 ALA B CA 1
ATOM 2978 C C . ALA B 1 120 ? 15.422 24.172 4.613 1 98 120 ALA B C 1
ATOM 2980 O O . ALA B 1 120 ? 15.297 23.484 5.629 1 98 120 ALA B O 1
ATOM 2981 N N . GLY B 1 121 ? 15.18 23.75 3.402 1 98.31 121 GLY B N 1
ATOM 2982 C CA . GLY B 1 121 ? 14.773 22.359 3.246 1 98.31 121 GLY B CA 1
ATOM 2983 C C . GLY B 1 121 ? 14.195 22.062 1.879 1 98.31 121 GLY B C 1
ATOM 2984 O O . GLY B 1 121 ? 14.367 22.844 0.939 1 98.31 121 GLY B O 1
ATOM 2985 N N . TYR B 1 122 ? 13.711 20.922 1.729 1 98.75 122 TYR B N 1
ATOM 2986 C CA . TYR B 1 122 ? 13.016 20.438 0.542 1 98.75 122 TYR B CA 1
ATOM 2987 C C . TYR B 1 122 ? 11.703 19.766 0.918 1 98.75 122 TYR B C 1
ATOM 2989 O O . TYR B 1 122 ? 11.562 19.234 2.023 1 98.75 122 TYR B O 1
ATOM 2997 N N . THR B 1 123 ? 10.766 19.875 0.065 1 98.56 123 THR B N 1
ATOM 2998 C CA . THR B 1 123 ? 9.531 19.109 0.152 1 98.56 123 THR B CA 1
ATOM 2999 C C . THR B 1 123 ? 9.461 18.078 -0.968 1 98.56 123 THR B C 1
ATOM 3001 O O . THR B 1 123 ? 9.773 18.375 -2.121 1 98.56 123 THR B O 1
ATOM 3004 N N . VAL B 1 124 ? 9.164 16.844 -0.609 1 98.5 124 VAL B N 1
ATOM 3005 C CA . VAL B 1 124 ? 8.938 15.789 -1.592 1 98.5 124 VAL B CA 1
ATOM 3006 C C . VAL B 1 124 ? 7.441 15.484 -1.678 1 98.5 124 VAL B C 1
ATOM 3008 O O . VAL B 1 124 ? 6.809 15.164 -0.67 1 98.5 124 VAL B O 1
ATOM 3011 N N . SER B 1 125 ? 6.891 15.641 -2.855 1 97.75 125 SER B N 1
ATOM 3012 C CA . SER B 1 125 ? 5.504 15.289 -3.143 1 97.75 125 SER B CA 1
ATOM 3013 C C . SER B 1 125 ? 5.414 13.953 -3.871 1 97.75 125 SER B C 1
ATOM 3015 O O . SER B 1 125 ? 5.992 13.781 -4.945 1 97.75 125 SER B O 1
ATOM 3017 N N . PHE B 1 126 ? 4.703 13.039 -3.314 1 97.06 126 PHE B N 1
ATOM 3018 C CA . PHE B 1 126 ? 4.711 11.672 -3.822 1 97.06 126 PHE B CA 1
ATOM 3019 C C . PHE B 1 126 ? 3.684 11.5 -4.934 1 97.06 126 PHE B C 1
ATOM 3021 O O . PHE B 1 126 ? 2.699 12.234 -4.992 1 97.06 126 PHE B O 1
ATOM 3028 N N . THR B 1 127 ? 3.949 10.5 -5.734 1 91.38 127 THR B N 1
ATOM 3029 C CA . THR B 1 127 ? 3.02 10.133 -6.797 1 91.38 127 THR B CA 1
ATOM 3030 C C . THR B 1 127 ? 1.765 9.492 -6.219 1 91.38 127 THR B C 1
ATOM 3032 O O . THR B 1 127 ? 1.853 8.625 -5.344 1 91.38 127 THR B O 1
ATOM 3035 N N . SER B 1 128 ? 0.622 9.977 -6.648 1 85.19 128 SER B N 1
ATOM 3036 C CA . SER B 1 128 ? -0.663 9.422 -6.23 1 85.19 128 SER B CA 1
ATOM 3037 C C . SER B 1 128 ? -1.309 8.617 -7.352 1 85.19 128 SER B C 1
ATOM 3039 O O . SER B 1 128 ? -1.245 9.008 -8.523 1 85.19 128 SER B O 1
ATOM 3041 N N . VAL B 1 129 ? -1.759 7.445 -6.965 1 78.31 129 VAL B N 1
ATOM 3042 C CA . VAL B 1 129 ? -2.426 6.633 -7.977 1 78.31 129 VAL B CA 1
ATOM 3043 C C . VAL B 1 129 ? -3.939 6.742 -7.812 1 78.31 129 VAL B C 1
ATOM 3045 O O . VAL B 1 129 ? -4.699 6.207 -8.625 1 78.31 129 VAL B O 1
ATOM 3048 N N . SER B 1 130 ? -4.359 7.352 -6.824 1 82.44 130 SER B N 1
ATOM 3049 C CA . SER B 1 130 ? -5.773 7.605 -6.555 1 82.44 130 SER B CA 1
ATOM 3050 C C . SER B 1 130 ? -6.051 9.102 -6.426 1 82.44 130 SER B C 1
ATOM 3052 O O . SER B 1 130 ? -5.223 9.844 -5.902 1 82.44 130 SER B O 1
ATOM 3054 N N . ALA B 1 131 ? -7.172 9.461 -6.848 1 80 131 ALA B N 1
ATOM 3055 C CA . ALA B 1 131 ? -7.578 10.859 -6.773 1 80 131 ALA B CA 1
ATOM 3056 C C . ALA B 1 131 ? -7.793 11.289 -5.324 1 80 131 ALA B C 1
ATOM 3058 O O . ALA B 1 131 ? -7.832 12.484 -5.023 1 80 131 ALA B O 1
ATOM 3059 N N . ARG B 1 132 ? -7.879 10.367 -4.496 1 86.44 132 ARG B N 1
ATOM 3060 C CA . ARG B 1 132 ? -8.227 10.703 -3.119 1 86.44 132 ARG B CA 1
ATOM 3061 C C . ARG B 1 132 ? -6.992 10.719 -2.229 1 86.44 132 ARG B C 1
ATOM 3063 O O . ARG B 1 132 ? -7.07 11.086 -1.055 1 86.44 132 ARG B O 1
ATOM 3070 N N . THR B 1 133 ? -5.969 10.32 -2.84 1 90.69 133 THR B N 1
ATOM 3071 C CA . THR B 1 133 ? -4.789 10.188 -1.995 1 90.69 133 THR B CA 1
ATOM 3072 C C . THR B 1 133 ? -3.766 11.273 -2.328 1 90.69 133 THR B C 1
ATOM 3074 O O . THR B 1 133 ? -3.699 11.742 -3.467 1 90.69 133 THR B O 1
ATOM 3077 N N . LYS B 1 134 ? -3.055 11.719 -1.372 1 93.62 134 LYS B N 1
ATOM 3078 C CA . LYS B 1 134 ? -1.904 12.602 -1.527 1 93.62 134 LYS B CA 1
ATOM 3079 C C . LYS B 1 134 ? -0.953 12.477 -0.34 1 93.62 134 LYS B C 1
ATOM 3081 O O . LYS B 1 134 ? -1.392 12.406 0.809 1 93.62 134 LYS B O 1
ATOM 3086 N N . GLY B 1 135 ? 0.267 12.383 -0.633 1 95.75 135 GLY B N 1
ATOM 3087 C CA . GLY B 1 135 ? 1.303 12.328 0.386 1 95.75 135 GLY B CA 1
ATOM 3088 C C . GLY B 1 135 ? 2.496 13.211 0.078 1 95.75 135 GLY B C 1
ATOM 3089 O O . GLY B 1 135 ? 2.83 13.43 -1.089 1 95.75 135 GLY B O 1
ATOM 3090 N N . ALA B 1 136 ? 3.037 13.734 1.114 1 97.5 136 ALA B N 1
ATOM 3091 C CA . ALA B 1 136 ? 4.242 14.547 0.989 1 97.5 136 ALA B CA 1
ATOM 3092 C C . ALA B 1 136 ? 5.074 14.5 2.268 1 97.5 136 ALA B C 1
ATOM 3094 O O . ALA B 1 136 ? 4.574 14.109 3.324 1 97.5 136 ALA B O 1
ATOM 3095 N N . ILE B 1 137 ? 6.32 14.852 2.135 1 98.44 137 ILE B N 1
ATOM 3096 C CA . ILE B 1 137 ? 7.203 14.938 3.293 1 98.44 137 ILE B CA 1
ATOM 3097 C C . ILE B 1 137 ? 8.062 16.188 3.191 1 98.44 137 ILE B C 1
ATOM 3099 O O . ILE B 1 137 ? 8.586 16.516 2.119 1 98.44 137 ILE B O 1
ATOM 3103 N N . SER B 1 138 ? 8.109 16.953 4.242 1 98.06 138 SER B N 1
ATOM 3104 C CA . SER B 1 138 ? 9.031 18.078 4.359 1 98.06 138 SER B CA 1
ATOM 3105 C C . SER B 1 138 ? 10.336 17.672 5.027 1 98.06 138 SER B C 1
ATOM 3107 O O . SER B 1 138 ? 10.32 17.078 6.113 1 98.06 138 SER B O 1
ATOM 3109 N N . LEU B 1 139 ? 11.367 17.922 4.402 1 98.75 139 LEU B N 1
ATOM 3110 C CA . LEU B 1 139 ? 12.711 17.688 4.906 1 98.75 139 LEU B CA 1
ATOM 3111 C C . LEU B 1 139 ? 13.367 19 5.332 1 98.75 139 LEU B C 1
ATOM 3113 O O . LEU B 1 139 ? 13.898 19.719 4.496 1 98.75 139 LEU B O 1
ATOM 3117 N N . CYS B 1 140 ? 13.336 19.219 6.586 1 98.56 140 CYS B N 1
ATOM 3118 C CA . CYS B 1 140 ? 13.922 20.438 7.117 1 98.56 140 CYS B CA 1
ATOM 3119 C C . CYS B 1 140 ? 15.398 20.25 7.438 1 98.56 140 CYS B C 1
ATOM 3121 O O . CYS B 1 140 ? 15.766 19.297 8.133 1 98.56 140 CYS B O 1
ATOM 3123 N N . ALA B 1 141 ? 16.188 21.109 6.957 1 98.25 141 ALA B N 1
ATOM 3124 C CA . ALA B 1 141 ? 17.625 21.047 7.191 1 98.25 141 ALA B CA 1
ATOM 3125 C C . ALA B 1 141 ? 17.969 21.406 8.633 1 98.25 141 ALA B C 1
ATOM 3127 O O . ALA B 1 141 ? 17.219 22.141 9.289 1 98.25 141 ALA B O 1
ATOM 3128 N N . ARG B 1 142 ? 19.078 20.891 9.047 1 96.81 142 ARG B N 1
ATOM 3129 C CA . ARG B 1 142 ? 19.578 21.219 10.375 1 96.81 142 ARG B CA 1
ATOM 3130 C C . ARG B 1 142 ? 19.688 22.734 10.562 1 96.81 142 ARG B C 1
ATOM 3132 O O . ARG B 1 142 ? 19.953 23.469 9.609 1 96.81 142 ARG B O 1
ATOM 3139 N N . LYS B 1 143 ? 19.484 23.141 11.836 1 95.06 143 LYS B N 1
ATOM 3140 C CA . LYS B 1 143 ? 19.609 24.562 12.148 1 95.06 143 LYS B CA 1
ATOM 3141 C C . LYS B 1 143 ? 20.984 25.109 11.727 1 95.06 143 LYS B C 1
ATOM 3143 O O . LYS B 1 143 ? 22 24.453 11.945 1 95.06 143 LYS B O 1
ATOM 3148 N N . GLY B 1 144 ? 20.969 26.25 11.086 1 93 144 GLY B N 1
ATOM 3149 C CA . GLY B 1 144 ? 22.203 26.891 10.68 1 93 144 GLY B CA 1
ATOM 3150 C C . GLY B 1 144 ? 22.531 26.656 9.219 1 93 144 GLY B C 1
ATOM 3151 O O . GLY B 1 144 ? 23.328 27.391 8.633 1 93 144 GLY B O 1
ATOM 3152 N N . MET B 1 145 ? 22.016 25.641 8.625 1 96.31 145 MET B N 1
ATOM 3153 C CA . MET B 1 145 ? 22.234 25.391 7.203 1 96.31 145 MET B CA 1
ATOM 3154 C C . MET B 1 145 ? 21.422 26.359 6.348 1 96.31 145 MET B C 1
ATOM 3156 O O . MET B 1 145 ? 20.219 26.562 6.586 1 96.31 145 MET B O 1
ATOM 3160 N N . SER B 1 146 ? 22.094 26.953 5.398 1 97 146 SER B N 1
ATOM 3161 C CA . SER B 1 146 ? 21.406 27.844 4.469 1 97 146 SER B CA 1
ATOM 3162 C C . SER B 1 146 ? 20.75 27.062 3.336 1 97 146 SER B C 1
ATOM 3164 O O . SER B 1 146 ? 21.109 25.906 3.078 1 97 146 SER B O 1
ATOM 3166 N N . GLN B 1 147 ? 19.812 27.688 2.656 1 98 147 GLN B N 1
ATOM 3167 C CA . GLN B 1 147 ? 19.188 27.047 1.515 1 98 147 GLN B CA 1
ATOM 3168 C C . GLN B 1 147 ? 20.188 26.766 0.404 1 98 147 GLN B C 1
ATOM 3170 O O . GLN B 1 147 ? 20.094 25.766 -0.302 1 98 147 GLN B O 1
ATOM 3175 N N . ASP B 1 148 ? 21.188 27.625 0.257 1 97.88 148 ASP B N 1
ATOM 3176 C CA . ASP B 1 148 ? 22.25 27.391 -0.718 1 97.88 148 ASP B CA 1
ATOM 3177 C C . ASP B 1 148 ? 22.984 26.094 -0.426 1 97.88 148 ASP B C 1
ATOM 3179 O O . ASP B 1 148 ? 23.297 25.328 -1.344 1 97.88 148 ASP B O 1
ATOM 3183 N N . GLU B 1 149 ? 23.25 25.906 0.824 1 98 149 GLU B N 1
ATOM 3184 C CA . GLU B 1 149 ? 23.922 24.672 1.231 1 98 149 GLU B CA 1
ATOM 3185 C C . GLU B 1 149 ? 23.047 23.453 0.968 1 98 149 GLU B C 1
ATOM 3187 O O . GLU B 1 149 ? 23.531 22.422 0.504 1 98 149 GLU B O 1
ATOM 3192 N N . VAL B 1 150 ? 21.797 23.562 1.252 1 98.31 150 VAL B N 1
ATOM 3193 C CA . VAL B 1 150 ? 20.859 22.484 1.026 1 98.31 150 VAL B CA 1
ATOM 3194 C C . VAL B 1 150 ? 20.766 22.172 -0.468 1 98.31 150 VAL B C 1
ATOM 3196 O O . VAL B 1 150 ? 20.781 21.016 -0.872 1 98.31 150 VAL B O 1
ATOM 3199 N N . ASP B 1 151 ? 20.688 23.25 -1.284 1 98.25 151 ASP B N 1
ATOM 3200 C CA . ASP B 1 151 ? 20.594 23.062 -2.73 1 98.25 151 ASP B CA 1
ATOM 3201 C C . ASP B 1 151 ? 21.859 22.391 -3.273 1 98.25 151 ASP B C 1
ATOM 3203 O O . ASP B 1 151 ? 21.797 21.578 -4.195 1 98.25 151 ASP B O 1
ATOM 3207 N N . ALA B 1 152 ? 22.969 22.766 -2.74 1 98 152 ALA B N 1
ATOM 3208 C CA . ALA B 1 152 ? 24.234 22.125 -3.131 1 98 152 ALA B CA 1
ATOM 3209 C C . ALA B 1 152 ? 24.234 20.641 -2.771 1 98 152 ALA B C 1
ATOM 3211 O O . ALA B 1 152 ? 24.625 19.797 -3.582 1 98 152 ALA B O 1
ATOM 3212 N N . LEU B 1 153 ? 23.812 20.406 -1.579 1 97.5 153 LEU B N 1
ATOM 3213 C CA . LEU B 1 153 ? 23.672 19.016 -1.122 1 97.5 153 LEU B CA 1
ATOM 3214 C C . LEU B 1 153 ? 22.734 18.234 -2.039 1 97.5 153 LEU B C 1
ATOM 3216 O O . LEU B 1 153 ? 23.031 17.094 -2.408 1 97.5 153 LEU B O 1
ATOM 3220 N N . TRP B 1 154 ? 21.641 18.828 -2.449 1 97.88 154 TRP B N 1
ATOM 3221 C CA . TRP B 1 154 ? 20.625 18.172 -3.273 1 97.88 154 TRP B CA 1
ATOM 3222 C C . TRP B 1 154 ? 21.172 17.875 -4.664 1 97.88 154 TRP B C 1
ATOM 3224 O O . TRP B 1 154 ? 20.797 16.875 -5.277 1 97.88 154 TRP B O 1
ATOM 3234 N N . ARG B 1 155 ? 22.031 18.734 -5.156 1 97.44 155 ARG B N 1
ATOM 3235 C CA . ARG B 1 155 ? 22.641 18.5 -6.457 1 97.44 155 ARG B CA 1
ATOM 3236 C C . ARG B 1 155 ? 23.453 17.203 -6.453 1 97.44 155 ARG B C 1
ATOM 3238 O O . ARG B 1 155 ? 23.516 16.5 -7.461 1 97.44 155 ARG B O 1
ATOM 3245 N N . THR B 1 156 ? 23.984 16.859 -5.309 1 97.25 156 THR B N 1
ATOM 3246 C CA . THR B 1 156 ? 24.859 15.695 -5.195 1 97.25 156 THR B CA 1
ATOM 3247 C C . THR B 1 156 ? 24.062 14.461 -4.777 1 97.25 156 THR B C 1
ATOM 3249 O O . THR B 1 156 ? 24.281 13.367 -5.305 1 97.25 156 THR B O 1
ATOM 3252 N N . HIS B 1 157 ? 23.156 14.664 -3.879 1 97.44 157 HIS B N 1
ATOM 3253 C CA . HIS B 1 157 ? 22.531 13.508 -3.23 1 97.44 157 HIS B CA 1
ATOM 3254 C C . HIS B 1 157 ? 21.031 13.492 -3.461 1 97.44 157 HIS B C 1
ATOM 3256 O O . HIS B 1 157 ? 20.328 12.586 -2.982 1 97.44 157 HIS B O 1
ATOM 3262 N N . GLY B 1 158 ? 20.469 14.438 -4.148 1 97.44 158 GLY B N 1
ATOM 3263 C CA . GLY B 1 158 ? 19.031 14.633 -4.258 1 97.44 158 GLY B CA 1
ATOM 3264 C C . GLY B 1 158 ? 18.312 13.422 -4.824 1 97.44 158 GLY B C 1
ATOM 3265 O O . GLY B 1 158 ? 17.234 13.062 -4.348 1 97.44 158 GLY B O 1
ATOM 3266 N N . GLN B 1 159 ? 18.906 12.82 -5.816 1 96.06 159 GLN B N 1
ATOM 3267 C CA . GLN B 1 159 ? 18.281 11.656 -6.438 1 96.06 159 GLN B CA 1
ATOM 3268 C C . GLN B 1 159 ? 18.172 10.5 -5.449 1 96.06 159 GLN B C 1
ATOM 3270 O O . GLN B 1 159 ? 17.141 9.812 -5.395 1 96.06 159 GLN B O 1
ATOM 3275 N N . ASP B 1 160 ? 19.203 10.297 -4.68 1 96.94 160 ASP B N 1
ATOM 3276 C CA . ASP B 1 160 ? 19.188 9.242 -3.668 1 96.94 160 ASP B CA 1
ATOM 3277 C C . ASP B 1 160 ? 18.172 9.539 -2.574 1 96.94 160 ASP B C 1
ATOM 3279 O O . ASP B 1 160 ? 17.422 8.656 -2.148 1 96.94 160 ASP B O 1
ATOM 3283 N N . ILE B 1 161 ? 18.109 10.758 -2.131 1 98.12 161 ILE B N 1
ATOM 3284 C CA . ILE B 1 161 ? 17.203 11.18 -1.081 1 98.12 161 ILE B CA 1
ATOM 3285 C C . ILE B 1 161 ? 15.758 11.008 -1.557 1 98.12 161 ILE B C 1
ATOM 3287 O O . ILE B 1 161 ? 14.914 10.469 -0.831 1 98.12 161 ILE B O 1
ATOM 3291 N N . LEU B 1 162 ? 15.555 11.422 -2.781 1 98 162 LEU B N 1
ATOM 3292 C CA . LEU B 1 162 ? 14.227 11.281 -3.371 1 98 162 LEU B CA 1
ATOM 3293 C C . LEU B 1 162 ? 13.812 9.812 -3.441 1 98 162 LEU B C 1
ATOM 3295 O O . LEU B 1 162 ? 12.695 9.461 -3.064 1 98 162 LEU B O 1
ATOM 3299 N N . LEU B 1 163 ? 14.695 9.008 -3.855 1 97.5 163 LEU B N 1
ATOM 3300 C CA . LEU B 1 163 ? 14.414 7.582 -3.965 1 97.5 163 LEU B CA 1
ATOM 3301 C C . LEU B 1 163 ? 14.102 6.984 -2.596 1 97.5 163 LEU B C 1
ATOM 3303 O O . LEU B 1 163 ? 13.125 6.258 -2.438 1 97.5 163 LEU B O 1
ATOM 3307 N N . MET B 1 164 ? 14.891 7.273 -1.59 1 98.31 164 MET B N 1
ATOM 3308 C CA . MET B 1 164 ? 14.672 6.758 -0.241 1 98.31 164 MET B CA 1
ATOM 3309 C C . MET B 1 164 ? 13.312 7.195 0.296 1 98.31 164 MET B C 1
ATOM 3311 O O . MET B 1 164 ? 12.602 6.402 0.922 1 98.31 164 MET B O 1
ATOM 3315 N N . ASN B 1 165 ? 12.945 8.406 0.043 1 98.69 165 ASN B N 1
ATOM 3316 C CA . ASN B 1 165 ? 11.656 8.906 0.516 1 98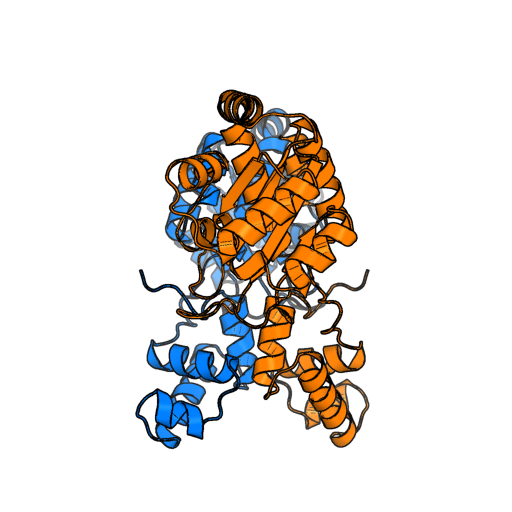.69 165 ASN B CA 1
ATOM 3317 C C . ASN B 1 165 ? 10.492 8.258 -0.233 1 98.69 165 ASN B C 1
ATOM 3319 O O . ASN B 1 165 ? 9.453 7.965 0.36 1 98.69 165 ASN B O 1
ATOM 3323 N N . ASN B 1 166 ? 10.68 8.086 -1.535 1 98.06 166 ASN B N 1
ATOM 3324 C CA . ASN B 1 166 ? 9.641 7.402 -2.299 1 98.06 166 ASN B CA 1
ATOM 3325 C C . ASN B 1 166 ? 9.398 5.992 -1.768 1 98.06 166 ASN B C 1
ATOM 3327 O O . ASN B 1 166 ? 8.25 5.582 -1.592 1 98.06 166 ASN B O 1
ATOM 3331 N N . VAL B 1 167 ? 10.422 5.27 -1.492 1 97.88 167 VAL B N 1
ATOM 3332 C CA . VAL B 1 167 ? 10.281 3.898 -1.008 1 97.88 167 VAL B CA 1
ATOM 3333 C C . VAL B 1 167 ? 9.711 3.908 0.41 1 97.88 167 VAL B C 1
ATOM 3335 O O . VAL B 1 167 ? 8.875 3.072 0.757 1 97.88 167 VAL B O 1
ATOM 3338 N N . ALA B 1 168 ? 10.156 4.84 1.235 1 98.38 168 ALA B N 1
ATOM 3339 C CA . ALA B 1 168 ? 9.594 4.973 2.578 1 98.38 168 ALA B CA 1
ATOM 3340 C C . ALA B 1 168 ? 8.086 5.203 2.523 1 98.38 168 ALA B C 1
ATOM 3342 O O . ALA B 1 168 ? 7.336 4.613 3.301 1 98.38 168 ALA B O 1
ATOM 3343 N N . HIS B 1 169 ? 7.695 6.055 1.621 1 97.94 169 HIS B N 1
ATOM 3344 C CA . HIS B 1 169 ? 6.277 6.332 1.45 1 97.94 169 HIS B CA 1
ATOM 3345 C C . HIS B 1 169 ? 5.504 5.07 1.089 1 97.94 169 HIS B C 1
ATOM 3347 O O . HIS B 1 169 ? 4.453 4.793 1.67 1 97.94 169 HIS B O 1
ATOM 3353 N N . LEU B 1 170 ? 6.047 4.301 0.174 1 96.56 170 LEU B N 1
ATOM 3354 C CA . LEU B 1 170 ? 5.414 3.047 -0.216 1 96.56 170 LEU B CA 1
ATOM 3355 C C . LEU B 1 170 ? 5.262 2.117 0.984 1 96.56 170 LEU B C 1
ATOM 3357 O O . LEU B 1 170 ? 4.223 1.48 1.155 1 96.56 170 LEU B O 1
ATOM 3361 N N . LYS B 1 171 ? 6.285 2.027 1.75 1 97.12 171 LYS B N 1
ATOM 3362 C CA . LYS B 1 171 ? 6.242 1.147 2.914 1 97.12 171 LYS B CA 1
ATOM 3363 C C . LYS B 1 171 ? 5.25 1.66 3.955 1 97.12 171 LYS B C 1
ATOM 3365 O O . LYS B 1 171 ? 4.5 0.879 4.543 1 97.12 171 LYS B O 1
ATOM 3370 N N . ILE B 1 172 ? 5.227 2.961 4.207 1 96.56 172 ILE B N 1
ATOM 3371 C CA . ILE B 1 172 ? 4.312 3.561 5.176 1 96.56 172 ILE B CA 1
ATOM 3372 C C . ILE B 1 172 ? 2.875 3.193 4.82 1 96.56 172 ILE B C 1
ATOM 3374 O O . ILE B 1 172 ? 2.076 2.863 5.699 1 96.56 172 ILE B O 1
ATOM 3378 N N . MET B 1 173 ? 2.594 3.17 3.592 1 94.25 173 MET B N 1
ATOM 3379 C CA . MET B 1 173 ? 1.235 2.926 3.117 1 94.25 173 MET B CA 1
ATOM 3380 C C . MET B 1 173 ? 0.792 1.504 3.445 1 94.25 173 MET B C 1
ATOM 3382 O O . MET B 1 173 ? -0.398 1.189 3.381 1 94.25 173 MET B O 1
ATOM 3386 N N . THR B 1 174 ? 1.688 0.624 3.756 1 93.06 174 THR B N 1
ATOM 3387 C CA . THR B 1 174 ? 1.337 -0.766 4.027 1 93.06 174 THR B CA 1
ATOM 3388 C C . THR B 1 174 ? 1.224 -1.013 5.527 1 93.06 174 THR B C 1
ATOM 3390 O O . THR B 1 174 ? 0.787 -2.084 5.957 1 93.06 174 THR B O 1
ATOM 3393 N N . LEU B 1 175 ? 1.666 -0.104 6.359 1 94.19 175 LEU B N 1
ATOM 3394 C CA . LEU B 1 175 ? 1.758 -0.322 7.797 1 94.19 175 LEU B CA 1
ATOM 3395 C C . LEU B 1 175 ? 0.512 0.199 8.508 1 94.19 175 LEU B C 1
ATOM 3397 O O . LEU B 1 175 ? -0.046 1.227 8.117 1 94.19 175 LEU B O 1
ATOM 3401 N N . PRO B 1 176 ? 0.131 -0.488 9.516 1 91.62 176 PRO B N 1
ATOM 3402 C CA . PRO B 1 176 ? -1.033 -0.018 10.273 1 91.62 176 PRO B CA 1
ATOM 3403 C C . PRO B 1 176 ? -0.799 1.338 10.938 1 91.62 176 PRO B C 1
ATOM 3405 O O . PRO B 1 176 ? 0.259 1.564 11.531 1 91.62 176 PRO B O 1
ATOM 3408 N N . TYR B 1 177 ? -1.76 2.143 10.797 1 91.19 177 TYR B N 1
ATOM 3409 C CA . TYR B 1 177 ? -1.753 3.445 11.453 1 91.19 177 TYR B CA 1
ATOM 3410 C C . TYR B 1 177 ? -3.006 3.639 12.297 1 91.19 177 TYR B C 1
ATOM 3412 O O . TYR B 1 177 ? -4.125 3.447 11.812 1 91.19 177 TYR B O 1
ATOM 3420 N N . VAL B 1 178 ? -2.742 4.008 13.5 1 85.5 178 VAL B N 1
ATOM 3421 C CA . VAL B 1 178 ? -3.85 4.332 14.391 1 85.5 178 VAL B CA 1
ATOM 3422 C C . VAL B 1 178 ? -3.793 5.812 14.766 1 85.5 178 VAL B C 1
ATOM 3424 O O . VAL B 1 178 ? -2.936 6.23 15.547 1 85.5 178 VAL B O 1
ATOM 3427 N N . ALA B 1 179 ? -4.719 6.512 14.148 1 83.62 179 ALA B N 1
ATOM 3428 C CA . ALA B 1 179 ? -4.809 7.914 14.547 1 83.62 179 ALA B CA 1
ATOM 3429 C C . ALA B 1 179 ? -5.172 8.047 16.016 1 83.62 179 ALA B C 1
ATOM 3431 O O . ALA B 1 179 ? -6.008 7.297 16.531 1 83.62 179 ALA B O 1
ATOM 3432 N N . PRO B 1 180 ? -4.531 8.953 16.719 1 81.44 180 PRO B N 1
ATOM 3433 C CA . PRO B 1 180 ? -4.742 9.094 18.172 1 81.44 180 PRO B CA 1
ATOM 3434 C C . PRO B 1 180 ? -6.219 9.203 18.531 1 81.44 180 PRO B C 1
ATOM 3436 O O . PRO B 1 180 ? -6.648 8.648 19.547 1 81.44 180 PRO B O 1
ATOM 3439 N N . ASN B 1 181 ? -7.059 9.789 17.766 1 83.38 181 ASN B N 1
ATOM 3440 C CA . ASN B 1 181 ? -8.461 10 18.125 1 83.38 181 ASN B CA 1
ATOM 3441 C C . ASN B 1 181 ? -9.383 9.07 17.344 1 83.38 181 ASN B C 1
ATOM 3443 O O . ASN B 1 181 ? -10.594 9.297 17.297 1 83.38 181 ASN B O 1
ATOM 3447 N N . ARG B 1 182 ? -8.836 8.062 16.781 1 87.75 182 ARG B N 1
ATOM 3448 C CA . ARG B 1 182 ? -9.656 7.164 15.961 1 87.75 182 ARG B CA 1
ATOM 3449 C C . ARG B 1 182 ? -9.352 5.703 16.281 1 87.75 182 ARG B C 1
ATOM 3451 O O . ARG B 1 182 ? -9.414 4.84 15.406 1 87.75 182 ARG B O 1
ATOM 3458 N N . SER B 1 183 ? -9.125 5.414 17.484 1 90.19 183 SER B N 1
ATOM 3459 C CA . SER B 1 183 ? -8.719 4.062 17.859 1 90.19 183 SER B CA 1
ATOM 3460 C C . SER B 1 183 ? -9.93 3.166 18.094 1 90.19 183 SER B C 1
ATOM 3462 O O . SER B 1 183 ? -10.93 3.605 18.672 1 90.19 183 SER B O 1
ATOM 3464 N N . LEU B 1 184 ? -9.789 1.95 17.609 1 93.94 184 LEU B N 1
ATOM 3465 C CA . LEU B 1 184 ? -10.805 0.934 17.828 1 93.94 184 LEU B CA 1
ATOM 3466 C C . LEU B 1 184 ? -10.398 -0.008 18.969 1 93.94 184 LEU B C 1
ATOM 3468 O O . LEU B 1 184 ? -9.234 -0.379 19.078 1 93.94 184 LEU B O 1
ATOM 3472 N N . THR B 1 185 ? -11.383 -0.353 19.797 1 93.44 185 THR B N 1
ATOM 3473 C CA . THR B 1 185 ? -11.141 -1.449 20.734 1 93.44 185 THR B CA 1
ATOM 3474 C C . THR B 1 185 ? -11.055 -2.779 19.984 1 93.44 185 THR B C 1
ATOM 3476 O O . THR B 1 185 ? -11.375 -2.857 18.797 1 93.44 185 THR B O 1
ATOM 3479 N N . ARG B 1 186 ? -10.586 -3.764 20.734 1 93.38 186 ARG B N 1
ATOM 3480 C CA . ARG B 1 186 ? -10.438 -5.09 20.156 1 93.38 186 ARG B CA 1
ATOM 3481 C C . ARG B 1 186 ? -11.773 -5.621 19.641 1 93.38 186 ARG B C 1
ATOM 3483 O O . ARG B 1 186 ? -11.859 -6.145 18.531 1 93.38 186 ARG B O 1
ATOM 3490 N N . ARG B 1 187 ? -12.828 -5.441 20.406 1 95.19 187 ARG B N 1
ATOM 3491 C CA . ARG B 1 187 ? -14.141 -5.98 20.078 1 95.19 187 ARG B CA 1
ATOM 3492 C C . ARG B 1 187 ? -14.773 -5.211 18.922 1 95.19 187 ARG B C 1
ATOM 3494 O O . ARG B 1 187 ? -15.445 -5.793 18.062 1 95.19 187 ARG B O 1
ATOM 3501 N N . GLN B 1 188 ? -14.547 -3.885 18.891 1 95.75 188 GLN B N 1
ATOM 3502 C CA . GLN B 1 188 ? -15.023 -3.062 17.781 1 95.75 188 GLN B CA 1
ATOM 3503 C C . GLN B 1 188 ? -14.375 -3.48 16.469 1 95.75 188 GLN B C 1
ATOM 3505 O O . GLN B 1 188 ? -15.062 -3.68 15.469 1 95.75 188 GLN B O 1
ATOM 3510 N N . ARG B 1 189 ? -13.125 -3.688 16.531 1 94.75 189 ARG B N 1
ATOM 3511 C CA . ARG B 1 189 ? -12.367 -4.113 15.359 1 94.75 189 ARG B CA 1
ATOM 3512 C C . ARG B 1 189 ? -12.805 -5.5 14.898 1 94.75 189 ARG B C 1
ATOM 3514 O O . ARG B 1 189 ? -12.992 -5.73 13.695 1 94.75 189 ARG B O 1
ATOM 3521 N N . GLU B 1 190 ? -12.891 -6.352 15.789 1 95.25 190 GLU B N 1
ATOM 3522 C CA . GLU B 1 190 ? -13.32 -7.711 15.469 1 95.25 190 GLU B CA 1
ATOM 3523 C C . GLU B 1 190 ? -14.672 -7.703 14.758 1 95.25 190 GLU B C 1
ATOM 3525 O O . GLU B 1 190 ? -14.844 -8.367 13.734 1 95.25 190 GLU B O 1
ATOM 3530 N N . ALA B 1 191 ? -15.648 -6.957 15.305 1 96.94 191 ALA B N 1
ATOM 3531 C CA . ALA B 1 191 ? -16.969 -6.855 14.695 1 96.94 191 ALA B CA 1
ATOM 3532 C C . ALA B 1 191 ? -16.875 -6.301 13.273 1 96.94 191 ALA B C 1
ATOM 3534 O O . ALA B 1 191 ? -17.5 -6.824 12.352 1 96.94 191 ALA B O 1
ATOM 3535 N N . LEU B 1 192 ? -16.078 -5.297 13.094 1 95.75 192 LEU B N 1
ATOM 3536 C CA . LEU B 1 192 ? -15.914 -4.68 11.789 1 95.75 192 LEU B CA 1
ATOM 3537 C C . LEU B 1 192 ? -15.305 -5.66 10.797 1 95.75 192 LEU B C 1
ATOM 3539 O O . LEU B 1 192 ? -15.688 -5.688 9.625 1 95.75 192 LEU B O 1
ATOM 3543 N N . GLN B 1 193 ? -14.375 -6.449 11.234 1 94.94 193 GLN B N 1
ATOM 3544 C CA . GLN B 1 193 ? -13.719 -7.434 10.383 1 94.94 193 GLN B CA 1
ATOM 3545 C C . GLN B 1 193 ? -14.719 -8.477 9.883 1 94.94 193 GLN B C 1
ATOM 3547 O O . GLN B 1 193 ? -14.68 -8.875 8.711 1 94.94 193 GLN B O 1
ATOM 3552 N N . TRP B 1 194 ? -15.586 -8.852 10.734 1 95.81 194 TRP B N 1
ATOM 3553 C CA . TRP B 1 194 ? -16.609 -9.805 10.336 1 95.81 194 TRP B CA 1
ATOM 3554 C C . TRP B 1 194 ? -17.562 -9.188 9.312 1 95.81 194 TRP B C 1
ATOM 3556 O O . TRP B 1 194 ? -17.984 -9.852 8.367 1 95.81 194 TRP B O 1
ATOM 3566 N N . VAL B 1 195 ? -17.891 -7.918 9.539 1 96.62 195 VAL B N 1
ATOM 3567 C CA . VAL B 1 195 ? -18.703 -7.211 8.547 1 96.62 195 VAL B CA 1
ATOM 3568 C C . VAL B 1 195 ? -17.969 -7.215 7.199 1 96.62 195 VAL B C 1
ATOM 3570 O O . VAL B 1 195 ? -18.578 -7.484 6.16 1 96.62 195 VAL B O 1
ATOM 3573 N N . GLY B 1 196 ? -16.703 -6.926 7.242 1 94.44 196 GLY B N 1
ATOM 3574 C CA . GLY B 1 196 ? -15.891 -6.934 6.039 1 94.44 196 GLY B CA 1
ATOM 3575 C C . GLY B 1 196 ? -15.859 -8.281 5.348 1 94.44 196 GLY B C 1
ATOM 3576 O O . GLY B 1 196 ? -15.672 -8.359 4.133 1 94.44 196 GLY B O 1
ATOM 3577 N N . ASP B 1 197 ? -16.094 -9.312 6.133 1 93.06 197 ASP B N 1
ATOM 3578 C CA . ASP B 1 197 ? -16.109 -10.664 5.594 1 93.06 197 ASP B CA 1
ATOM 3579 C C . ASP B 1 197 ? -17.516 -11.047 5.117 1 93.06 197 ASP B C 1
ATOM 3581 O O . ASP B 1 197 ? -17.75 -12.188 4.711 1 93.06 197 ASP B O 1
ATOM 3585 N N . GLY B 1 198 ? -18.406 -10.125 5.246 1 95.31 198 GLY B N 1
ATOM 3586 C CA . GLY B 1 198 ? -19.734 -10.312 4.695 1 95.31 198 GLY B CA 1
ATOM 3587 C C . GLY B 1 198 ? -20.688 -10.992 5.664 1 95.31 198 GLY B C 1
ATOM 3588 O O . GLY B 1 198 ? -21.75 -11.469 5.266 1 95.31 198 GLY B O 1
ATOM 3589 N N . LYS B 1 199 ? -20.297 -11.008 6.867 1 96.62 199 LYS B N 1
ATOM 3590 C CA . LYS B 1 199 ? -21.156 -11.648 7.855 1 96.62 199 LYS B CA 1
ATOM 3591 C C . LYS B 1 199 ? -22.266 -10.703 8.32 1 96.62 199 LYS B C 1
ATOM 3593 O O . LYS B 1 199 ? -22.031 -9.5 8.453 1 96.62 199 LYS B O 1
ATOM 3598 N N . THR B 1 200 ? -23.422 -11.242 8.625 1 95.12 200 THR B N 1
ATOM 3599 C CA . THR B 1 200 ? -24.531 -10.477 9.172 1 95.12 200 THR B CA 1
ATOM 3600 C C . THR B 1 200 ? -24.344 -10.273 10.68 1 95.12 200 THR B C 1
ATOM 3602 O O . THR B 1 200 ? -23.531 -10.953 11.312 1 95.12 200 THR B O 1
ATOM 3605 N N . THR B 1 201 ? -25.109 -9.312 11.156 1 96.38 201 THR B N 1
ATOM 3606 C CA . THR B 1 201 ? -25.062 -9.062 12.594 1 96.38 201 THR B CA 1
ATOM 3607 C C . THR B 1 201 ? -25.375 -10.336 13.367 1 96.38 201 THR B C 1
ATOM 3609 O O . THR B 1 201 ? -24.766 -10.609 14.398 1 96.38 201 THR B O 1
ATOM 3612 N N . GLN B 1 202 ? -26.312 -11.117 12.859 1 96.88 202 GLN B N 1
ATOM 3613 C CA . GLN B 1 202 ? -26.672 -12.375 13.508 1 96.88 202 GLN B CA 1
ATOM 3614 C C . GLN B 1 202 ? -25.516 -13.367 13.469 1 96.88 202 GLN B C 1
ATOM 3616 O O . GLN B 1 202 ? -25.219 -14.023 14.469 1 96.88 202 GLN B O 1
ATOM 3621 N N . ASP B 1 203 ? -24.891 -13.477 12.367 1 97.19 203 ASP B N 1
ATOM 3622 C CA . ASP B 1 203 ? -23.734 -14.352 12.227 1 97.19 203 ASP B CA 1
ATOM 3623 C C . ASP B 1 203 ? -22.609 -13.914 13.164 1 97.19 203 ASP B C 1
ATOM 3625 O O . ASP B 1 203 ? -21.969 -14.742 13.82 1 97.19 203 ASP B O 1
ATOM 3629 N N . ILE B 1 204 ? -22.344 -12.633 13.203 1 97.5 204 ILE B N 1
ATOM 3630 C CA . ILE B 1 204 ? -21.281 -12.07 14.016 1 97.5 204 ILE B CA 1
ATOM 3631 C C . ILE B 1 204 ? -21.547 -12.352 15.492 1 97.5 204 ILE B C 1
ATOM 3633 O O . ILE B 1 204 ? -20.625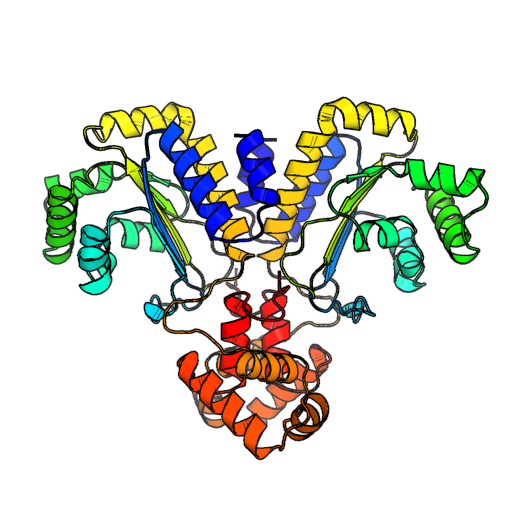 -12.68 16.25 1 97.5 204 ILE B O 1
ATOM 3637 N N . ALA B 1 205 ? -22.797 -12.227 15.867 1 98 205 ALA B N 1
ATOM 3638 C CA . ALA B 1 205 ? -23.188 -12.531 17.25 1 98 205 ALA B CA 1
ATOM 3639 C C . ALA B 1 205 ? -22.781 -13.953 17.625 1 98 205 ALA B C 1
ATOM 3641 O O . ALA B 1 205 ? -22.203 -14.172 18.688 1 98 205 ALA B O 1
ATOM 3642 N N . ILE B 1 206 ? -23.047 -14.891 16.766 1 97.81 206 ILE B N 1
ATOM 3643 C CA . ILE B 1 206 ? -22.703 -16.297 17 1 97.81 206 ILE B CA 1
ATOM 3644 C C . ILE B 1 206 ? -21.188 -16.453 17.062 1 97.81 206 ILE B C 1
ATOM 3646 O O . ILE B 1 206 ? -20.656 -17.062 18 1 97.81 206 ILE B O 1
ATOM 3650 N N . LEU B 1 207 ? -20.516 -15.891 16.156 1 96.19 207 LEU B N 1
ATOM 3651 C CA . LEU B 1 207 ? -19.078 -16.047 16.016 1 96.19 207 LEU B CA 1
ATOM 3652 C C . LEU B 1 207 ? -18.344 -15.445 17.219 1 96.19 207 LEU B C 1
ATOM 3654 O O . LEU B 1 207 ? -17.312 -15.969 17.656 1 96.19 207 LEU B O 1
ATOM 3658 N N . MET B 1 208 ? -18.906 -14.359 17.766 1 96.88 208 MET B N 1
ATOM 3659 C CA . MET B 1 208 ? -18.25 -13.641 18.844 1 96.88 208 MET B CA 1
ATOM 3660 C C . MET B 1 208 ? -18.797 -14.062 20.203 1 96.88 208 MET B C 1
ATOM 3662 O O . MET B 1 208 ? -18.312 -13.625 21.25 1 96.88 208 MET B O 1
ATOM 3666 N N . GLY B 1 209 ? -19.797 -14.852 20.188 1 97.94 209 GLY B N 1
ATOM 3667 C CA . GLY B 1 209 ? -20.438 -15.258 21.438 1 97.94 209 GLY B CA 1
ATOM 3668 C C . GLY B 1 209 ? -21.172 -14.125 22.125 1 97.94 209 GLY B C 1
ATOM 3669 O O . GLY B 1 209 ? -21.078 -13.969 23.344 1 97.94 209 GLY B O 1
ATOM 3670 N N . LEU B 1 210 ? -21.812 -13.32 21.391 1 98.12 210 LEU B N 1
ATOM 3671 C CA . LEU B 1 210 ? -22.547 -12.164 21.891 1 98.12 210 LEU B CA 1
ATOM 3672 C C . LEU B 1 210 ? -23.984 -12.18 21.375 1 98.12 210 LEU B C 1
ATOM 3674 O O . LEU B 1 210 ? -24.359 -13.062 20.609 1 98.12 210 LEU B O 1
ATOM 3678 N N . THR B 1 211 ? -24.766 -11.227 21.859 1 98.06 211 THR B N 1
ATOM 3679 C CA . THR B 1 211 ? -26.094 -11 21.281 1 98.06 211 THR B CA 1
ATOM 3680 C C . THR B 1 211 ? -26 -10.047 20.094 1 98.06 211 THR B C 1
ATOM 3682 O O . THR B 1 211 ? -25.047 -9.273 19.969 1 98.06 211 THR B O 1
ATOM 3685 N N . ALA B 1 212 ? -26.984 -10.141 19.266 1 97.94 212 ALA B N 1
ATOM 3686 C CA . ALA B 1 212 ? -27.031 -9.219 18.125 1 97.94 212 ALA B CA 1
ATOM 3687 C C . ALA B 1 212 ? -27.031 -7.766 18.609 1 97.94 212 ALA B C 1
ATOM 3689 O O . ALA B 1 212 ? -26.422 -6.898 17.969 1 97.94 212 ALA B O 1
ATOM 3690 N N . ALA B 1 213 ? -27.641 -7.535 19.688 1 98.12 213 ALA B N 1
ATOM 3691 C CA . ALA B 1 213 ? -27.719 -6.188 20.25 1 98.12 213 ALA B CA 1
ATOM 3692 C C . ALA B 1 213 ? -26.328 -5.699 20.672 1 98.12 213 ALA B C 1
ATOM 3694 O O . ALA B 1 213 ? -25.984 -4.535 20.453 1 98.12 213 ALA B O 1
ATOM 3695 N N . THR B 1 214 ? -25.594 -6.492 21.266 1 98.25 214 THR B N 1
ATOM 3696 C CA . THR B 1 214 ? -24.234 -6.137 21.688 1 98.25 214 THR B CA 1
ATOM 3697 C C . THR B 1 214 ? -23.344 -5.898 20.484 1 98.25 214 THR B C 1
ATOM 3699 O O . THR B 1 214 ? -22.516 -4.988 20.5 1 98.25 214 THR B O 1
ATOM 3702 N N . VAL B 1 215 ? -23.484 -6.715 19.5 1 98.25 215 VAL B N 1
ATOM 3703 C CA . VAL B 1 215 ? -22.719 -6.527 18.266 1 98.25 215 VAL B CA 1
ATOM 3704 C C . VAL B 1 215 ? -23.047 -5.156 17.672 1 98.25 215 VAL B C 1
ATOM 3706 O O . VAL B 1 215 ? -22.141 -4.414 17.281 1 98.25 215 VAL B O 1
ATOM 3709 N N . GLU B 1 216 ? -24.328 -4.848 17.625 1 98 216 GLU B N 1
ATOM 3710 C CA . GLU B 1 216 ? -24.734 -3.549 17.078 1 98 216 GLU B CA 1
ATOM 3711 C C . GLU B 1 216 ? -24.141 -2.406 17.906 1 98 216 GLU B C 1
ATOM 3713 O O . GLU B 1 216 ? -23.781 -1.363 17.359 1 98 216 GLU B O 1
ATOM 3718 N N . LYS B 1 217 ? -24.109 -2.594 19.125 1 98.19 217 LYS B N 1
ATOM 3719 C CA . LYS B 1 217 ? -23.5 -1.587 19.984 1 98.19 217 LYS B CA 1
ATOM 3720 C C . LYS B 1 217 ? -22.016 -1.4 19.641 1 98.19 217 LYS B C 1
ATOM 3722 O O . LYS B 1 217 ? -21.547 -0.27 19.516 1 98.19 217 LYS B O 1
ATOM 3727 N N . HIS B 1 218 ? -21.266 -2.514 19.484 1 97.94 218 HIS B N 1
ATOM 3728 C CA . HIS B 1 218 ? -19.859 -2.432 19.094 1 97.94 218 HIS B CA 1
ATOM 3729 C C . HIS B 1 218 ? -19.703 -1.728 17.75 1 97.94 218 HIS B C 1
ATOM 3731 O O . HIS B 1 218 ? -18.797 -0.914 17.578 1 97.94 218 HIS B O 1
ATOM 3737 N N . LEU B 1 219 ? -20.578 -2.043 16.844 1 98.06 219 LEU B N 1
ATOM 3738 C CA . LEU B 1 219 ? -20.5 -1.424 15.523 1 98.06 219 LEU B CA 1
ATOM 3739 C C . LEU B 1 219 ? -20.812 0.067 15.609 1 98.06 219 LEU B C 1
ATOM 3741 O O . LEU B 1 219 ? -20.172 0.877 14.938 1 98.06 219 LEU B O 1
ATOM 3745 N N . ARG B 1 220 ? -21.797 0.415 16.391 1 98.06 220 ARG B N 1
ATOM 3746 C CA . ARG B 1 220 ? -22.125 1.823 16.594 1 98.06 220 ARG B CA 1
ATOM 3747 C C . ARG B 1 220 ? -20.938 2.574 17.203 1 98.06 220 ARG B C 1
ATOM 3749 O O . ARG B 1 220 ? -20.594 3.668 16.75 1 98.06 220 ARG B O 1
ATOM 3756 N N . LEU B 1 221 ? -20.375 2.002 18.172 1 97.69 221 LEU B N 1
ATOM 3757 C CA . LEU B 1 221 ? -19.234 2.625 18.844 1 97.69 221 LEU B CA 1
ATOM 3758 C C . LEU B 1 221 ? -18.031 2.709 17.906 1 97.69 221 LEU B C 1
ATOM 3760 O O . LEU B 1 221 ? -17.25 3.656 17.969 1 97.69 221 LEU B O 1
ATOM 3764 N N . ALA B 1 222 ? -17.891 1.706 17.062 1 96.94 222 ALA B N 1
ATOM 3765 C CA . ALA B 1 222 ? -16.828 1.749 16.047 1 96.94 222 ALA B CA 1
ATOM 3766 C C . ALA B 1 222 ? -17.031 2.924 15.102 1 96.94 222 ALA B C 1
ATOM 3768 O O . ALA B 1 222 ? -16.062 3.633 14.773 1 96.94 222 ALA B O 1
ATOM 3769 N N . ARG B 1 223 ? -18.25 3.125 14.633 1 97.62 223 ARG B N 1
ATOM 3770 C CA . ARG B 1 223 ? -18.562 4.254 13.766 1 97.62 223 ARG B CA 1
ATOM 3771 C C . ARG B 1 223 ? -18.266 5.578 14.453 1 97.62 223 ARG B C 1
ATOM 3773 O O . ARG B 1 223 ? -17.688 6.484 13.844 1 97.62 223 ARG B O 1
ATOM 3780 N N . GLU B 1 224 ? -18.594 5.664 15.672 1 97.06 224 GLU B N 1
ATOM 3781 C CA . GLU B 1 224 ? -18.328 6.871 16.453 1 97.06 224 GLU B CA 1
ATOM 3782 C C . GLU B 1 224 ? -16.828 7.121 16.578 1 97.06 224 GLU B C 1
ATOM 3784 O O . GLU B 1 224 ? -16.359 8.234 16.344 1 97.06 224 GLU B O 1
ATOM 3789 N N . ALA B 1 225 ? -16.125 6.059 16.891 1 95 225 ALA B N 1
ATOM 3790 C CA . ALA B 1 225 ? -14.68 6.168 17.062 1 95 225 ALA B CA 1
ATOM 3791 C C . ALA B 1 225 ? -14.008 6.633 15.773 1 95 225 ALA B C 1
ATOM 3793 O O . ALA B 1 225 ? -13.086 7.453 15.805 1 95 225 ALA B O 1
ATOM 3794 N N . LEU B 1 226 ? -14.484 6.172 14.664 1 95.06 226 LEU B N 1
ATOM 3795 C CA . LEU B 1 226 ? -13.875 6.473 13.367 1 95.06 226 LEU B CA 1
ATOM 3796 C C . LEU B 1 226 ? -14.5 7.719 12.75 1 95.06 226 LEU B C 1
ATOM 3798 O O . LEU B 1 226 ? -14.086 8.156 11.672 1 95.06 226 LEU B O 1
ATOM 3802 N N . SER B 1 227 ? -15.492 8.312 13.391 1 94.75 227 SER B N 1
ATOM 3803 C CA . SER B 1 227 ? -16.203 9.508 12.945 1 94.75 227 SER B CA 1
ATOM 3804 C C . SER B 1 227 ? -16.797 9.312 11.555 1 94.75 227 SER B C 1
ATOM 3806 O O . SER B 1 227 ? -16.578 10.125 10.656 1 94.75 227 SER B O 1
ATOM 3808 N N . VAL B 1 228 ? -17.531 8.242 11.469 1 95.88 228 VAL B N 1
ATOM 3809 C CA . VAL B 1 228 ? -18.188 7.941 10.203 1 95.88 228 VAL B CA 1
ATOM 3810 C C . VAL B 1 228 ? -19.672 7.695 10.43 1 95.88 228 VAL B C 1
ATOM 3812 O O . VAL B 1 228 ? -20.125 7.562 11.578 1 95.88 228 VAL B O 1
ATOM 3815 N N . GLU B 1 229 ? -20.438 7.598 9.352 1 95.12 229 GLU B N 1
ATOM 3816 C CA . GLU B 1 229 ? -21.891 7.559 9.445 1 95.12 229 GLU B CA 1
ATOM 3817 C C . GLU B 1 229 ? -22.406 6.133 9.297 1 95.12 229 GLU B C 1
ATOM 3819 O O . GLU B 1 229 ? -23.453 5.785 9.859 1 95.12 229 GLU B O 1
ATOM 3824 N N . THR B 1 230 ? -21.766 5.301 8.5 1 96.81 230 THR B N 1
ATOM 3825 C CA . THR B 1 230 ? -22.281 3.965 8.203 1 96.81 230 THR B CA 1
ATOM 3826 C C . THR B 1 230 ? -21.219 2.904 8.484 1 96.81 230 THR B C 1
ATOM 3828 O O . THR B 1 230 ? -20.031 3.221 8.594 1 96.81 230 THR B O 1
ATOM 3831 N N . THR B 1 231 ? -21.688 1.669 8.617 1 96.62 231 THR B N 1
ATOM 3832 C CA . THR B 1 231 ? -20.766 0.564 8.883 1 96.62 231 THR B CA 1
ATOM 3833 C C . THR B 1 231 ? -19.875 0.294 7.664 1 96.62 231 THR B C 1
ATOM 3835 O O . THR B 1 231 ? -18.703 -0.035 7.809 1 96.62 231 THR B O 1
ATOM 3838 N N . ALA B 1 232 ? -20.469 0.439 6.484 1 96.25 232 ALA B N 1
ATOM 3839 C CA . ALA B 1 232 ? -19.656 0.281 5.273 1 96.25 232 ALA B CA 1
ATOM 3840 C C . ALA B 1 232 ? -18.531 1.305 5.227 1 96.25 232 ALA B C 1
ATOM 3842 O O . ALA B 1 232 ? -17.391 0.971 4.875 1 96.25 232 ALA B O 1
ATOM 3843 N N . GLN B 1 233 ? -18.828 2.492 5.574 1 96 233 GLN B N 1
ATOM 3844 C CA . GLN B 1 233 ? -17.812 3.537 5.641 1 96 233 GLN B CA 1
ATOM 3845 C C . GLN B 1 233 ? -16.766 3.211 6.691 1 96 233 GLN B C 1
ATOM 3847 O O . GLN B 1 233 ? -15.57 3.473 6.488 1 96 233 GLN B O 1
ATOM 3852 N N . ALA B 1 234 ? -17.188 2.67 7.781 1 96.75 234 ALA B N 1
ATOM 3853 C CA . ALA B 1 234 ? -16.266 2.281 8.844 1 96.75 234 ALA B CA 1
ATOM 3854 C C . ALA B 1 234 ? -15.305 1.198 8.367 1 96.75 234 ALA B C 1
ATOM 3856 O O . ALA B 1 234 ? -14.102 1.269 8.625 1 96.75 234 ALA B O 1
ATOM 3857 N N . VAL B 1 235 ? -15.812 0.235 7.68 1 95.62 235 VAL B N 1
ATOM 3858 C CA . VAL B 1 235 ? -15 -0.847 7.129 1 95.62 235 VAL B CA 1
ATOM 3859 C C . VAL B 1 235 ? -13.961 -0.277 6.168 1 95.62 235 VAL B C 1
ATOM 3861 O O . VAL B 1 235 ? -12.781 -0.625 6.242 1 95.62 235 VAL B O 1
ATOM 3864 N N . LEU B 1 236 ? -14.391 0.605 5.324 1 94.5 236 LEU B N 1
ATOM 3865 C CA . LEU B 1 236 ? -13.484 1.22 4.355 1 94.5 236 LEU B CA 1
ATOM 3866 C C . LEU B 1 236 ? -12.383 2 5.059 1 94.5 236 LEU B C 1
ATOM 3868 O O . LEU B 1 236 ? -11.203 1.82 4.758 1 94.5 236 LEU B O 1
ATOM 3872 N N . LYS B 1 237 ? -12.773 2.836 5.949 1 93.5 237 LYS B N 1
ATOM 3873 C CA . LYS B 1 237 ? -11.805 3.678 6.648 1 93.5 237 LYS B CA 1
ATOM 3874 C C . LYS B 1 237 ? -10.781 2.832 7.406 1 93.5 237 LYS B C 1
ATOM 3876 O O . LYS B 1 237 ? -9.586 3.104 7.352 1 93.5 237 LYS B O 1
ATOM 3881 N N . ALA B 1 238 ? -11.25 1.85 8.102 1 92.94 238 ALA B N 1
ATOM 3882 C CA . ALA B 1 238 ? -10.359 0.952 8.828 1 92.94 238 ALA B CA 1
ATOM 3883 C C . ALA B 1 238 ? -9.406 0.239 7.875 1 92.94 238 ALA B C 1
ATOM 3885 O O . ALA B 1 238 ? -8.227 0.05 8.195 1 92.94 238 ALA B O 1
ATOM 3886 N N . ALA B 1 239 ? -9.898 -0.153 6.746 1 91.5 239 ALA B N 1
ATOM 3887 C CA . ALA B 1 239 ? -9.078 -0.833 5.746 1 91.5 239 ALA B CA 1
ATOM 3888 C C . ALA B 1 239 ? -8.008 0.101 5.188 1 91.5 239 ALA B C 1
ATOM 3890 O O . ALA B 1 239 ? -6.848 -0.292 5.031 1 91.5 239 ALA B O 1
ATOM 3891 N N . LEU B 1 240 ? -8.367 1.325 4.898 1 90.19 240 LEU B N 1
ATOM 3892 C CA . LEU B 1 240 ? -7.457 2.303 4.309 1 90.19 240 LEU B CA 1
ATOM 3893 C C . LEU B 1 240 ? -6.344 2.674 5.281 1 90.19 240 LEU B C 1
ATOM 3895 O O . LEU B 1 240 ? -5.266 3.102 4.863 1 90.19 240 LEU B O 1
ATOM 3899 N N . HIS B 1 241 ? -6.551 2.461 6.527 1 89.62 241 HIS B N 1
ATOM 3900 C CA . HIS B 1 241 ? -5.539 2.738 7.539 1 89.62 241 HIS B CA 1
ATOM 3901 C C . HIS B 1 241 ? -4.855 1.455 8 1 89.62 241 HIS B C 1
ATOM 3903 O O . HIS B 1 241 ? -4.164 1.447 9.023 1 89.62 241 HIS B O 1
ATOM 3909 N N . ASN B 1 242 ? -5.125 0.419 7.281 1 88.94 242 ASN B N 1
ATOM 3910 C CA . ASN B 1 242 ? -4.527 -0.883 7.555 1 88.94 242 ASN B CA 1
ATOM 3911 C C . ASN B 1 242 ? -4.793 -1.331 8.992 1 88.94 242 ASN B C 1
ATOM 3913 O O . ASN B 1 242 ? -3.9 -1.851 9.656 1 88.94 242 ASN B O 1
ATOM 3917 N N . GLN B 1 243 ? -5.957 -1.073 9.406 1 85.56 243 GLN B N 1
ATOM 3918 C CA . GLN B 1 243 ? -6.301 -1.416 10.781 1 85.56 243 GLN B CA 1
ATOM 3919 C C . GLN B 1 243 ? -7.09 -2.721 10.844 1 85.56 243 GLN B C 1
ATOM 3921 O O . GLN B 1 243 ? -7.391 -3.219 11.93 1 85.56 243 GLN B O 1
ATOM 3926 N N . MET B 1 244 ? -7.391 -3.172 9.672 1 82.12 244 MET B N 1
ATOM 3927 C CA . MET B 1 244 ? -8.141 -4.426 9.625 1 82.12 244 MET B CA 1
ATOM 3928 C C . MET B 1 244 ? -7.191 -5.621 9.562 1 82.12 244 MET B C 1
ATOM 3930 O O . MET B 1 244 ? -6.145 -5.555 8.922 1 82.12 244 MET B O 1
ATOM 3934 N N . PHE B 1 245 ? -7.469 -6.699 10.289 1 75.88 245 PHE B N 1
ATOM 3935 C CA . PHE B 1 245 ? -6.781 -7.984 10.219 1 75.88 245 PHE B CA 1
ATOM 3936 C C . PHE B 1 245 ? -5.324 -7.844 10.641 1 75.88 245 PHE B C 1
ATOM 3938 O O . PHE B 1 245 ? -4.434 -8.422 10.008 1 75.88 245 PHE B O 1
ATOM 3945 N N . ILE B 1 246 ? -5.062 -6.949 11.508 1 72.25 246 ILE B N 1
ATOM 3946 C CA . ILE B 1 246 ? -3.709 -6.699 11.992 1 72.25 246 ILE B CA 1
ATOM 3947 C C . ILE B 1 246 ? -3.174 -7.941 12.695 1 72.25 246 ILE B C 1
ATOM 3949 O O . ILE B 1 246 ? -3.918 -8.633 13.398 1 72.25 246 I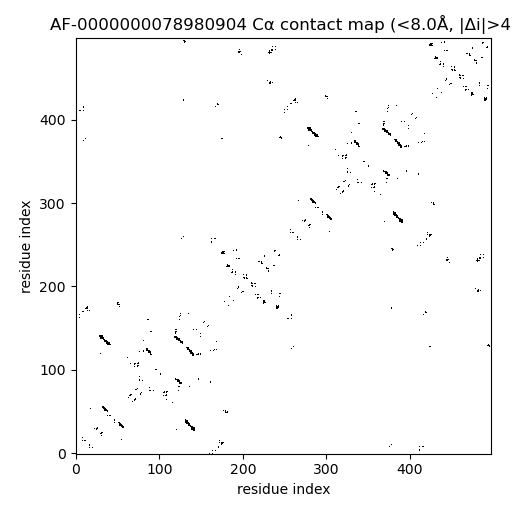LE B O 1
ATOM 3953 N N . MET B 1 247 ? -1.953 -8.266 12.344 1 63.81 247 MET B N 1
ATOM 3954 C CA . MET B 1 247 ? -1.277 -9.367 13.016 1 63.81 247 MET B CA 1
ATOM 3955 C C . MET B 1 247 ? -0.909 -8.984 14.445 1 63.81 247 MET B C 1
ATOM 3957 O O . MET B 1 247 ? -0.348 -7.918 14.688 1 63.81 247 MET B O 1
ATOM 3961 N N . GLU B 1 248 ? -1.643 -9.461 15.375 1 57.06 248 GLU B N 1
ATOM 3962 C CA . GLU B 1 248 ? -1.236 -9.18 16.75 1 57.06 248 GLU B CA 1
ATOM 3963 C C . GLU B 1 248 ? 0.196 -9.641 17 1 57.06 248 GLU B C 1
ATOM 3965 O O . GLU B 1 248 ? 0.58 -10.742 16.609 1 57.06 248 GLU B O 1
ATOM 3970 N N . ALA B 1 249 ? 1.001 -8.68 17.281 1 43.16 249 ALA B N 1
ATOM 3971 C CA . ALA B 1 249 ? 2.338 -9.078 17.703 1 43.16 249 ALA B CA 1
ATOM 3972 C C . ALA B 1 249 ? 2.266 -10.086 18.859 1 43.16 249 ALA B C 1
ATOM 3974 O O . ALA B 1 249 ? 1.341 -10.047 19.672 1 43.16 249 ALA B O 1
#

Foldseek 3Di:
DVVLLVVLVPDAAPVVLLVSLLVVLVVLQQNWKWKWKWQADDPVDLPDPLLIDIDIPDDPVLCCCCPVVPLVVQAPVVVVLVPDAAKDWCVVVVVCVVVVVRDPSNVVSQVSCVVSQQHTWMKGWEDDPDPNMTMIMTGGGDRPDDNVNVVVSCVPCVVVSRVSVRSSVVSQQQHADDRPQQDADPLLQQLLLVVVVVDDLCRSCVVVVHDSVVSVVSQVVNCVSRVHDDSVVSSVSCVSNVNHPDDDD/DVVLLVVLVPDAAPVVLLVSLLVVLVVLQQNWKWKWKWQADDPVDLPDPLLIDIDIPDDPVLCCCCPVVPLVVQAPVVVVLVPDAAKDWCVVVVVCVVVVVRDPSNVVSQVSCVVSQQHTWMKGWEDDPDPNMTMIMTGGGDRPDDNVNVVVSCVPCVVVSRVSVRSSVVSQQQHADDRPQQDADPLLQQLLLCVVVVDDLCRSCVVVVHDSVVSVVSQVVNCVSRVHDDSVVSSVSCVSNVNHPDDDD

Radius of gyration: 24.49 Å; Cα contacts (8 Å, |Δi|>4): 759; chains: 2; bounding box: 61×79×44 Å

Sequence (498 aa):
MRNYLEKLSYVRTLEELWDGHTRQMAEYGFDRLLYGYTNYRTATSLGDPEDFVILTNHDQSYIDGFMQEGLYFHAPMLHWALEHEGAGSWRMISDMLDSETLTPQERRVYAFNAEHGVTAGYTVSFTSVSARTKGAISLCARKGMSQDEVDALWRTHGQDILLMNNVAHLKIMTLPYVAPNRSLTRRQREALQWVGDGKTTQDIAILMGLTAATVEKHLRLAREALSVETTAQAVLKAALHNQMFIMEAMRNYLEKLSYVRTLEELWDGHTRQMAEYGFDRLLYGYTNYRTATSLGDPEDFVILTNHDQSYIDGFMQEGLYFHAPMLHWALEHEGAGSWRMISDMLDSETLTPQERRVYAFNAEHGVTAGYTVSFTSVSARTKGAISLCARKGMSQDEVDALWRTHGQDILLMNNVAHLKIMTLPYVAPNRSLTRRQREALQWVGDGKTTQDIAILMGLTAATVEKHLRLAREALSVETTAQAVLKAALHNQMFIMEA

Solvent-accessible surface area (backbone atoms only — not comparable to full-atom values): 26452 Å² total; per-residue (Å²): 107,67,69,57,53,51,54,56,65,67,51,76,44,55,67,61,42,50,55,54,47,48,55,56,39,34,76,76,42,26,62,35,39,43,35,40,34,30,76,53,26,49,100,86,39,70,49,62,73,79,66,38,50,71,50,66,69,56,56,65,72,56,47,48,50,37,57,72,68,48,38,53,82,39,28,64,65,53,57,47,37,76,76,44,68,45,78,42,62,47,60,56,55,55,51,31,56,76,66,65,65,56,48,75,62,31,47,50,36,50,52,53,30,50,74,71,52,56,77,21,37,37,36,38,14,48,80,59,64,31,61,20,37,48,39,36,35,37,39,26,36,39,80,90,54,48,49,68,57,48,52,54,48,37,74,76,43,35,69,60,54,50,45,53,50,52,52,49,52,42,50,54,71,62,33,56,53,73,39,90,80,40,61,68,53,72,66,25,46,52,53,42,50,39,34,44,70,39,45,46,60,64,54,44,9,63,76,69,72,50,49,47,67,56,46,50,49,34,49,50,50,37,17,58,33,61,70,43,83,29,70,38,16,36,40,36,53,36,49,75,30,36,58,54,61,55,54,77,126,107,67,68,57,52,50,54,56,66,66,54,76,43,56,66,60,42,50,54,54,48,49,54,55,40,33,76,76,41,27,61,34,39,45,35,41,34,31,75,51,27,50,100,84,38,70,50,63,72,80,68,40,48,72,50,66,69,56,56,65,73,55,48,48,50,37,57,73,67,48,38,54,82,39,27,65,65,53,59,47,38,77,74,42,69,46,78,43,65,47,60,56,55,55,52,30,57,76,66,65,65,55,48,76,62,32,46,51,36,50,52,52,29,49,76,70,50,55,76,20,36,36,34,38,12,49,80,58,66,31,62,22,37,49,39,38,36,37,38,24,35,39,78,88,53,46,50,68,55,49,52,54,48,37,75,75,43,34,68,60,53,50,45,55,49,50,52,50,51,43,50,53,71,61,33,56,52,73,41,89,81,40,60,69,54,73,66,26,46,51,53,42,50,39,36,44,71,39,44,48,61,63,53,45,8,63,77,68,72,51,48,48,66,55,46,50,47,34,50,51,50,38,18,60,34,60,71,43,83,28,69,38,16,37,39,36,53,36,49,75,31,36,58,53,59,55,52,77,126